Protein AF-A0A524EGH1-F1 (afdb_monomer)

Structure (mmCIF, N/CA/C/O backbone):
data_AF-A0A524EGH1-F1
#
_entry.id   AF-A0A524EGH1-F1
#
loop_
_atom_site.group_PDB
_atom_site.id
_atom_site.type_symbol
_atom_site.label_atom_id
_atom_site.label_alt_id
_atom_site.label_comp_id
_atom_site.label_asym_id
_atom_site.label_entity_id
_atom_site.label_seq_id
_atom_site.pdbx_PDB_ins_code
_atom_site.Cartn_x
_atom_site.Cartn_y
_atom_site.Cartn_z
_atom_site.occupancy
_atom_site.B_iso_or_equiv
_atom_site.auth_seq_id
_atom_site.auth_comp_id
_atom_site.auth_asym_id
_atom_site.auth_atom_id
_atom_site.pdbx_PDB_model_num
ATOM 1 N N . MET A 1 1 ? 29.565 18.698 -5.815 1.00 54.94 1 MET A N 1
ATOM 2 C CA . MET A 1 1 ? 29.215 17.647 -6.801 1.00 54.94 1 MET A CA 1
ATOM 3 C C . MET A 1 1 ? 30.449 17.363 -7.640 1.00 54.94 1 MET A C 1
ATOM 5 O O . MET A 1 1 ? 31.112 18.316 -8.022 1.00 54.94 1 MET A O 1
ATOM 9 N N . ALA A 1 2 ? 30.793 16.100 -7.899 1.00 55.75 2 ALA A N 1
ATOM 10 C CA . ALA A 1 2 ? 31.864 15.791 -8.846 1.00 55.75 2 ALA A CA 1
ATOM 11 C C . ALA A 1 2 ? 31.368 16.112 -10.265 1.00 55.75 2 ALA A C 1
ATOM 13 O O . ALA A 1 2 ? 30.372 15.538 -10.703 1.00 55.75 2 ALA A O 1
ATOM 14 N N . HIS A 1 3 ? 32.023 17.038 -10.968 1.00 70.25 3 HIS A N 1
ATOM 15 C CA . HIS A 1 3 ? 31.730 17.284 -12.377 1.00 70.25 3 HIS A CA 1
ATOM 16 C C . HIS A 1 3 ? 32.288 16.123 -13.199 1.00 70.25 3 HIS A C 1
ATOM 18 O O . HIS A 1 3 ? 33.500 16.002 -13.382 1.00 70.25 3 HIS A O 1
ATOM 24 N N . PHE A 1 4 ? 31.413 15.237 -13.674 1.00 79.25 4 PHE A N 1
ATOM 25 C CA . PHE A 1 4 ? 31.828 14.230 -14.638 1.00 79.25 4 PHE A CA 1
ATOM 26 C C . PHE A 1 4 ? 32.007 14.896 -16.004 1.00 79.25 4 PHE A C 1
ATOM 28 O O . PHE A 1 4 ? 31.084 15.523 -16.522 1.00 79.25 4 PHE A O 1
ATOM 35 N N . GLY A 1 5 ? 33.187 14.740 -16.606 1.00 89.81 5 GLY A N 1
ATOM 36 C CA . GLY A 1 5 ? 33.390 15.107 -18.007 1.00 89.81 5 GLY A CA 1
ATOM 37 C C . GLY A 1 5 ? 32.472 14.307 -18.940 1.00 89.81 5 GLY A C 1
ATOM 38 O O . GLY A 1 5 ? 31.927 13.266 -18.560 1.00 89.81 5 GLY A O 1
ATOM 39 N N . SER A 1 6 ? 32.311 14.786 -20.173 1.00 93.12 6 SER A N 1
ATOM 40 C CA . SER A 1 6 ? 31.488 14.105 -21.175 1.00 93.12 6 SER A CA 1
ATOM 41 C C . SER A 1 6 ? 32.028 12.695 -21.480 1.00 93.12 6 SER A C 1
ATOM 43 O O . SER A 1 6 ? 33.251 12.513 -21.581 1.00 93.12 6 SER A O 1
ATOM 45 N N . PRO A 1 7 ? 31.170 11.662 -21.598 1.00 95.19 7 PRO A N 1
ATOM 46 C CA . PRO A 1 7 ? 31.629 10.301 -21.809 1.00 95.19 7 PRO A CA 1
ATOM 47 C C . PRO A 1 7 ? 32.241 10.170 -23.204 1.00 95.19 7 PRO A C 1
ATOM 49 O O . PRO A 1 7 ? 31.626 10.525 -24.203 1.00 95.19 7 PRO A O 1
ATOM 52 N N . LYS A 1 8 ? 33.427 9.557 -23.294 1.00 93.38 8 LYS A N 1
ATOM 53 C CA . LYS A 1 8 ? 34.090 9.288 -24.587 1.00 93.38 8 LYS A CA 1
ATOM 54 C C . LYS A 1 8 ? 33.279 8.366 -25.512 1.00 93.38 8 LYS A C 1
ATOM 56 O O . LYS A 1 8 ? 33.530 8.330 -26.708 1.00 93.38 8 LYS A O 1
ATOM 61 N N . GLN A 1 9 ? 32.368 7.566 -24.951 1.00 94.75 9 GLN A N 1
ATOM 62 C CA . GLN A 1 9 ? 31.533 6.594 -25.671 1.00 94.75 9 GLN A CA 1
ATOM 63 C C . GLN A 1 9 ? 30.072 6.710 -25.195 1.00 94.75 9 GLN A C 1
ATOM 65 O O . GLN A 1 9 ? 29.614 5.866 -24.415 1.00 94.75 9 GLN A O 1
ATOM 70 N N . PRO A 1 10 ? 29.343 7.768 -25.601 1.00 95.56 10 PRO A N 1
ATOM 71 C CA . PRO A 1 10 ? 27.982 8.042 -25.125 1.00 95.56 10 PRO A CA 1
ATOM 72 C C . PRO A 1 10 ? 26.994 6.923 -25.488 1.00 95.56 10 PRO A C 1
ATOM 74 O O . PRO A 1 10 ? 26.202 6.500 -24.646 1.00 95.56 10 PRO A O 1
ATOM 77 N N . ASN A 1 11 ? 27.111 6.349 -26.690 1.00 93.38 11 ASN A N 1
ATOM 78 C CA . ASN A 1 11 ? 26.325 5.196 -27.137 1.00 93.38 11 ASN A CA 1
ATOM 79 C C . ASN A 1 11 ? 26.462 3.995 -26.176 1.00 93.38 11 ASN A C 1
ATOM 81 O O . ASN A 1 11 ? 25.466 3.379 -25.797 1.00 93.38 11 ASN A O 1
ATOM 85 N N . LYS A 1 12 ? 27.681 3.679 -25.716 1.00 93.06 12 LYS A N 1
ATOM 86 C CA . LYS A 1 12 ? 27.931 2.578 -24.772 1.00 93.06 12 LYS A CA 1
ATOM 87 C C . LYS A 1 12 ? 27.258 2.809 -23.427 1.00 93.06 12 LYS A C 1
ATOM 89 O O . LYS A 1 12 ? 26.708 1.866 -22.848 1.00 93.06 12 LYS A O 1
ATOM 94 N N . VAL A 1 13 ? 27.348 4.039 -22.920 1.00 95.81 13 VAL A N 1
ATOM 95 C CA . VAL A 1 13 ? 26.743 4.456 -21.648 1.00 95.81 13 VAL A CA 1
ATOM 96 C C . VAL A 1 13 ? 25.230 4.269 -21.725 1.00 95.81 13 VAL A C 1
ATOM 98 O O . VAL A 1 13 ? 24.671 3.563 -20.886 1.00 95.81 13 VAL A O 1
ATOM 101 N N . LEU A 1 14 ? 24.593 4.783 -22.781 1.00 95.69 14 LEU A N 1
ATOM 102 C CA . LEU A 1 14 ? 23.145 4.691 -22.985 1.00 95.69 14 LEU A CA 1
ATOM 103 C C . LEU A 1 14 ? 22.665 3.251 -23.186 1.00 95.69 14 LEU A C 1
ATOM 105 O O . LEU A 1 14 ? 21.749 2.815 -22.495 1.00 95.69 14 LEU A O 1
ATOM 109 N N . ILE A 1 15 ? 23.340 2.449 -24.019 1.00 92.44 15 ILE A N 1
ATOM 110 C CA . ILE A 1 15 ? 23.011 1.020 -24.189 1.00 92.44 15 ILE A CA 1
ATOM 111 C C . ILE A 1 15 ? 23.130 0.265 -22.857 1.00 92.44 15 ILE A C 1
ATOM 113 O O . ILE A 1 15 ? 22.321 -0.617 -22.552 1.00 92.44 15 ILE A O 1
ATOM 117 N N . THR A 1 16 ? 24.152 0.575 -22.055 1.00 94.75 16 THR A N 1
ATOM 118 C CA . THR A 1 16 ? 24.352 -0.068 -20.750 1.00 94.75 16 THR A CA 1
ATOM 119 C C . THR A 1 16 ? 23.259 0.332 -19.762 1.00 94.75 16 THR A C 1
ATOM 121 O O . THR A 1 16 ? 22.725 -0.541 -19.073 1.00 94.75 16 THR A O 1
ATOM 124 N N . ALA A 1 17 ? 22.913 1.620 -19.709 1.00 96.88 17 ALA A N 1
ATOM 125 C CA . ALA A 1 17 ? 21.845 2.154 -18.870 1.00 96.88 17 ALA A CA 1
ATOM 126 C C . ALA A 1 17 ? 20.493 1.538 -19.244 1.00 96.88 17 ALA A C 1
ATOM 128 O O . ALA A 1 17 ? 19.817 0.969 -18.388 1.00 96.88 17 ALA A O 1
ATOM 129 N N . PHE A 1 18 ? 20.175 1.520 -20.539 1.00 95.69 18 PHE A N 1
ATOM 130 C CA . PHE A 1 18 ? 18.993 0.883 -21.106 1.00 95.69 18 PHE A CA 1
ATOM 131 C C . PHE A 1 18 ? 18.872 -0.584 -20.676 1.00 95.69 18 PHE A C 1
ATOM 133 O O . PHE A 1 18 ? 17.878 -0.984 -20.073 1.00 95.69 18 PHE A O 1
ATOM 140 N N . LYS A 1 19 ? 19.911 -1.402 -20.904 1.00 94.12 19 LYS A N 1
ATOM 141 C CA . LYS A 1 19 ? 19.889 -2.833 -20.540 1.00 94.12 19 LYS A CA 1
ATOM 142 C C . LYS A 1 19 ? 19.653 -3.044 -19.042 1.00 94.12 19 LYS A C 1
ATOM 144 O O . LYS A 1 19 ? 18.919 -3.956 -18.662 1.00 94.12 19 LYS A O 1
ATOM 149 N N . ARG A 1 20 ? 20.264 -2.210 -18.194 1.00 96.69 20 ARG A N 1
ATOM 150 C CA . ARG A 1 20 ? 20.096 -2.263 -16.734 1.00 96.69 20 ARG A CA 1
ATOM 151 C C . ARG A 1 20 ? 18.695 -1.829 -16.300 1.00 96.69 20 ARG A C 1
ATOM 153 O O . ARG A 1 20 ? 18.095 -2.524 -15.485 1.00 96.69 20 ARG A O 1
ATOM 160 N N . GLY A 1 21 ? 18.161 -0.755 -16.880 1.00 97.06 21 GLY A N 1
ATOM 161 C CA . GLY A 1 21 ? 16.792 -0.292 -16.637 1.00 97.06 21 GLY A CA 1
ATOM 162 C C . GLY A 1 21 ? 15.742 -1.324 -17.035 1.00 97.06 21 GLY A C 1
ATOM 163 O O . GLY A 1 21 ? 14.798 -1.579 -16.288 1.00 97.06 21 GLY A O 1
ATOM 164 N N . MET A 1 22 ? 15.947 -2.002 -18.165 1.00 97.19 22 MET A N 1
ATOM 165 C CA . MET A 1 22 ? 15.067 -3.080 -18.619 1.00 97.19 22 MET A CA 1
ATOM 166 C C . MET A 1 22 ? 15.102 -4.293 -17.696 1.00 97.19 22 MET A C 1
ATOM 168 O O . MET A 1 22 ? 14.050 -4.822 -17.339 1.00 97.19 22 MET A O 1
ATOM 172 N N . ALA A 1 23 ? 16.293 -4.702 -17.255 1.00 96.56 23 ALA A N 1
ATOM 173 C CA . ALA A 1 23 ? 16.433 -5.784 -16.287 1.00 96.56 23 ALA A CA 1
ATOM 174 C C . ALA A 1 23 ? 15.735 -5.456 -14.954 1.00 96.56 23 ALA A C 1
ATOM 176 O O . ALA A 1 23 ? 14.997 -6.292 -14.437 1.00 96.56 23 ALA A O 1
ATOM 177 N N . ALA A 1 24 ? 15.904 -4.235 -14.437 1.00 97.56 24 ALA A N 1
ATOM 178 C CA . ALA A 1 24 ? 15.218 -3.771 -13.230 1.00 97.56 24 ALA A CA 1
ATOM 179 C C . ALA A 1 24 ? 13.692 -3.738 -13.399 1.00 97.56 24 ALA A C 1
ATOM 181 O O . ALA A 1 24 ? 12.962 -4.256 -12.557 1.00 97.56 24 ALA A O 1
ATOM 182 N N . THR A 1 25 ? 13.205 -3.200 -14.520 1.00 97.81 25 THR A N 1
ATOM 183 C CA . THR A 1 25 ? 11.770 -3.139 -14.832 1.00 97.81 25 THR A CA 1
ATOM 184 C C . THR A 1 25 ? 11.153 -4.534 -14.885 1.00 97.81 25 THR A C 1
ATOM 186 O O . THR A 1 25 ? 10.098 -4.763 -14.302 1.00 97.81 25 THR A O 1
ATOM 189 N N . LEU A 1 26 ? 11.818 -5.491 -15.538 1.00 97.12 26 LEU A N 1
ATOM 190 C CA . LEU A 1 26 ? 11.357 -6.878 -15.601 1.00 97.12 26 LEU A CA 1
ATOM 191 C C . LEU A 1 26 ? 11.392 -7.569 -14.235 1.00 97.12 26 LEU A C 1
ATOM 193 O O . LEU A 1 26 ? 10.488 -8.349 -13.945 1.00 97.12 26 LEU A O 1
ATOM 197 N N . ALA A 1 27 ? 12.398 -7.295 -13.402 1.00 96.25 27 ALA A N 1
ATOM 198 C CA . ALA A 1 27 ? 12.473 -7.846 -12.051 1.00 96.25 27 ALA A CA 1
ATOM 199 C C . ALA A 1 27 ? 11.308 -7.341 -11.182 1.00 96.25 27 ALA A C 1
ATOM 201 O O . ALA A 1 27 ? 10.540 -8.148 -10.664 1.00 96.25 27 ALA A O 1
ATOM 202 N N . LEU A 1 28 ? 11.107 -6.021 -11.119 1.00 96.38 28 LEU A N 1
ATOM 203 C CA . LEU A 1 28 ? 10.012 -5.408 -10.359 1.00 96.38 28 LEU A CA 1
ATOM 204 C C . LEU A 1 28 ? 8.634 -5.839 -10.880 1.00 96.38 28 LEU A C 1
ATOM 206 O O . LEU A 1 28 ? 7.726 -6.104 -10.096 1.00 96.38 28 LEU A O 1
ATOM 210 N N . ALA A 1 29 ? 8.468 -5.940 -12.201 1.00 96.31 29 ALA A N 1
ATOM 211 C CA . ALA A 1 29 ? 7.218 -6.389 -12.805 1.00 96.31 29 ALA A CA 1
ATOM 212 C C . ALA A 1 29 ? 6.876 -7.832 -12.424 1.00 96.31 29 ALA A C 1
ATOM 214 O O . ALA A 1 29 ? 5.721 -8.117 -12.106 1.00 96.31 29 ALA A O 1
ATOM 215 N N . ARG A 1 30 ? 7.869 -8.731 -12.437 1.00 95.69 30 ARG A N 1
ATOM 216 C CA . ARG A 1 30 ? 7.694 -10.144 -12.080 1.00 95.69 30 ARG A CA 1
ATOM 217 C C . ARG A 1 30 ? 7.136 -10.289 -10.671 1.00 95.69 30 ARG A C 1
ATOM 219 O O . ARG A 1 30 ? 6.141 -10.978 -10.479 1.00 95.69 30 ARG A O 1
ATOM 226 N N . ASP A 1 31 ? 7.727 -9.568 -9.723 1.00 90.00 31 ASP A N 1
ATOM 227 C CA . ASP A 1 31 ? 7.365 -9.604 -8.302 1.00 90.00 31 ASP A CA 1
ATOM 228 C C . ASP A 1 31 ? 5.963 -9.020 -8.019 1.00 90.00 31 ASP A C 1
ATOM 230 O O . ASP A 1 31 ? 5.450 -9.106 -6.901 1.00 90.00 31 ASP A O 1
ATOM 234 N N . ARG A 1 32 ? 5.330 -8.395 -9.022 1.00 93.19 32 ARG A N 1
ATOM 235 C CA . ARG A 1 32 ? 3.983 -7.806 -8.941 1.00 93.19 32 ARG A CA 1
ATOM 236 C C . ARG A 1 32 ? 2.967 -8.474 -9.863 1.00 93.19 32 ARG A C 1
ATOM 238 O O . ARG A 1 32 ? 1.777 -8.189 -9.756 1.00 93.19 32 ARG A O 1
ATOM 245 N N . ALA A 1 33 ? 3.392 -9.373 -10.744 1.00 89.69 33 ALA A N 1
ATOM 246 C CA . ALA A 1 33 ? 2.542 -10.018 -11.738 1.00 89.69 33 ALA A CA 1
ATOM 247 C C . ALA A 1 33 ? 1.699 -11.165 -11.142 1.00 89.69 33 ALA A C 1
ATOM 249 O O . ALA A 1 33 ? 1.833 -12.325 -11.528 1.00 89.69 33 ALA A O 1
ATOM 250 N N . MET A 1 34 ? 0.808 -10.830 -10.207 1.00 82.38 34 MET A N 1
ATOM 251 C CA . MET A 1 34 ? -0.139 -11.756 -9.571 1.00 82.38 34 MET A CA 1
ATOM 252 C C . MET A 1 34 ? -1.558 -11.590 -10.140 1.00 82.38 34 MET A C 1
ATOM 254 O O . MET A 1 34 ? -1.877 -10.552 -10.728 1.00 82.38 34 MET A O 1
ATOM 258 N N . GLY A 1 35 ? -2.412 -12.609 -9.979 1.00 83.88 35 GLY A N 1
ATOM 259 C CA . GLY A 1 35 ? -3.830 -12.569 -10.369 1.00 83.88 35 GLY A CA 1
ATOM 260 C C . GLY A 1 35 ? -4.064 -12.042 -11.793 1.00 83.88 35 GLY A C 1
ATOM 261 O O . GLY A 1 35 ? -3.412 -12.474 -12.746 1.00 83.88 35 GLY A O 1
ATOM 262 N N . ALA A 1 36 ? -4.939 -11.041 -11.928 1.00 76.62 36 ALA A N 1
ATOM 263 C CA . ALA A 1 36 ? -5.299 -10.405 -13.201 1.00 76.62 36 ALA A CA 1
ATOM 264 C C . ALA A 1 36 ? -4.155 -9.631 -13.900 1.00 76.62 36 ALA A C 1
ATOM 266 O O . ALA A 1 36 ? -4.313 -9.178 -15.043 1.00 76.62 36 ALA A O 1
ATOM 267 N N . ALA A 1 37 ? -3.008 -9.439 -13.238 1.00 85.44 37 ALA A N 1
ATOM 268 C CA . ALA A 1 37 ? -1.813 -8.834 -13.826 1.00 85.44 37 ALA A CA 1
ATOM 269 C C . ALA A 1 37 ? -0.834 -9.874 -14.401 1.00 85.44 37 ALA A C 1
ATOM 271 O O . ALA A 1 37 ? 0.026 -9.511 -15.205 1.00 85.44 37 ALA A O 1
ATOM 272 N N . ARG A 1 38 ? -0.979 -11.163 -14.058 1.00 88.38 38 ARG A N 1
ATOM 273 C CA . ARG A 1 38 ? -0.079 -12.247 -14.492 1.00 88.38 38 ARG A CA 1
ATOM 274 C C . ARG A 1 38 ? 0.100 -12.328 -16.022 1.00 88.38 38 ARG A C 1
ATOM 276 O O . ARG A 1 38 ? 1.254 -12.397 -16.458 1.00 88.38 38 ARG A O 1
ATOM 283 N N . PRO A 1 39 ? -0.958 -12.224 -16.857 1.00 91.94 39 PRO A N 1
ATOM 284 C CA . PRO A 1 39 ? -0.798 -12.276 -18.313 1.00 91.94 39 PRO A CA 1
ATOM 285 C C . PRO A 1 39 ? 0.031 -11.126 -18.897 1.00 91.94 39 PRO A C 1
ATOM 287 O O . PRO A 1 39 ? 0.664 -11.285 -19.933 1.00 91.94 39 PRO A O 1
ATOM 290 N N . LEU A 1 40 ? 0.095 -9.967 -18.233 1.00 91.31 40 LEU A N 1
ATOM 291 C CA . LEU A 1 40 ? 0.894 -8.836 -18.722 1.00 91.31 40 LEU A CA 1
ATOM 292 C C . LEU A 1 40 ? 2.400 -9.133 -18.674 1.00 91.31 40 LEU A C 1
ATOM 294 O O . LEU A 1 40 ? 3.158 -8.611 -19.493 1.00 91.31 40 LEU A O 1
ATOM 298 N N . TYR A 1 41 ? 2.835 -9.983 -17.739 1.00 93.62 41 TYR A N 1
ATOM 299 C CA . TYR A 1 41 ? 4.236 -10.371 -17.598 1.00 93.62 41 TYR A CA 1
ATOM 300 C C . TYR A 1 41 ? 4.577 -11.651 -18.366 1.00 93.62 41 TYR A C 1
ATOM 302 O O . TYR A 1 41 ? 5.513 -11.651 -19.168 1.00 93.62 41 TYR A O 1
ATOM 310 N N . TYR A 1 42 ? 3.811 -12.723 -18.141 1.00 92.75 42 TYR A N 1
ATOM 311 C CA . TYR A 1 42 ? 4.085 -14.053 -18.704 1.00 92.75 42 TYR A CA 1
ATOM 312 C C . TYR A 1 42 ? 3.461 -14.268 -20.086 1.00 92.75 42 TYR A C 1
ATOM 314 O O . TYR A 1 42 ? 3.943 -15.086 -20.864 1.00 92.75 42 TYR A O 1
ATOM 322 N N . GLY A 1 43 ? 2.436 -13.486 -20.418 1.00 91.75 43 GLY A N 1
ATOM 323 C CA . GLY A 1 43 ? 1.605 -13.682 -21.595 1.00 91.75 43 GLY A CA 1
ATOM 324 C C . GLY A 1 43 ? 0.436 -14.627 -21.335 1.00 91.75 43 GLY A C 1
ATOM 325 O O . GLY A 1 43 ? 0.380 -15.316 -20.318 1.00 91.75 43 GLY A O 1
ATOM 326 N N . ASP A 1 44 ? -0.502 -14.632 -22.271 1.00 91.44 44 ASP A N 1
ATOM 327 C CA . ASP A 1 44 ? -1.560 -15.625 -22.431 1.00 91.44 44 ASP A CA 1
ATOM 328 C C . ASP A 1 44 ? -1.879 -15.782 -23.934 1.00 91.44 44 ASP A C 1
ATOM 330 O O . ASP A 1 44 ? -1.079 -15.406 -24.795 1.00 91.44 44 ASP A O 1
ATOM 334 N N . HIS A 1 45 ? -3.040 -16.346 -24.268 1.00 89.81 45 HIS A N 1
ATOM 335 C CA . HIS A 1 45 ? -3.479 -16.523 -25.653 1.00 89.81 45 HIS A CA 1
ATOM 336 C C . HIS A 1 45 ? -3.811 -15.205 -26.388 1.00 89.81 45 HIS A C 1
ATOM 338 O O . HIS A 1 45 ? -3.884 -15.209 -27.614 1.00 89.81 45 HIS A O 1
ATOM 344 N N . ARG A 1 46 ? -4.010 -14.081 -25.682 1.00 89.31 46 ARG A N 1
ATOM 345 C CA . ARG A 1 46 ? -4.383 -12.769 -26.258 1.00 89.31 46 ARG A CA 1
ATOM 346 C C . ARG A 1 46 ? -3.298 -11.711 -26.099 1.00 89.31 46 ARG A C 1
ATOM 348 O O . ARG A 1 46 ? -3.232 -10.768 -26.884 1.00 89.31 46 ARG A O 1
ATOM 355 N N . VAL A 1 47 ? -2.473 -11.826 -25.066 1.00 89.38 47 VAL A N 1
ATOM 356 C CA . VAL A 1 47 ? -1.506 -10.815 -24.655 1.00 89.38 47 VAL A CA 1
ATOM 357 C C . VAL A 1 47 ? -0.115 -11.417 -24.658 1.00 89.38 47 VAL A C 1
ATOM 359 O O . VAL A 1 47 ? 0.163 -12.429 -24.022 1.00 89.38 47 VAL A O 1
ATOM 362 N N . LYS A 1 48 ? 0.808 -10.741 -25.333 1.00 92.62 48 LYS A N 1
ATOM 363 C CA . LYS A 1 48 ? 2.224 -11.086 -25.276 1.00 92.62 48 LYS A CA 1
ATOM 364 C C . LYS A 1 48 ? 2.844 -10.520 -23.998 1.00 92.62 48 LYS A C 1
ATOM 366 O O . LYS A 1 48 ? 2.825 -9.307 -23.782 1.00 92.62 48 LYS A O 1
ATOM 371 N N . GLY A 1 49 ? 3.388 -11.397 -23.160 1.00 93.12 49 GLY A N 1
ATOM 372 C CA . GLY A 1 49 ? 4.012 -11.019 -21.893 1.00 93.12 49 GLY A CA 1
ATOM 373 C C . GLY A 1 49 ? 5.307 -10.226 -22.065 1.00 93.12 49 GLY A C 1
ATOM 374 O O . GLY A 1 49 ? 6.038 -10.421 -23.038 1.00 93.12 49 GLY A O 1
ATOM 375 N N . MET A 1 50 ? 5.620 -9.360 -21.097 1.00 96.38 50 MET A N 1
ATOM 376 C CA . MET A 1 50 ? 6.862 -8.572 -21.057 1.00 96.38 50 MET A CA 1
ATOM 377 C C . MET A 1 50 ? 8.130 -9.419 -21.229 1.00 96.38 50 MET A C 1
ATOM 379 O O . MET A 1 50 ? 9.024 -9.008 -21.966 1.00 96.38 50 MET A O 1
ATOM 383 N N . ALA A 1 51 ? 8.206 -10.591 -20.586 1.00 93.81 51 ALA A N 1
ATOM 384 C CA . ALA A 1 51 ? 9.379 -11.465 -20.675 1.00 93.81 51 ALA A CA 1
ATOM 385 C C . ALA A 1 51 ? 9.616 -11.934 -22.119 1.00 93.81 51 ALA A C 1
ATOM 387 O O . ALA A 1 51 ? 10.696 -11.737 -22.671 1.00 93.81 51 ALA A O 1
ATOM 388 N N . LYS A 1 52 ? 8.557 -12.429 -22.772 1.00 95.62 52 LYS A N 1
ATOM 389 C CA . LYS A 1 52 ? 8.603 -12.872 -24.170 1.00 95.62 52 LYS A CA 1
ATOM 390 C C . LYS A 1 52 ? 8.930 -11.726 -25.131 1.00 95.62 52 LYS A C 1
ATOM 392 O O . LYS A 1 52 ? 9.756 -11.898 -26.020 1.00 95.62 52 LYS A O 1
ATOM 397 N N . ILE A 1 53 ? 8.328 -10.544 -24.939 1.00 96.00 53 ILE A N 1
ATOM 398 C CA . ILE A 1 53 ? 8.646 -9.341 -25.735 1.00 96.00 53 ILE A CA 1
ATOM 399 C C . ILE A 1 53 ? 10.141 -9.018 -25.647 1.00 96.00 53 ILE A C 1
ATOM 401 O O . ILE A 1 53 ? 10.770 -8.724 -26.661 1.00 96.00 53 ILE A O 1
ATOM 405 N N . TRP A 1 54 ? 10.709 -9.073 -24.442 1.00 96.12 54 TRP A N 1
ATOM 406 C CA . TRP A 1 54 ? 12.115 -8.761 -24.223 1.00 96.12 54 TRP A CA 1
ATOM 407 C C . TRP A 1 54 ? 13.062 -9.802 -24.819 1.00 96.12 54 TRP A C 1
ATOM 409 O O . TRP A 1 54 ? 14.079 -9.437 -25.408 1.00 96.12 54 TRP A O 1
ATOM 419 N N . ASP A 1 55 ? 12.751 -11.088 -24.668 1.00 95.06 55 ASP A N 1
ATOM 420 C CA . ASP A 1 55 ? 13.588 -12.169 -25.188 1.00 95.06 55 ASP A CA 1
ATOM 421 C C . ASP A 1 55 ? 13.659 -12.150 -26.713 1.00 95.06 55 ASP A C 1
ATOM 423 O O . ASP A 1 55 ? 14.754 -12.201 -27.273 1.00 95.06 55 ASP A O 1
ATOM 427 N N . GLU A 1 56 ? 12.524 -11.960 -27.383 1.00 95.25 56 GLU A N 1
ATOM 428 C CA . GLU A 1 56 ? 12.493 -11.825 -28.838 1.00 95.25 56 GLU A CA 1
ATOM 429 C C . GLU A 1 56 ? 13.268 -10.594 -29.321 1.00 95.25 56 GLU A C 1
ATOM 431 O O . GLU A 1 56 ? 14.052 -10.690 -30.261 1.00 95.25 56 GLU A O 1
ATOM 436 N N . ALA A 1 57 ? 13.121 -9.450 -28.645 1.00 93.81 57 ALA A N 1
ATOM 437 C CA . ALA A 1 57 ? 13.850 -8.236 -29.001 1.00 93.81 57 ALA A CA 1
ATOM 438 C C . ALA A 1 57 ? 15.367 -8.384 -28.814 1.00 93.81 57 ALA A C 1
ATOM 440 O O . ALA A 1 57 ? 16.140 -7.913 -29.646 1.00 93.81 57 ALA A O 1
ATOM 441 N N . LYS A 1 58 ? 15.810 -9.064 -27.746 1.00 93.31 58 LYS A N 1
ATOM 442 C CA . LYS A 1 58 ? 17.230 -9.390 -27.541 1.00 93.31 58 LYS A CA 1
ATOM 443 C C . LYS A 1 58 ? 17.759 -10.314 -28.630 1.00 93.31 58 LYS A C 1
ATOM 445 O O . LYS A 1 58 ? 18.888 -10.105 -29.061 1.00 93.31 58 LYS A O 1
ATOM 450 N N . ASN A 1 59 ? 16.991 -11.328 -29.025 1.00 93.69 59 ASN A N 1
ATOM 451 C CA . ASN A 1 59 ? 17.410 -12.281 -30.051 1.00 93.69 59 ASN A CA 1
ATOM 452 C C . ASN A 1 59 ? 17.520 -11.592 -31.411 1.00 93.69 59 ASN A C 1
ATOM 454 O O . ASN A 1 59 ? 18.598 -11.612 -31.994 1.00 93.69 59 ASN A O 1
ATOM 458 N N . ALA A 1 60 ? 16.489 -10.851 -31.823 1.00 90.88 60 ALA A N 1
ATOM 459 C CA . ALA A 1 60 ? 16.512 -10.077 -33.061 1.00 90.88 60 ALA A CA 1
ATOM 460 C C . ALA A 1 60 ? 17.678 -9.071 -33.078 1.00 90.88 60 ALA A C 1
ATOM 462 O O . ALA A 1 60 ? 18.419 -8.963 -34.050 1.00 90.88 60 ALA A O 1
ATOM 463 N N . TYR A 1 61 ? 17.924 -8.380 -31.962 1.00 89.44 61 TYR A N 1
ATOM 464 C CA . TYR A 1 61 ? 19.068 -7.475 -31.855 1.00 89.44 61 TYR A CA 1
ATOM 465 C C . TYR A 1 61 ? 20.426 -8.208 -31.909 1.00 89.44 61 TYR A C 1
ATOM 467 O O . TYR A 1 61 ? 21.361 -7.714 -32.539 1.00 89.44 61 TYR A O 1
ATOM 475 N N . ARG A 1 62 ? 20.563 -9.396 -31.300 1.00 89.81 62 ARG A N 1
ATOM 476 C CA . ARG A 1 62 ? 21.780 -10.226 -31.414 1.00 89.81 62 ARG A CA 1
ATOM 477 C C . ARG A 1 62 ? 22.025 -10.691 -32.844 1.00 89.81 62 ARG A C 1
ATOM 479 O O . ARG A 1 62 ? 23.158 -10.600 -33.293 1.00 89.81 62 ARG A O 1
ATOM 486 N N . GLU A 1 63 ? 20.986 -11.099 -33.562 1.00 90.12 63 GLU A N 1
ATOM 487 C CA . GLU A 1 63 ? 21.088 -11.465 -34.978 1.00 90.12 63 GLU A CA 1
ATOM 488 C C . GLU A 1 63 ? 21.636 -10.294 -35.805 1.00 90.12 63 GLU A C 1
ATOM 490 O O . GLU A 1 63 ? 22.576 -10.478 -36.574 1.00 90.12 63 GLU A O 1
ATOM 495 N N . THR A 1 64 ? 21.160 -9.060 -35.572 1.00 85.31 64 THR A N 1
ATOM 496 C CA . THR A 1 64 ? 21.726 -7.878 -36.257 1.00 85.31 64 THR A CA 1
ATOM 497 C C . THR A 1 64 ? 23.194 -7.621 -35.903 1.00 85.31 64 THR A C 1
ATOM 499 O O . THR A 1 64 ? 23.972 -7.208 -36.761 1.00 85.31 64 THR A O 1
ATOM 502 N N . LEU A 1 65 ? 23.599 -7.890 -34.656 1.00 85.00 65 LEU A N 1
ATOM 503 C CA . LEU A 1 65 ? 24.991 -7.770 -34.218 1.00 85.00 65 LEU A CA 1
ATOM 504 C C . LEU A 1 65 ? 25.891 -8.835 -34.843 1.00 85.00 65 LEU A C 1
ATOM 506 O O . LEU A 1 65 ? 27.025 -8.538 -35.212 1.00 85.00 65 LEU A O 1
ATOM 510 N N . ASP A 1 66 ? 25.422 -10.075 -34.921 1.00 87.25 66 ASP A N 1
ATOM 511 C CA . ASP A 1 66 ? 26.212 -11.179 -35.453 1.00 87.25 66 ASP A CA 1
ATOM 512 C C . ASP A 1 66 ? 26.338 -11.079 -36.979 1.00 87.25 66 ASP A C 1
ATOM 514 O O . ASP A 1 66 ? 27.426 -11.309 -37.507 1.00 87.25 66 ASP A O 1
ATOM 518 N N . LEU A 1 67 ? 25.302 -10.585 -37.668 1.00 84.25 67 LEU A N 1
ATOM 519 C CA . LEU A 1 67 ? 25.387 -10.195 -39.078 1.00 84.25 67 LEU A CA 1
ATOM 520 C C . LEU A 1 67 ? 26.410 -9.069 -39.307 1.00 84.25 67 LEU A C 1
ATOM 522 O O . LEU A 1 67 ? 27.219 -9.169 -40.227 1.00 84.25 67 LEU A O 1
ATOM 526 N N . ASP A 1 68 ? 26.428 -8.023 -38.472 1.00 82.94 68 ASP A N 1
ATOM 527 C CA . ASP A 1 68 ? 27.430 -6.942 -38.561 1.00 82.94 68 ASP A CA 1
ATOM 528 C C . ASP A 1 68 ? 28.858 -7.469 -38.328 1.00 82.94 68 ASP A C 1
ATOM 530 O O . ASP A 1 68 ? 29.776 -7.157 -39.090 1.00 82.94 68 ASP A O 1
ATOM 534 N N . LYS A 1 69 ? 29.060 -8.344 -37.333 1.00 85.94 69 LYS A N 1
ATOM 535 C CA . LYS A 1 69 ? 30.362 -8.994 -37.097 1.00 85.94 69 LYS A CA 1
ATOM 536 C C . LYS A 1 69 ? 30.803 -9.849 -38.280 1.00 85.94 69 LYS A C 1
ATOM 538 O O . LYS A 1 69 ? 31.959 -9.755 -38.688 1.00 85.94 69 LYS A O 1
ATOM 543 N N . GLN A 1 70 ? 29.905 -10.677 -38.818 1.00 86.38 70 GLN A N 1
ATOM 544 C CA . GLN A 1 70 ? 30.197 -11.529 -39.967 1.00 86.38 70 GLN A CA 1
ATOM 545 C C . GLN A 1 70 ? 30.609 -10.676 -41.167 1.00 86.38 70 GLN A C 1
ATOM 547 O O . GLN A 1 70 ? 31.631 -10.957 -41.791 1.00 86.38 70 GLN A O 1
ATOM 552 N N . ARG A 1 71 ? 29.891 -9.578 -41.425 1.00 80.12 71 ARG A N 1
ATOM 553 C CA . ARG A 1 71 ? 30.200 -8.638 -42.510 1.00 80.12 71 ARG A CA 1
ATOM 554 C C . ARG A 1 71 ? 31.546 -7.947 -42.363 1.00 80.12 71 ARG A C 1
ATOM 556 O O . ARG A 1 71 ? 32.209 -7.692 -43.360 1.00 80.12 71 ARG A O 1
ATOM 563 N N . ARG A 1 72 ? 31.965 -7.655 -41.132 1.00 81.94 72 ARG A N 1
ATOM 564 C CA . ARG A 1 72 ? 33.268 -7.033 -40.854 1.00 81.94 72 ARG A CA 1
ATOM 565 C C . ARG A 1 72 ? 34.438 -8.004 -40.924 1.00 81.94 72 ARG A C 1
ATOM 567 O O . ARG A 1 72 ? 35.581 -7.547 -40.944 1.00 81.94 72 ARG A O 1
ATOM 574 N N . SER A 1 73 ? 34.182 -9.311 -40.942 1.00 89.06 73 SER A N 1
ATOM 575 C CA . SER A 1 73 ? 35.245 -10.303 -41.065 1.00 89.06 73 SER A CA 1
ATOM 576 C C . SER A 1 73 ? 35.984 -10.142 -42.398 1.00 89.06 73 SER A C 1
ATOM 578 O O . SER A 1 73 ? 35.378 -9.906 -43.444 1.00 89.06 73 SER A O 1
ATOM 580 N N . ALA A 1 74 ? 37.315 -10.251 -42.357 1.00 87.00 74 ALA A N 1
ATOM 581 C CA . ALA A 1 74 ? 38.158 -10.049 -43.535 1.00 87.00 74 ALA A CA 1
ATOM 582 C C . ALA A 1 74 ? 37.814 -11.030 -44.667 1.00 87.00 74 ALA A C 1
ATOM 584 O O . ALA A 1 74 ? 37.781 -10.635 -45.828 1.00 87.00 74 ALA A O 1
ATOM 585 N N . SER A 1 75 ? 37.491 -12.279 -44.322 1.00 89.31 75 SER A N 1
ATOM 586 C CA . SER A 1 75 ? 37.084 -13.312 -45.278 1.00 89.31 75 SER A CA 1
ATOM 587 C C . SER A 1 75 ? 35.777 -12.973 -45.992 1.00 89.31 75 SER A C 1
ATOM 589 O O . SER A 1 75 ? 35.682 -13.169 -47.198 1.00 89.31 75 SER A O 1
ATOM 591 N N . TYR A 1 76 ? 34.785 -12.427 -45.282 1.00 86.00 76 TYR A N 1
ATOM 592 C CA . TYR A 1 76 ? 33.536 -11.983 -45.901 1.00 86.00 76 TYR A CA 1
ATOM 593 C C . TYR A 1 76 ? 33.759 -10.755 -46.785 1.00 86.00 76 TYR A C 1
ATOM 595 O O . TYR A 1 76 ? 33.210 -10.672 -47.872 1.00 86.00 76 TYR A O 1
ATOM 603 N N . ARG A 1 77 ? 34.596 -9.800 -46.363 1.00 88.06 77 ARG A N 1
ATOM 604 C CA . ARG A 1 77 ? 34.862 -8.596 -47.168 1.00 88.06 77 ARG A CA 1
ATOM 605 C C . ARG A 1 77 ? 35.609 -8.883 -48.470 1.00 88.06 77 ARG A C 1
ATOM 607 O O . ARG A 1 77 ? 35.396 -8.170 -49.442 1.00 88.06 77 ARG A O 1
ATOM 614 N N . GLN A 1 78 ? 36.433 -9.930 -48.513 1.00 92.31 78 GLN A N 1
ATOM 615 C CA . GLN A 1 78 ? 37.153 -10.343 -49.724 1.00 92.31 78 GLN A CA 1
ATOM 616 C C . GLN A 1 78 ? 36.232 -10.804 -50.866 1.00 92.31 78 GLN A C 1
ATOM 618 O O . GLN A 1 78 ? 36.678 -10.838 -52.009 1.00 92.31 78 GLN A O 1
ATOM 623 N N . SER A 1 79 ? 34.963 -11.137 -50.594 1.00 90.50 79 SER A N 1
ATOM 624 C CA . SER A 1 79 ? 34.013 -11.569 -51.628 1.00 90.50 79 SER A CA 1
ATOM 625 C C . SER A 1 79 ? 33.223 -10.432 -52.288 1.00 90.50 79 SER A C 1
ATOM 627 O O . SER A 1 79 ? 32.315 -10.717 -53.064 1.00 90.50 79 SER A O 1
ATOM 629 N N . PHE A 1 80 ? 33.520 -9.165 -51.982 1.00 91.56 80 PHE A N 1
ATOM 630 C CA . PHE A 1 80 ? 32.785 -8.005 -52.501 1.00 91.56 80 PHE A CA 1
ATOM 631 C C . PHE A 1 80 ? 33.724 -7.001 -53.170 1.00 91.56 80 PHE A C 1
ATOM 633 O O . PHE A 1 80 ? 34.861 -6.809 -52.735 1.00 91.56 80 PHE A O 1
ATOM 640 N N . SER A 1 81 ? 33.242 -6.337 -54.224 1.00 92.50 81 SER A N 1
ATOM 641 C CA . SER A 1 81 ? 33.954 -5.206 -54.826 1.00 92.50 81 SER A CA 1
ATOM 642 C C . SER A 1 81 ? 33.971 -3.990 -53.880 1.00 92.50 81 SER A C 1
ATOM 644 O O . SER A 1 81 ? 33.138 -3.909 -52.973 1.00 92.50 81 SER A O 1
ATOM 646 N N . PRO A 1 82 ? 34.878 -3.013 -54.076 1.00 90.44 82 PRO A N 1
ATOM 647 C CA . PRO A 1 82 ? 34.908 -1.786 -53.275 1.00 90.44 82 PRO A CA 1
ATOM 648 C C . PRO A 1 82 ? 33.562 -1.045 -53.220 1.00 90.44 82 PRO A C 1
ATOM 650 O O . PRO A 1 82 ? 33.125 -0.672 -52.135 1.00 90.44 82 PRO A O 1
ATOM 653 N N . ASP A 1 83 ? 32.860 -0.926 -54.351 1.00 89.25 83 ASP A N 1
ATOM 654 C CA . ASP A 1 83 ? 31.547 -0.265 -54.416 1.00 89.25 83 ASP A CA 1
ATOM 655 C C . ASP A 1 83 ? 30.477 -1.045 -53.636 1.00 89.25 83 ASP A C 1
ATOM 657 O O . ASP A 1 83 ? 29.650 -0.466 -52.931 1.00 89.25 83 ASP A O 1
ATOM 661 N N . GLN A 1 84 ? 30.526 -2.382 -53.698 1.00 87.06 84 GLN A N 1
ATOM 662 C CA . GLN A 1 84 ? 29.641 -3.246 -52.917 1.00 87.06 84 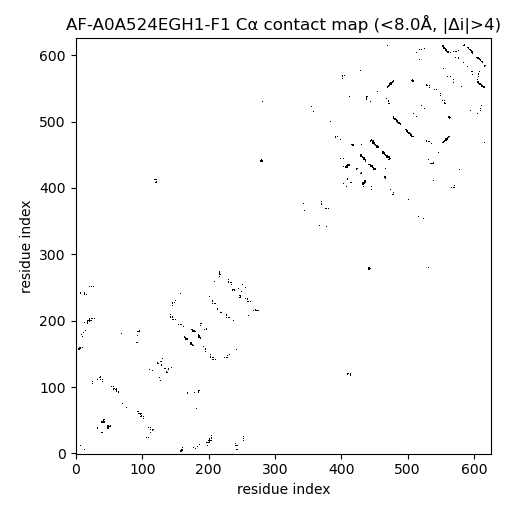GLN A CA 1
ATOM 663 C C . GLN A 1 84 ? 29.937 -3.156 -51.419 1.00 87.06 84 GLN A C 1
ATOM 665 O O . GLN A 1 84 ? 29.007 -3.223 -50.622 1.00 87.06 84 GLN A O 1
ATOM 670 N N . LEU A 1 85 ? 31.204 -3.001 -51.023 1.00 82.19 85 LEU A N 1
ATOM 671 C CA . LEU A 1 85 ? 31.593 -2.786 -49.628 1.00 82.19 85 LEU A CA 1
ATOM 672 C C . LEU A 1 85 ? 31.108 -1.431 -49.116 1.00 82.19 85 LEU A C 1
ATOM 674 O O . LEU A 1 85 ? 30.589 -1.367 -48.005 1.00 82.19 85 LEU A O 1
ATOM 678 N N . GLU A 1 86 ? 31.211 -0.375 -49.923 1.00 80.69 86 GLU A N 1
ATOM 679 C CA . GLU A 1 86 ? 30.685 0.943 -49.568 1.00 80.69 86 GLU A CA 1
ATOM 680 C C . GLU A 1 86 ? 29.157 0.910 -49.410 1.00 80.69 86 GLU A C 1
ATOM 682 O O . GLU A 1 86 ? 28.608 1.438 -48.439 1.00 80.69 86 GLU A O 1
ATOM 687 N N . GLU A 1 87 ? 28.452 0.230 -50.313 1.00 80.06 87 GLU A N 1
ATOM 688 C CA . GLU A 1 87 ? 27.006 0.040 -50.212 1.00 80.06 87 GLU A CA 1
ATOM 689 C C . GLU A 1 87 ? 26.615 -0.841 -49.009 1.00 80.06 87 GLU A C 1
ATOM 691 O O . GLU A 1 87 ? 25.628 -0.561 -48.323 1.00 80.06 87 GLU A O 1
ATOM 696 N N . LEU A 1 88 ? 27.401 -1.878 -48.701 1.00 75.69 88 LEU A N 1
ATOM 697 C CA . LEU A 1 88 ? 27.199 -2.767 -47.554 1.00 75.69 88 LEU A CA 1
ATOM 698 C C . LEU A 1 88 ? 27.411 -2.037 -46.218 1.00 75.69 88 LEU A C 1
ATOM 700 O O . LEU A 1 88 ? 26.617 -2.231 -45.292 1.00 75.69 88 LEU A O 1
ATOM 704 N N . ASP A 1 89 ? 28.440 -1.190 -46.141 1.00 72.50 89 ASP A N 1
ATOM 705 C CA . ASP A 1 89 ? 28.767 -0.364 -44.975 1.00 72.50 89 ASP A CA 1
ATOM 706 C C . ASP A 1 89 ? 27.722 0.746 -44.762 1.00 72.50 89 ASP A C 1
ATOM 708 O O . ASP A 1 89 ? 27.418 1.094 -43.620 1.00 72.50 89 ASP A O 1
ATOM 712 N N . ARG A 1 90 ? 27.096 1.246 -45.839 1.00 67.94 90 ARG A N 1
ATOM 713 C CA . ARG A 1 90 ? 25.947 2.168 -45.761 1.00 67.94 90 ARG A CA 1
ATOM 714 C C . ARG A 1 90 ? 24.653 1.484 -45.311 1.00 67.94 90 ARG A C 1
ATOM 716 O O . ARG A 1 90 ? 23.811 2.134 -44.697 1.00 67.94 90 ARG A O 1
ATOM 723 N N . LYS A 1 91 ? 24.459 0.197 -45.626 1.00 62.41 91 LYS A N 1
ATOM 724 C CA . LYS A 1 91 ? 23.142 -0.455 -45.522 1.00 62.41 91 LYS A CA 1
ATOM 725 C C . LYS A 1 91 ? 22.782 -1.050 -44.164 1.00 62.41 91 LYS A C 1
ATOM 727 O O . LYS A 1 91 ? 21.596 -1.269 -43.959 1.00 62.41 91 LYS A O 1
ATOM 732 N N . VAL A 1 92 ? 23.704 -1.375 -43.249 1.00 60.94 92 VAL A N 1
ATOM 733 C CA . VAL A 1 92 ? 23.312 -2.106 -42.019 1.00 60.94 92 VAL A CA 1
ATOM 734 C C . VAL A 1 92 ? 24.166 -1.744 -40.804 1.00 60.94 92 VAL A C 1
ATOM 736 O O . VAL A 1 92 ? 25.232 -2.308 -40.581 1.00 60.94 92 VAL A O 1
ATOM 739 N N . LEU A 1 93 ? 23.640 -0.858 -39.958 1.00 67.44 93 LEU A N 1
ATOM 740 C CA . LEU A 1 93 ? 24.051 -0.735 -38.559 1.00 67.44 93 LEU A CA 1
ATOM 741 C C . LEU A 1 93 ? 23.146 -1.627 -37.692 1.00 67.44 93 LEU A C 1
ATOM 743 O O . LEU A 1 93 ? 21.964 -1.766 -38.014 1.00 67.44 93 LEU A O 1
ATOM 747 N N . PRO A 1 94 ? 23.645 -2.213 -36.586 1.00 75.31 94 PRO A N 1
ATOM 748 C CA . PRO A 1 94 ? 22.788 -2.950 -35.664 1.00 75.31 94 PRO A CA 1
ATOM 749 C C . PRO A 1 94 ? 21.636 -2.062 -35.173 1.00 75.31 94 PRO A C 1
ATOM 751 O O . PRO A 1 94 ? 21.872 -0.983 -34.619 1.00 75.31 94 PRO A O 1
ATOM 754 N N . ASP A 1 95 ? 20.403 -2.518 -35.379 1.00 77.19 95 ASP A N 1
ATOM 755 C CA . ASP A 1 95 ? 19.215 -1.684 -35.223 1.00 77.19 95 ASP A CA 1
ATOM 756 C C . ASP A 1 95 ? 18.744 -1.632 -33.762 1.00 77.19 95 ASP A C 1
ATOM 758 O O . ASP A 1 95 ? 18.061 -2.529 -33.253 1.00 77.19 95 ASP A O 1
ATOM 762 N N . SER A 1 96 ? 19.097 -0.551 -33.064 1.00 81.81 96 SER A N 1
ATOM 763 C CA . SER A 1 96 ? 18.636 -0.315 -31.694 1.00 81.81 96 SER A CA 1
ATOM 764 C C . SER A 1 96 ? 17.126 -0.050 -31.600 1.00 81.81 96 SER A C 1
ATOM 766 O O . SER A 1 96 ? 16.566 -0.219 -30.515 1.00 81.81 96 SER A O 1
ATOM 768 N N . ARG A 1 97 ? 16.416 0.244 -32.704 1.00 83.75 97 ARG A N 1
ATOM 769 C CA . ARG A 1 97 ? 14.950 0.435 -32.702 1.00 83.75 97 ARG A CA 1
ATOM 770 C C . ARG A 1 97 ? 14.197 -0.806 -32.273 1.00 83.75 97 ARG A C 1
ATOM 772 O O . ARG A 1 97 ? 13.148 -0.684 -31.645 1.00 83.75 97 ARG A O 1
ATOM 779 N N . LEU A 1 98 ? 14.725 -1.994 -32.564 1.00 88.62 98 LEU A N 1
ATOM 780 C CA . LEU A 1 98 ? 14.138 -3.254 -32.108 1.00 88.62 98 LEU A CA 1
ATOM 781 C C . LEU A 1 98 ? 14.043 -3.285 -30.579 1.00 88.62 98 LEU A C 1
ATOM 783 O O . LEU A 1 98 ? 13.015 -3.668 -30.014 1.00 88.62 98 LEU A O 1
ATOM 787 N N . LEU A 1 99 ? 15.089 -2.797 -29.909 1.00 90.31 99 LEU A N 1
ATOM 788 C CA . LEU A 1 99 ? 15.122 -2.671 -28.460 1.00 90.31 99 LEU A CA 1
ATOM 789 C C . LEU A 1 99 ? 14.197 -1.548 -27.971 1.00 90.31 99 LEU A C 1
ATOM 791 O O . LEU A 1 99 ? 13.426 -1.783 -27.045 1.00 90.31 99 LEU A O 1
ATOM 795 N N . LEU A 1 100 ? 14.209 -0.370 -28.602 1.00 89.94 100 LEU A N 1
ATOM 796 C CA . LEU A 1 100 ? 13.359 0.769 -28.209 1.00 89.94 100 LEU A CA 1
ATOM 797 C C . LEU A 1 100 ? 11.856 0.482 -28.398 1.00 89.94 100 LEU A C 1
ATOM 799 O O . LEU A 1 100 ? 11.021 0.842 -27.567 1.00 89.94 100 LEU A O 1
ATOM 803 N N . LYS A 1 101 ? 11.482 -0.241 -29.457 1.00 92.31 101 LYS A N 1
ATOM 804 C CA . LYS A 1 101 ? 10.104 -0.698 -29.694 1.00 92.31 101 LYS A CA 1
ATOM 805 C C . LYS A 1 101 ? 9.655 -1.688 -28.620 1.00 92.31 101 LYS A C 1
ATOM 807 O O . LYS A 1 101 ? 8.517 -1.621 -28.148 1.00 92.31 101 LYS A O 1
ATOM 812 N N . ALA A 1 102 ? 10.533 -2.608 -28.228 1.00 94.06 102 ALA A N 1
ATOM 813 C CA . ALA A 1 102 ? 10.262 -3.545 -27.144 1.00 94.06 102 ALA A CA 1
ATOM 814 C C . ALA A 1 102 ? 10.149 -2.830 -25.793 1.00 94.06 102 ALA A C 1
ATOM 816 O O . ALA A 1 102 ? 9.216 -3.102 -25.040 1.00 94.06 102 ALA A O 1
ATOM 817 N N . GLU A 1 103 ? 11.044 -1.879 -25.526 1.00 94.94 103 GLU A N 1
ATOM 818 C CA . GLU A 1 103 ? 11.048 -1.021 -24.340 1.00 94.94 103 GLU A CA 1
ATOM 819 C C . GLU A 1 103 ? 9.694 -0.338 -24.152 1.00 94.94 103 GLU A C 1
ATOM 821 O O . GLU A 1 103 ? 9.060 -0.537 -23.118 1.00 94.94 103 GLU A O 1
ATOM 826 N N . ASN A 1 104 ? 9.188 0.349 -25.178 1.00 93.94 104 ASN A N 1
ATOM 827 C CA . ASN A 1 104 ? 7.907 1.051 -25.109 1.00 93.94 104 ASN A CA 1
ATOM 828 C C . ASN A 1 104 ? 6.740 0.122 -24.728 1.00 93.94 104 ASN A C 1
ATOM 830 O O . ASN A 1 104 ? 5.877 0.477 -23.917 1.00 93.94 104 ASN A O 1
ATOM 834 N N . ASN A 1 105 ? 6.715 -1.095 -25.280 1.00 95.00 105 ASN A N 1
ATOM 835 C CA . ASN A 1 105 ? 5.696 -2.094 -24.951 1.00 95.00 105 ASN A CA 1
ATOM 836 C C . ASN A 1 105 ? 5.852 -2.632 -23.524 1.00 95.00 105 ASN A C 1
ATOM 838 O O . ASN A 1 105 ? 4.863 -2.767 -22.800 1.00 95.00 105 ASN A O 1
ATOM 842 N N . ILE A 1 106 ? 7.086 -2.906 -23.102 1.00 95.94 106 ILE A N 1
ATOM 843 C CA . ILE A 1 106 ? 7.394 -3.387 -21.755 1.00 95.94 106 ILE A CA 1
ATOM 844 C C . ILE A 1 106 ? 7.037 -2.314 -20.725 1.00 95.94 106 ILE A C 1
ATOM 846 O O . ILE A 1 106 ? 6.341 -2.617 -19.762 1.00 95.94 106 ILE A O 1
ATOM 850 N N . ARG A 1 107 ? 7.407 -1.052 -20.956 1.00 95.75 107 ARG A N 1
ATOM 851 C CA . ARG A 1 107 ? 7.048 0.096 -20.116 1.00 95.75 107 ARG A CA 1
ATOM 852 C C . ARG A 1 107 ? 5.536 0.253 -19.991 1.00 95.75 107 ARG A C 1
ATOM 854 O O . ARG A 1 107 ? 5.022 0.405 -18.884 1.00 95.75 107 ARG A O 1
ATOM 861 N N . ARG A 1 108 ? 4.798 0.171 -21.103 1.00 95.25 108 ARG A N 1
ATOM 862 C CA . ARG A 1 108 ? 3.326 0.223 -21.092 1.00 95.25 108 ARG A CA 1
ATOM 863 C C . ARG A 1 108 ? 2.726 -0.904 -20.249 1.00 95.25 108 ARG A C 1
ATOM 865 O O . ARG A 1 108 ? 1.823 -0.653 -19.452 1.00 95.25 108 ARG A O 1
ATOM 872 N N . ASN A 1 109 ? 3.223 -2.129 -20.404 1.00 95.62 109 ASN A N 1
ATOM 873 C CA . ASN A 1 109 ? 2.767 -3.266 -19.606 1.00 95.62 109 ASN A CA 1
ATOM 874 C C . ASN A 1 109 ? 3.155 -3.121 -18.130 1.00 95.62 109 ASN A C 1
ATOM 876 O O . ASN A 1 109 ? 2.329 -3.417 -17.272 1.00 95.62 109 ASN A O 1
ATOM 880 N N . PHE A 1 110 ? 4.340 -2.588 -17.827 1.00 97.50 110 PHE A N 1
ATOM 881 C CA . PHE A 1 110 ? 4.767 -2.304 -16.461 1.00 97.50 110 PHE A CA 1
ATOM 882 C C . PHE A 1 110 ? 3.808 -1.333 -15.767 1.00 97.50 110 PHE A C 1
ATOM 884 O O . PHE A 1 110 ? 3.276 -1.664 -14.711 1.00 97.50 110 PHE A O 1
ATOM 891 N N . TYR A 1 111 ? 3.479 -0.197 -16.395 1.00 97.19 111 TYR A N 1
ATOM 892 C CA . TYR A 1 111 ? 2.482 0.733 -15.850 1.00 97.19 111 TYR A CA 1
ATOM 893 C C . TYR A 1 111 ? 1.118 0.070 -15.641 1.00 97.19 111 TYR A C 1
ATOM 895 O O . TYR A 1 111 ? 0.485 0.289 -14.612 1.00 97.19 111 TYR A O 1
ATOM 903 N N . ARG A 1 112 ? 0.667 -0.782 -16.570 1.00 95.75 112 ARG A N 1
ATOM 904 C CA . ARG A 1 112 ? -0.588 -1.534 -16.403 1.00 95.75 112 ARG A CA 1
ATOM 905 C C . ARG A 1 112 ? -0.541 -2.485 -15.207 1.00 95.75 112 ARG A C 1
ATOM 907 O O . ARG A 1 112 ? -1.535 -2.581 -14.496 1.00 95.75 112 ARG A O 1
ATOM 914 N N . ILE A 1 113 ? 0.585 -3.163 -14.968 1.00 93.81 113 ILE A N 1
ATOM 915 C CA . ILE A 1 113 ? 0.772 -3.998 -13.771 1.00 93.81 113 ILE A CA 1
ATOM 916 C C . ILE A 1 113 ? 0.680 -3.125 -12.516 1.00 93.81 113 ILE A C 1
ATOM 918 O O . ILE A 1 113 ? -0.054 -3.475 -11.595 1.00 93.81 113 ILE A O 1
ATOM 922 N N . MET A 1 114 ? 1.354 -1.971 -12.488 1.00 96.94 114 MET A N 1
ATOM 923 C CA . MET A 1 114 ? 1.302 -1.053 -11.342 1.00 96.94 114 MET A CA 1
ATOM 924 C C . MET A 1 114 ? -0.119 -0.553 -11.061 1.00 96.94 114 MET A C 1
ATOM 926 O O . MET A 1 114 ? -0.564 -0.620 -9.922 1.00 96.94 114 MET A O 1
ATOM 930 N N . LEU A 1 115 ? -0.855 -0.117 -12.090 1.00 94.25 115 LEU A N 1
ATOM 931 C CA . LEU A 1 115 ? -2.233 0.372 -11.944 1.00 94.25 115 LEU A CA 1
ATOM 932 C C . LEU A 1 115 ? -3.180 -0.728 -11.466 1.00 94.25 115 LEU A C 1
ATOM 934 O O . LEU A 1 115 ? -3.923 -0.513 -10.512 1.00 94.25 115 LEU A O 1
ATOM 938 N N . LYS A 1 116 ? -3.120 -1.918 -12.082 1.00 89.12 116 LYS A N 1
ATOM 939 C CA . LYS A 1 116 ? -3.958 -3.066 -11.698 1.00 89.12 116 LYS A CA 1
ATOM 940 C C . LYS A 1 116 ? -3.698 -3.500 -10.262 1.00 89.12 116 LYS A C 1
ATOM 942 O O . LYS A 1 116 ? -4.628 -3.713 -9.497 1.00 89.12 116 LYS A O 1
ATOM 947 N N . THR A 1 117 ? -2.430 -3.610 -9.880 1.00 87.12 117 THR A N 1
ATOM 948 C CA . THR A 1 117 ? -2.061 -4.024 -8.517 1.00 87.12 117 THR A CA 1
ATOM 949 C C . THR A 1 117 ? -2.344 -2.950 -7.469 1.00 87.12 117 THR A C 1
ATOM 951 O O . THR A 1 117 ? -2.376 -3.267 -6.281 1.00 87.12 117 THR A O 1
ATOM 954 N N . ALA A 1 118 ? -2.577 -1.705 -7.893 1.00 88.19 118 ALA A N 1
ATOM 955 C CA . ALA A 1 118 ? -2.974 -0.605 -7.029 1.00 88.19 118 ALA A CA 1
ATOM 956 C C . ALA A 1 118 ? -4.491 -0.447 -6.848 1.00 88.19 118 ALA A C 1
ATOM 958 O O . ALA A 1 118 ? -4.902 0.335 -5.996 1.00 88.19 118 ALA A O 1
ATOM 959 N N . VAL A 1 119 ? -5.329 -1.181 -7.593 1.00 82.00 119 VAL A N 1
ATOM 960 C CA . VAL A 1 119 ? -6.801 -1.086 -7.486 1.00 82.00 119 VAL A CA 1
ATOM 961 C C . VAL A 1 119 ? -7.273 -1.365 -6.059 1.00 82.00 119 VAL A C 1
ATOM 963 O O . VAL A 1 119 ? -8.017 -0.577 -5.485 1.00 82.00 119 VAL A O 1
ATOM 966 N N . LYS A 1 120 ? -6.734 -2.414 -5.430 1.00 77.00 120 LYS A N 1
ATOM 967 C CA . LYS A 1 120 ? -7.011 -2.748 -4.022 1.00 77.00 120 LYS A CA 1
ATOM 968 C C . LYS A 1 120 ? -6.571 -1.677 -3.015 1.00 77.00 120 LYS A C 1
ATOM 970 O O . LYS A 1 120 ? -6.969 -1.729 -1.859 1.00 77.00 120 LYS A O 1
ATOM 975 N N . TYR A 1 121 ? -5.755 -0.716 -3.447 1.00 79.06 121 TYR A N 1
ATOM 976 C CA . TYR A 1 121 ? -5.320 0.432 -2.652 1.00 79.06 121 TYR A CA 1
ATOM 977 C C . TYR A 1 121 ? -6.093 1.718 -2.995 1.00 79.06 121 TYR A C 1
ATOM 979 O O . TYR A 1 121 ? -5.630 2.817 -2.711 1.00 79.06 121 TYR A O 1
ATOM 987 N N . GLY A 1 122 ? -7.249 1.599 -3.656 1.00 76.50 122 GLY A N 1
ATOM 988 C CA . GLY A 1 122 ? -8.102 2.733 -4.015 1.00 76.50 122 GLY A CA 1
ATOM 989 C C . GLY A 1 122 ? -7.754 3.409 -5.345 1.00 76.50 122 GLY A C 1
ATOM 990 O O . GLY A 1 122 ? -8.351 4.434 -5.679 1.00 76.50 122 GLY A O 1
ATOM 991 N N . ASN A 1 123 ? -6.825 2.863 -6.142 1.00 87.19 123 ASN A N 1
ATOM 992 C CA . ASN A 1 123 ? -6.571 3.391 -7.481 1.00 87.19 123 ASN A CA 1
ATOM 993 C C . ASN A 1 123 ? -7.779 3.163 -8.403 1.00 87.19 123 ASN A C 1
ATOM 995 O O . ASN A 1 123 ? -8.156 2.024 -8.670 1.00 87.19 123 ASN A O 1
ATOM 999 N N . LYS A 1 124 ? -8.319 4.247 -8.965 1.00 84.81 124 LYS A N 1
ATOM 1000 C CA . LYS A 1 124 ? -9.408 4.205 -9.958 1.00 84.81 124 LYS A CA 1
ATOM 1001 C C . LYS A 1 124 ? -8.903 4.289 -11.403 1.00 84.81 124 LYS A C 1
ATOM 1003 O O . LYS A 1 124 ? -9.663 4.087 -12.345 1.00 84.81 124 LYS A O 1
ATOM 1008 N N . GLU A 1 125 ? -7.626 4.609 -11.602 1.00 91.75 125 GLU A N 1
ATOM 1009 C CA . GLU A 1 125 ? -7.077 4.878 -12.928 1.00 91.75 125 GLU A CA 1
ATOM 1010 C C . GLU A 1 125 ? -6.681 3.581 -13.642 1.00 91.75 125 GLU A C 1
ATOM 1012 O O . GLU A 1 125 ? -5.924 2.762 -13.120 1.00 91.75 125 GLU A O 1
ATOM 1017 N N . THR A 1 126 ? -7.150 3.405 -14.878 1.00 90.56 126 THR A N 1
ATOM 1018 C CA . THR A 1 126 ? -6.880 2.206 -15.694 1.00 90.56 126 THR A CA 1
ATOM 1019 C C . THR A 1 126 ? -5.725 2.387 -16.683 1.00 90.56 126 THR A C 1
ATOM 1021 O O . THR A 1 126 ? -5.215 1.410 -17.241 1.00 90.56 126 THR A O 1
ATOM 1024 N N . LYS A 1 127 ? -5.279 3.632 -16.899 1.00 95.12 127 LYS A N 1
ATOM 1025 C CA . LYS A 1 127 ? -4.160 3.990 -17.781 1.00 95.12 127 LYS A CA 1
ATOM 1026 C C . LYS A 1 127 ? -3.322 5.135 -17.202 1.00 95.12 127 LYS A C 1
ATOM 1028 O O . LYS A 1 127 ? -3.756 5.842 -16.298 1.00 95.12 127 LYS A O 1
ATOM 1033 N N . ARG A 1 128 ? -2.118 5.325 -17.755 1.00 94.56 128 ARG A N 1
ATOM 1034 C CA . ARG A 1 128 ? -1.322 6.542 -17.540 1.00 94.56 128 ARG A CA 1
ATOM 1035 C C . ARG A 1 128 ? -2.080 7.729 -18.149 1.00 94.56 128 ARG A C 1
ATOM 1037 O O . ARG A 1 128 ? -2.413 7.665 -19.328 1.00 94.56 128 ARG A O 1
ATOM 1044 N N . VAL A 1 129 ? -2.321 8.766 -17.356 1.00 93.50 129 VAL A N 1
ATOM 1045 C CA . VAL A 1 129 ? -2.920 10.050 -17.743 1.00 93.50 129 VAL A CA 1
ATOM 1046 C C . VAL A 1 129 ? -1.841 11.116 -17.607 1.00 93.50 129 VAL A C 1
ATOM 1048 O O . VAL A 1 129 ? -1.343 11.342 -16.503 1.00 93.50 129 VAL A O 1
ATOM 1051 N N . LYS A 1 130 ? -1.426 11.737 -18.711 1.00 92.31 130 LYS A N 1
ATOM 1052 C CA . LYS A 1 130 ? -0.412 12.804 -18.688 1.00 92.31 130 LYS A CA 1
ATOM 1053 C C . LYS A 1 130 ? -1.031 14.152 -18.314 1.00 92.31 130 LYS A C 1
ATOM 1055 O O . LYS A 1 130 ? -2.245 14.340 -18.383 1.00 92.31 130 LYS A O 1
ATOM 1060 N N . ARG A 1 131 ? -0.177 15.117 -17.959 1.00 88.19 131 ARG A N 1
ATOM 1061 C CA . ARG A 1 131 ? -0.597 16.499 -17.702 1.00 88.19 131 ARG A CA 1
ATOM 1062 C C . ARG A 1 131 ? -1.338 17.052 -18.927 1.00 88.19 131 ARG A C 1
ATOM 1064 O O . ARG A 1 131 ? -0.781 17.056 -20.020 1.00 88.19 131 ARG A O 1
ATOM 1071 N N . GLY A 1 132 ? -2.573 17.507 -18.727 1.00 90.12 132 GLY A N 1
ATOM 1072 C CA . GLY A 1 132 ? -3.440 18.038 -19.787 1.00 90.12 132 GLY A CA 1
ATOM 1073 C C . GLY A 1 132 ? -4.380 17.017 -20.441 1.00 90.12 132 GLY A C 1
ATOM 1074 O O . GLY A 1 132 ? -5.270 17.425 -21.174 1.00 90.12 132 GLY A O 1
ATOM 1075 N N . GLU A 1 133 ? -4.249 15.716 -20.156 1.00 92.12 133 GLU A N 1
ATOM 1076 C CA . GLU A 1 133 ? -5.156 14.679 -20.689 1.00 92.12 133 GLU A CA 1
ATOM 1077 C C . GLU A 1 133 ? -6.424 14.476 -19.833 1.00 92.12 133 GLU A C 1
ATOM 1079 O O . GLU A 1 133 ? -7.288 13.678 -20.196 1.00 92.12 133 GLU A O 1
ATOM 1084 N N . GLY A 1 134 ? -6.536 15.165 -18.691 1.00 91.19 134 GLY A N 1
ATOM 1085 C CA . GLY A 1 134 ? -7.678 15.081 -17.776 1.00 91.19 134 GLY A CA 1
ATOM 1086 C C . GLY A 1 134 ? -7.286 15.172 -16.295 1.00 91.19 134 GLY A C 1
ATOM 1087 O O . GLY A 1 134 ? -6.121 15.446 -15.983 1.00 91.19 134 GLY A O 1
ATOM 1088 N N . PRO A 1 135 ? -8.245 14.948 -15.372 1.00 86.94 135 PRO A N 1
ATOM 1089 C CA . PRO A 1 135 ? -7.962 14.870 -13.943 1.00 86.94 135 PRO A CA 1
ATOM 1090 C C . PRO A 1 135 ? -7.029 13.690 -13.656 1.00 86.94 135 PRO A C 1
ATOM 1092 O O . PRO A 1 135 ? -7.263 12.570 -14.111 1.00 86.94 135 PRO A O 1
ATOM 1095 N N . GLN A 1 136 ? -5.960 13.957 -12.908 1.00 93.38 136 GLN A N 1
ATOM 1096 C CA . GLN A 1 136 ? -4.951 12.961 -12.561 1.00 93.38 136 GLN A CA 1
ATOM 1097 C C . GLN A 1 136 ? -5.194 12.441 -11.150 1.00 93.38 136 GLN A C 1
ATOM 1099 O O . GLN A 1 136 ? -5.329 13.218 -10.204 1.00 93.38 136 GLN A O 1
ATOM 1104 N N . GLY A 1 137 ? -5.209 11.122 -11.002 1.00 91.31 137 GLY A N 1
ATOM 1105 C CA . GLY A 1 137 ? -5.187 10.477 -9.702 1.00 91.31 137 GLY A CA 1
ATOM 1106 C C . GLY A 1 137 ? -3.804 10.532 -9.055 1.00 91.31 137 GLY A C 1
ATOM 1107 O O . GLY A 1 137 ? -2.798 10.946 -9.642 1.00 91.31 137 GLY A O 1
ATOM 1108 N N . TYR A 1 138 ? -3.760 10.081 -7.805 1.00 94.00 138 TYR A N 1
ATOM 1109 C CA . TYR A 1 138 ? -2.580 10.140 -6.947 1.00 94.00 138 TYR A CA 1
ATOM 1110 C C . TYR A 1 138 ? -1.326 9.503 -7.581 1.00 94.00 138 TYR A C 1
ATOM 1112 O O . TYR A 1 138 ? -0.244 10.092 -7.536 1.00 94.00 138 TYR A O 1
ATOM 1120 N N . LEU A 1 139 ? -1.453 8.330 -8.219 1.00 96.56 139 LEU A N 1
ATOM 1121 C CA . LEU A 1 139 ? -0.308 7.657 -8.851 1.00 96.56 139 LEU A CA 1
ATOM 1122 C C . LEU A 1 139 ? 0.234 8.444 -10.038 1.00 96.56 139 LEU A C 1
ATOM 1124 O O . LEU A 1 139 ? 1.445 8.625 -10.153 1.00 96.56 139 LEU A O 1
ATOM 1128 N N . ASN A 1 140 ? -0.652 8.925 -10.910 1.00 97.12 140 ASN A N 1
ATOM 1129 C CA . ASN A 1 140 ? -0.249 9.694 -12.080 1.00 97.12 140 ASN A CA 1
ATOM 1130 C C . ASN A 1 140 ? 0.474 10.991 -11.685 1.00 97.12 140 ASN A C 1
ATOM 1132 O O . ASN A 1 140 ? 1.527 11.281 -12.262 1.00 97.12 140 ASN A O 1
ATOM 1136 N N . LEU A 1 141 ? -0.007 11.686 -10.646 1.00 96.50 141 LEU A N 1
ATOM 1137 C CA . LEU A 1 141 ? 0.655 12.863 -10.072 1.00 96.50 141 LEU A CA 1
ATOM 1138 C C . LEU A 1 141 ? 2.078 12.552 -9.587 1.00 96.50 141 LEU A C 1
ATOM 1140 O O . LEU A 1 141 ? 3.021 13.280 -9.911 1.00 96.50 141 LEU A O 1
ATOM 1144 N N . LEU A 1 142 ? 2.262 11.461 -8.836 1.00 97.81 142 LEU A N 1
ATOM 1145 C CA . LEU A 1 142 ? 3.587 11.058 -8.358 1.00 97.81 142 LEU A CA 1
ATOM 1146 C C . LEU A 1 142 ? 4.513 10.601 -9.489 1.00 97.81 142 LEU A C 1
ATOM 1148 O O . LEU A 1 142 ? 5.710 10.876 -9.441 1.00 97.81 142 LEU A O 1
ATOM 1152 N N . TRP A 1 143 ? 3.989 9.942 -10.523 1.00 97.75 143 TRP A N 1
ATOM 1153 C CA . TRP A 1 143 ? 4.782 9.550 -11.688 1.00 97.75 143 TRP A CA 1
ATOM 1154 C C . TRP A 1 143 ? 5.217 10.745 -12.534 1.00 97.75 143 TRP A C 1
ATOM 1156 O O . TRP A 1 143 ? 6.346 10.749 -13.024 1.00 97.75 143 TRP A O 1
ATOM 1166 N N . ASP A 1 144 ? 4.364 11.763 -12.694 1.00 96.62 144 ASP A N 1
ATOM 1167 C CA . ASP A 1 144 ? 4.756 13.007 -13.370 1.00 96.62 144 ASP A CA 1
ATOM 1168 C C . ASP A 1 144 ? 5.835 13.739 -12.577 1.00 96.62 144 ASP A C 1
ATOM 1170 O O . ASP A 1 144 ? 6.844 14.160 -13.147 1.00 96.62 144 ASP A O 1
ATOM 1174 N N . TYR A 1 145 ? 5.675 13.809 -11.255 1.00 97.81 145 TYR A N 1
ATOM 1175 C CA . TYR A 1 145 ? 6.694 14.364 -10.377 1.00 97.81 145 TYR A CA 1
ATOM 1176 C C . TYR A 1 145 ? 8.022 13.600 -10.492 1.00 97.81 145 TYR A C 1
ATOM 1178 O O . TYR A 1 145 ? 9.046 14.209 -10.788 1.00 97.81 145 TYR A O 1
ATOM 1186 N N . ALA A 1 146 ? 8.015 12.270 -10.358 1.00 97.88 146 ALA A N 1
ATOM 1187 C CA . ALA A 1 146 ? 9.214 11.441 -10.500 1.00 97.88 146 ALA A CA 1
ATOM 1188 C C . ALA A 1 146 ? 9.887 11.616 -11.873 1.00 97.88 146 ALA A C 1
ATOM 1190 O O . ALA A 1 146 ? 11.108 11.744 -11.955 1.00 97.88 146 ALA A O 1
ATOM 1191 N N . GLY A 1 147 ? 9.100 11.667 -12.953 1.00 96.75 147 GLY A N 1
ATOM 1192 C CA . GLY A 1 147 ? 9.599 11.921 -14.304 1.00 96.75 147 GLY A CA 1
ATOM 1193 C C . GLY A 1 147 ? 10.267 13.292 -14.447 1.00 96.75 147 GLY A C 1
ATOM 1194 O O . GLY A 1 147 ? 11.338 13.384 -15.049 1.00 96.75 147 GLY A O 1
ATOM 1195 N N . SER A 1 148 ? 9.676 14.335 -13.854 1.00 96.62 148 SER A N 1
ATOM 1196 C CA . SER A 1 148 ? 10.267 15.679 -13.806 1.00 96.62 148 SER A CA 1
ATOM 1197 C C . SER A 1 148 ? 11.573 15.688 -13.016 1.00 96.62 148 SER A C 1
ATOM 1199 O O . SER A 1 148 ? 12.582 16.178 -13.510 1.00 96.62 148 SER A O 1
ATOM 1201 N N . ARG A 1 149 ? 11.599 15.076 -11.826 1.00 98.06 149 ARG A N 1
ATOM 1202 C CA . ARG A 1 149 ? 12.797 15.040 -10.974 1.00 98.06 149 ARG A CA 1
ATOM 1203 C C . ARG A 1 149 ? 13.957 14.286 -11.618 1.00 98.06 149 ARG A C 1
ATOM 1205 O O . ARG A 1 149 ? 15.083 14.773 -11.569 1.00 98.06 149 ARG A O 1
ATOM 1212 N N . ILE A 1 150 ? 13.693 13.153 -12.279 1.00 97.75 150 ILE A N 1
ATOM 1213 C CA . ILE A 1 150 ? 14.712 12.446 -13.074 1.00 97.75 150 ILE A CA 1
ATOM 1214 C C . ILE A 1 150 ? 15.301 13.385 -14.129 1.00 97.75 150 ILE A C 1
ATOM 1216 O O . ILE A 1 150 ? 16.521 13.465 -14.249 1.00 97.75 150 ILE A O 1
ATOM 1220 N N . ARG A 1 151 ? 14.449 14.098 -14.878 1.00 96.38 151 ARG A N 1
ATOM 1221 C CA . ARG A 1 151 ? 14.889 15.027 -15.926 1.00 96.38 151 ARG A CA 1
ATOM 1222 C C . ARG A 1 151 ? 15.793 16.117 -15.357 1.00 96.38 151 ARG A C 1
ATOM 1224 O O . ARG A 1 151 ? 16.880 16.316 -15.890 1.00 96.38 151 ARG A O 1
ATOM 1231 N N . ASP A 1 152 ? 15.358 16.789 -14.295 1.00 96.94 152 ASP A N 1
ATOM 1232 C CA . ASP A 1 152 ? 16.091 17.909 -13.696 1.00 96.94 152 ASP A CA 1
ATOM 1233 C C . ASP A 1 152 ? 17.464 17.458 -13.186 1.00 96.94 152 ASP A C 1
ATOM 1235 O O . ASP A 1 152 ? 18.488 18.061 -13.505 1.00 96.94 152 ASP A O 1
ATOM 1239 N N . VAL A 1 153 ? 17.497 16.349 -12.440 1.00 96.81 153 VAL A N 1
ATOM 1240 C CA . VAL A 1 153 ? 18.735 15.831 -11.849 1.00 96.81 153 VAL A CA 1
ATOM 1241 C C . VAL A 1 153 ? 19.683 15.292 -12.917 1.00 96.81 153 VAL A C 1
ATOM 1243 O O . VAL A 1 153 ? 20.883 15.551 -12.844 1.00 96.81 153 VAL A O 1
ATOM 1246 N N . CYS A 1 154 ? 19.175 14.577 -13.926 1.00 96.75 154 CYS A N 1
ATOM 1247 C CA . CYS A 1 154 ? 20.036 14.029 -14.971 1.00 96.75 154 CYS A CA 1
ATOM 1248 C C . CYS A 1 154 ? 20.624 15.132 -15.854 1.00 96.75 154 CYS A C 1
ATOM 1250 O O . CYS A 1 154 ? 21.820 15.090 -16.121 1.00 96.75 154 CYS A O 1
ATOM 1252 N N . LYS A 1 155 ? 19.832 16.152 -16.218 1.00 95.69 155 LYS A N 1
ATOM 1253 C CA . LYS A 1 155 ? 20.325 17.329 -16.951 1.00 95.69 155 LYS A CA 1
ATOM 1254 C C . LYS A 1 155 ? 21.406 18.094 -16.196 1.00 95.69 155 LYS A C 1
ATOM 1256 O O . LYS A 1 155 ? 22.362 18.557 -16.802 1.00 95.69 155 LYS A O 1
ATOM 1261 N N . ALA A 1 156 ? 21.255 18.238 -14.881 1.00 95.69 156 ALA A N 1
ATOM 1262 C CA . ALA A 1 156 ? 22.220 18.969 -14.067 1.00 95.69 156 ALA A CA 1
ATOM 1263 C C . ALA A 1 156 ? 23.530 18.192 -13.833 1.00 95.69 156 ALA A C 1
ATOM 1265 O O . ALA A 1 156 ? 24.571 18.804 -13.596 1.00 95.69 156 ALA A O 1
ATOM 1266 N N . ARG A 1 157 ? 23.486 16.852 -13.848 1.00 95.94 157 ARG A N 1
ATOM 1267 C CA . ARG A 1 157 ? 24.600 15.991 -13.411 1.00 95.94 157 ARG A CA 1
ATOM 1268 C C . ARG A 1 157 ? 25.347 15.292 -14.549 1.00 95.94 157 ARG A C 1
ATOM 1270 O O . ARG A 1 157 ? 26.545 15.047 -14.405 1.00 95.94 157 ARG A O 1
ATOM 1277 N N . TYR A 1 158 ? 24.666 14.936 -15.637 1.00 96.50 158 TYR A N 1
ATOM 1278 C CA . TYR A 1 158 ? 25.206 14.103 -16.714 1.00 96.50 158 TYR A CA 1
ATOM 1279 C C . TYR A 1 158 ? 25.223 14.891 -18.025 1.00 96.50 158 TYR A C 1
ATOM 1281 O O . TYR A 1 158 ? 24.176 15.217 -18.560 1.00 96.50 158 TYR A O 1
ATOM 1289 N N . PHE A 1 159 ? 26.411 15.180 -18.549 1.00 95.69 159 PHE A N 1
ATOM 1290 C CA . PHE A 1 159 ? 26.614 16.000 -19.745 1.00 95.69 159 PHE A CA 1
ATOM 1291 C C . PHE A 1 159 ? 27.007 15.144 -20.949 1.00 95.69 159 PHE A C 1
ATOM 1293 O O . PHE A 1 159 ? 28.180 14.800 -21.148 1.00 95.69 159 PHE A O 1
ATOM 1300 N N . PHE A 1 160 ? 26.038 14.812 -21.791 1.00 96.38 160 PHE A N 1
ATOM 1301 C CA . PHE A 1 160 ? 26.326 14.100 -23.030 1.00 96.38 160 PHE A CA 1
ATOM 1302 C C . PHE A 1 160 ? 26.804 15.065 -24.128 1.00 96.38 160 PHE A C 1
ATOM 1304 O O . PHE A 1 160 ? 26.420 16.235 -24.133 1.00 96.38 160 PHE A O 1
ATOM 1311 N N . PRO A 1 161 ? 27.660 14.610 -25.063 1.00 95.88 161 PRO A N 1
ATOM 1312 C CA . PRO A 1 161 ? 28.002 15.429 -26.218 1.00 95.88 161 PRO A CA 1
ATOM 1313 C C . PRO A 1 161 ? 26.756 15.599 -27.105 1.00 95.88 161 PRO A C 1
ATOM 1315 O O . PRO A 1 161 ? 25.874 14.735 -27.059 1.00 95.88 161 PRO A O 1
ATOM 1318 N N . PRO A 1 162 ? 26.659 16.659 -27.927 1.00 95.56 162 PRO A N 1
ATOM 1319 C CA . PRO A 1 162 ? 25.530 16.828 -28.836 1.00 95.56 162 PRO A CA 1
ATOM 1320 C C . PRO A 1 162 ? 25.323 15.573 -29.702 1.00 95.56 162 PRO A C 1
ATOM 1322 O O . PRO A 1 162 ? 26.307 15.039 -30.228 1.00 95.56 162 PRO A O 1
ATOM 1325 N N . PRO A 1 163 ? 24.089 15.052 -29.814 1.00 96.12 163 PRO A N 1
ATOM 1326 C CA . PRO A 1 163 ? 23.822 13.915 -30.680 1.00 96.12 163 PRO A CA 1
ATOM 1327 C C . PRO A 1 163 ? 23.938 14.325 -32.155 1.00 96.12 163 PRO A C 1
ATOM 1329 O O . PRO A 1 163 ? 23.849 15.502 -32.498 1.00 96.12 163 PRO A O 1
ATOM 1332 N N . THR A 1 164 ? 24.139 13.347 -33.032 1.00 94.81 164 THR A N 1
ATOM 1333 C CA . THR A 1 164 ? 24.276 13.553 -34.479 1.00 94.81 164 THR A CA 1
ATOM 1334 C C . THR A 1 164 ? 23.100 12.939 -35.221 1.00 94.81 164 THR A C 1
ATOM 1336 O O . THR A 1 164 ? 22.524 11.948 -34.764 1.00 94.81 164 THR A O 1
ATOM 1339 N N . GLU A 1 165 ? 22.778 13.476 -36.393 1.00 93.38 165 GLU A N 1
ATOM 1340 C CA . GLU A 1 165 ? 21.855 12.825 -37.320 1.00 93.38 165 GLU A CA 1
ATOM 1341 C C . GLU A 1 165 ? 22.469 11.517 -37.831 1.00 93.38 165 GLU A C 1
ATOM 1343 O O . GLU A 1 165 ? 23.628 11.456 -38.245 1.00 93.38 165 GLU A O 1
ATOM 1348 N N . LEU A 1 166 ? 21.689 10.444 -37.761 1.00 88.94 166 LEU A N 1
ATOM 1349 C CA . LEU A 1 166 ? 22.054 9.108 -38.195 1.00 88.94 166 LEU A CA 1
ATOM 1350 C C . LEU A 1 166 ? 21.119 8.691 -39.326 1.00 88.94 166 LEU A C 1
ATOM 1352 O O . LEU A 1 166 ? 19.898 8.689 -39.163 1.00 88.94 166 LEU A O 1
ATOM 1356 N N . LYS A 1 167 ? 21.706 8.280 -40.452 1.00 84.62 167 LYS A N 1
ATOM 1357 C CA . LYS A 1 167 ? 20.986 7.591 -41.526 1.00 84.62 167 LYS A CA 1
ATOM 1358 C C . LYS A 1 167 ? 20.926 6.105 -41.215 1.00 84.62 167 LYS A C 1
ATOM 1360 O O . LYS A 1 167 ? 21.941 5.496 -40.873 1.00 84.62 167 LYS A O 1
ATOM 1365 N N . LEU A 1 168 ? 19.732 5.536 -41.295 1.00 77.62 168 LEU A N 1
ATOM 1366 C CA . LEU A 1 168 ? 19.469 4.160 -40.892 1.00 77.62 168 LEU A CA 1
ATOM 1367 C C . LEU A 1 168 ? 19.348 3.241 -42.103 1.00 77.62 168 LEU A C 1
ATOM 1369 O O . LEU A 1 168 ? 19.234 3.685 -43.242 1.00 77.62 168 LEU A O 1
ATOM 1373 N N . ALA A 1 169 ? 19.391 1.936 -41.833 1.00 71.12 169 ALA A N 1
ATOM 1374 C CA . ALA A 1 169 ? 19.386 0.882 -42.846 1.00 71.12 169 ALA A CA 1
ATOM 1375 C C . ALA A 1 169 ? 18.168 0.934 -43.787 1.00 71.12 169 ALA A C 1
ATOM 1377 O O . ALA A 1 169 ? 18.261 0.569 -44.955 1.00 71.12 169 ALA A O 1
ATOM 1378 N N . ASP A 1 170 ? 17.028 1.397 -43.275 1.00 76.69 170 ASP A N 1
ATOM 1379 C CA . ASP A 1 170 ? 15.774 1.562 -44.015 1.00 76.69 170 ASP A CA 1
ATOM 1380 C C . ASP A 1 170 ? 15.664 2.923 -44.731 1.00 76.69 170 ASP A C 1
ATOM 1382 O O . ASP A 1 170 ? 14.611 3.248 -45.275 1.00 76.69 170 ASP A O 1
ATOM 1386 N N . GLY A 1 171 ? 16.731 3.728 -44.720 1.00 82.12 171 GLY A N 1
ATOM 1387 C CA . GLY A 1 171 ? 16.780 5.062 -45.316 1.00 82.12 171 GLY A CA 1
ATOM 1388 C C . GLY A 1 171 ? 16.154 6.166 -44.464 1.00 82.12 171 GLY A C 1
ATOM 1389 O O . GLY A 1 171 ? 16.216 7.329 -44.853 1.00 82.12 171 GLY A O 1
ATOM 1390 N N . SER A 1 172 ? 15.576 5.840 -43.307 1.00 85.88 172 SER A N 1
ATOM 1391 C CA . SER A 1 172 ? 15.038 6.855 -42.402 1.00 85.88 172 SER A CA 1
ATOM 1392 C C . SER A 1 172 ? 16.141 7.544 -41.594 1.00 85.88 172 SER A C 1
ATOM 1394 O O . SER A 1 172 ? 17.224 6.996 -41.370 1.00 85.88 172 SER A O 1
ATOM 1396 N N . GLU A 1 173 ? 15.855 8.760 -41.144 1.00 89.19 173 GLU A N 1
ATOM 1397 C CA . GLU A 1 173 ? 16.771 9.572 -40.344 1.00 89.19 173 GLU A CA 1
ATOM 1398 C C . GLU A 1 173 ? 16.355 9.539 -38.869 1.00 89.19 173 GLU A C 1
ATOM 1400 O O . GLU A 1 173 ? 15.175 9.405 -38.531 1.00 89.19 173 GLU A O 1
ATOM 1405 N N . GLY A 1 174 ? 17.332 9.609 -37.968 1.00 89.50 174 GLY A N 1
ATOM 1406 C CA . GLY A 1 174 ? 17.090 9.693 -36.531 1.00 89.50 174 GLY A CA 1
ATOM 1407 C C . GLY A 1 174 ? 18.250 10.354 -35.799 1.00 89.50 174 GLY A C 1
ATOM 1408 O O . GLY A 1 174 ? 19.374 10.364 -36.285 1.00 89.50 174 GLY A O 1
ATOM 1409 N N . VAL A 1 175 ? 17.992 10.902 -34.615 1.00 93.19 175 VAL A N 1
ATOM 1410 C CA . VAL A 1 175 ? 19.014 11.580 -33.807 1.00 93.19 175 VAL A CA 1
ATOM 1411 C C . VAL A 1 175 ? 19.611 10.595 -32.803 1.00 93.19 175 VAL A C 1
ATOM 1413 O O . VAL A 1 175 ? 18.886 9.888 -32.096 1.00 93.19 175 VAL A O 1
ATOM 1416 N N . GLY A 1 176 ? 20.939 10.510 -32.735 1.00 94.12 176 GLY A N 1
ATOM 1417 C CA . GLY A 1 176 ? 21.595 9.524 -31.884 1.00 94.12 176 GLY A CA 1
ATOM 1418 C C . GLY A 1 176 ? 23.108 9.643 -31.794 1.00 94.12 176 GLY A C 1
ATOM 1419 O O . GLY A 1 176 ? 23.708 10.643 -32.178 1.00 94.12 176 GLY A O 1
ATOM 1420 N N . TYR A 1 177 ? 23.731 8.588 -31.276 1.00 93.75 177 TYR A N 1
ATOM 1421 C CA . TYR A 1 177 ? 25.184 8.451 -31.224 1.00 93.75 177 TYR A CA 1
ATOM 1422 C C . TYR A 1 177 ? 25.645 7.320 -32.141 1.00 93.75 177 TYR A C 1
ATOM 1424 O O . TYR A 1 177 ? 25.124 6.202 -32.020 1.00 93.75 177 TYR A O 1
ATOM 1432 N N . PRO A 1 178 ? 26.621 7.573 -33.031 1.00 90.88 178 PRO A N 1
ATOM 1433 C CA . PRO A 1 178 ? 27.063 6.592 -34.005 1.00 90.88 178 PRO A CA 1
ATOM 1434 C C . PRO A 1 178 ? 27.776 5.410 -33.342 1.00 90.88 178 PRO A C 1
ATOM 1436 O O . PRO A 1 178 ? 28.255 5.466 -32.205 1.00 90.88 178 PRO A O 1
ATOM 1439 N N . ALA A 1 179 ? 27.852 4.318 -34.093 1.00 84.12 179 ALA A N 1
ATOM 1440 C CA . ALA A 1 179 ? 28.639 3.148 -33.748 1.00 84.12 179 ALA A CA 1
ATOM 1441 C C . ALA A 1 179 ? 30.138 3.498 -33.688 1.00 84.12 179 ALA A C 1
ATOM 1443 O O . ALA A 1 179 ? 30.713 3.936 -34.680 1.00 84.12 179 ALA A O 1
ATOM 1444 N N . LEU A 1 180 ? 30.794 3.250 -32.550 1.00 82.69 180 LEU A N 1
ATOM 1445 C CA . LEU A 1 180 ? 32.249 3.378 -32.407 1.00 82.69 180 LEU A CA 1
ATOM 1446 C C . LEU A 1 180 ? 32.865 2.033 -32.013 1.00 82.69 180 LEU A C 1
ATOM 1448 O O . LEU A 1 180 ? 32.451 1.416 -31.030 1.00 82.69 180 LEU A O 1
ATOM 1452 N N . GLY A 1 181 ? 33.871 1.583 -32.772 1.00 74.06 181 GLY A N 1
ATOM 1453 C CA . GLY A 1 181 ? 34.720 0.442 -32.409 1.00 74.06 181 GLY A CA 1
ATOM 1454 C C . GLY A 1 181 ? 33.959 -0.859 -32.124 1.00 74.06 181 GLY A C 1
ATOM 1455 O O . GLY A 1 181 ? 34.124 -1.440 -31.053 1.00 74.06 181 GLY A O 1
ATOM 1456 N N . GLY A 1 182 ? 33.092 -1.307 -33.040 1.00 71.50 182 GLY A N 1
ATOM 1457 C CA . GLY A 1 182 ? 32.353 -2.568 -32.863 1.00 71.50 182 GLY A CA 1
ATOM 1458 C C . GLY A 1 182 ? 31.031 -2.464 -32.096 1.00 71.50 182 GLY A C 1
ATOM 1459 O O . GLY A 1 182 ? 30.340 -3.466 -31.943 1.00 71.50 182 GLY A O 1
ATOM 1460 N N . GLN A 1 183 ? 30.671 -1.283 -31.595 1.00 79.31 183 GLN A N 1
ATOM 1461 C CA . GLN A 1 183 ? 29.437 -1.072 -30.834 1.00 79.31 183 GLN A CA 1
ATOM 1462 C C . GLN A 1 183 ? 28.296 -0.620 -31.744 1.00 79.31 183 GLN A C 1
ATOM 1464 O O . GLN A 1 183 ? 28.543 -0.015 -32.779 1.00 79.31 183 GLN A O 1
ATOM 1469 N N . SER A 1 184 ? 27.047 -0.865 -31.351 1.00 82.50 184 SER A N 1
ATOM 1470 C CA . SER A 1 184 ? 25.889 -0.352 -32.090 1.00 82.50 184 SER A CA 1
ATOM 1471 C C . SER A 1 184 ? 25.728 1.153 -31.921 1.00 82.50 184 SER A C 1
ATOM 1473 O O . SER A 1 184 ? 26.103 1.720 -30.886 1.00 82.50 184 SER A O 1
ATOM 1475 N N . ALA A 1 185 ? 25.110 1.773 -32.923 1.00 88.94 185 ALA A N 1
ATOM 1476 C CA . ALA A 1 185 ? 24.549 3.102 -32.777 1.00 88.94 185 ALA A CA 1
ATOM 1477 C C . ALA A 1 185 ? 23.385 3.068 -31.770 1.00 88.94 185 ALA A C 1
ATOM 1479 O O . ALA A 1 185 ? 22.674 2.063 -31.650 1.00 88.94 185 ALA A O 1
ATOM 1480 N N . TYR A 1 186 ? 23.196 4.162 -31.043 1.00 91.50 186 TYR A N 1
ATOM 1481 C CA . TYR A 1 186 ? 22.077 4.331 -30.120 1.00 91.50 186 TYR A CA 1
ATOM 1482 C C . TYR A 1 186 ? 21.218 5.500 -30.590 1.00 91.50 186 TYR A C 1
ATOM 1484 O O . TYR A 1 186 ? 21.714 6.623 -30.668 1.00 91.50 186 TYR A O 1
ATOM 1492 N N . LEU A 1 187 ? 19.953 5.228 -30.902 1.00 93.00 187 LEU A N 1
ATOM 1493 C CA . LEU A 1 187 ? 18.959 6.248 -31.227 1.00 93.00 187 LEU A CA 1
ATOM 1494 C C . LEU A 1 187 ? 18.315 6.770 -29.947 1.00 93.00 187 LEU A C 1
ATOM 1496 O O . LEU A 1 187 ? 17.990 5.979 -29.061 1.00 93.00 187 LEU A O 1
ATOM 1500 N N . LEU A 1 188 ? 18.140 8.085 -29.854 1.00 93.38 188 LEU A N 1
ATOM 1501 C CA . LEU A 1 188 ? 17.481 8.698 -28.706 1.00 93.38 188 LEU A CA 1
ATOM 1502 C C . LEU A 1 188 ? 15.967 8.481 -28.776 1.00 93.38 188 LEU A C 1
ATOM 1504 O O . LEU A 1 188 ? 15.359 8.624 -29.834 1.00 93.38 188 LEU A O 1
ATOM 1508 N N . ASN A 1 189 ? 15.360 8.155 -27.634 1.00 90.44 189 ASN A N 1
ATOM 1509 C CA . ASN A 1 189 ? 13.904 8.125 -27.475 1.00 90.44 189 ASN A CA 1
ATOM 1510 C C . ASN A 1 189 ? 13.326 9.525 -27.250 1.00 90.44 189 ASN A C 1
ATOM 1512 O O . ASN A 1 189 ? 12.193 9.795 -27.645 1.00 90.44 189 ASN A O 1
ATOM 1516 N N . HIS A 1 190 ? 14.069 10.386 -26.555 1.00 87.75 190 HIS A N 1
ATOM 1517 C CA . HIS A 1 190 ? 13.679 11.766 -26.309 1.00 87.75 190 HIS A CA 1
ATOM 1518 C C . HIS A 1 190 ? 14.528 12.690 -27.177 1.00 87.75 190 HIS A C 1
ATOM 1520 O O . HIS A 1 190 ? 15.746 12.775 -26.987 1.00 87.75 190 HIS A O 1
ATOM 1526 N N . ASP A 1 191 ? 13.873 13.388 -28.105 1.00 81.88 191 ASP A N 1
ATOM 1527 C CA . ASP A 1 191 ? 14.525 14.302 -29.038 1.00 81.88 191 ASP A CA 1
ATOM 1528 C C . ASP A 1 191 ? 15.444 15.269 -28.282 1.00 81.88 191 ASP A C 1
ATOM 1530 O O . ASP A 1 191 ? 15.008 16.030 -27.413 1.00 81.88 191 ASP A O 1
ATOM 1534 N N . ASN A 1 192 ? 16.737 15.202 -28.601 1.00 85.31 192 ASN A N 1
ATOM 1535 C CA . ASN A 1 192 ? 17.793 16.058 -28.056 1.00 85.31 192 ASN A CA 1
ATOM 1536 C C . ASN A 1 192 ? 18.009 15.980 -26.532 1.00 85.31 192 ASN A C 1
ATOM 1538 O O . ASN A 1 192 ? 18.651 16.869 -25.978 1.00 85.31 192 ASN A O 1
ATOM 1542 N N . LEU A 1 193 ? 17.505 14.944 -25.845 1.00 93.31 193 LEU A N 1
ATOM 1543 C CA . LEU A 1 193 ? 17.631 14.783 -24.387 1.00 93.31 193 LEU A CA 1
ATOM 1544 C C . LEU A 1 193 ? 18.204 13.409 -23.988 1.00 93.31 193 LEU A C 1
ATOM 1546 O O . LEU A 1 193 ? 17.513 12.610 -23.344 1.00 93.31 193 LEU A O 1
ATOM 1550 N N . PRO A 1 194 ? 19.476 13.124 -24.321 1.00 96.25 194 PRO A N 1
ATOM 1551 C CA . PRO A 1 194 ? 20.146 11.877 -23.940 1.00 96.25 194 PRO A CA 1
ATOM 1552 C C . PRO A 1 194 ? 20.195 11.656 -22.420 1.00 96.25 194 PRO A C 1
ATOM 1554 O O . PRO A 1 194 ? 20.191 10.515 -21.959 1.00 96.25 194 PRO A O 1
ATOM 1557 N N . GLU A 1 195 ? 20.179 12.723 -21.620 1.00 96.62 195 GLU A N 1
ATOM 1558 C CA . GLU A 1 195 ? 20.137 12.649 -20.158 1.00 96.62 195 GLU A CA 1
ATOM 1559 C C . GLU A 1 195 ? 18.850 11.997 -19.658 1.00 96.62 195 GLU A C 1
ATOM 1561 O O . GLU A 1 195 ? 18.851 11.310 -18.635 1.00 96.62 195 GLU A O 1
ATOM 1566 N N . LEU A 1 196 ? 17.743 12.205 -20.376 1.00 95.62 196 LEU A N 1
ATOM 1567 C CA . LEU A 1 196 ? 16.461 11.628 -20.011 1.00 95.62 196 LEU A CA 1
ATOM 1568 C C . LEU A 1 196 ? 16.432 10.135 -20.342 1.00 95.62 196 LEU A C 1
ATOM 1570 O O . LEU A 1 196 ? 16.086 9.348 -19.468 1.00 95.62 196 LEU A O 1
ATOM 1574 N N . ASP A 1 197 ? 16.891 9.746 -21.536 1.00 96.06 197 ASP A N 1
ATOM 1575 C CA . ASP A 1 197 ? 17.118 8.341 -21.911 1.00 96.06 197 ASP A CA 1
ATOM 1576 C C . ASP A 1 197 ? 18.019 7.618 -20.903 1.00 96.06 197 ASP A C 1
ATOM 1578 O O . ASP A 1 197 ? 17.766 6.473 -20.529 1.00 96.06 197 ASP A O 1
ATOM 1582 N N . PHE A 1 198 ? 19.066 8.295 -20.431 1.00 97.94 198 PHE A N 1
ATOM 1583 C CA . PHE A 1 198 ? 19.964 7.764 -19.416 1.00 97.94 198 PHE A CA 1
ATOM 1584 C C . PHE A 1 198 ? 19.257 7.563 -18.065 1.00 97.94 198 PHE A C 1
ATOM 1586 O O . PHE A 1 198 ? 19.369 6.497 -17.451 1.00 97.94 198 PHE A O 1
ATOM 1593 N N . GLY A 1 199 ? 18.478 8.558 -17.632 1.00 97.75 199 GLY A N 1
ATOM 1594 C CA . GLY A 1 199 ? 17.685 8.517 -16.402 1.00 97.75 199 GLY A CA 1
ATOM 1595 C C . GLY A 1 199 ? 16.592 7.441 -16.389 1.00 97.75 199 GLY A C 1
ATOM 1596 O O . GLY A 1 199 ? 16.169 7.005 -15.314 1.00 97.75 199 GLY A O 1
ATOM 1597 N N . ASP A 1 200 ? 16.170 6.938 -17.555 1.00 97.06 200 ASP A N 1
ATOM 1598 C CA . ASP A 1 200 ? 15.202 5.838 -17.667 1.00 97.06 200 ASP A CA 1
ATOM 1599 C C . ASP A 1 200 ? 15.679 4.560 -16.962 1.00 97.06 200 ASP A C 1
ATOM 1601 O O . ASP A 1 200 ? 14.847 3.754 -16.538 1.00 97.06 200 ASP A O 1
ATOM 1605 N N . MET A 1 201 ? 16.993 4.405 -16.754 1.00 98.12 201 MET A N 1
ATOM 1606 C CA . MET A 1 201 ? 17.574 3.293 -15.999 1.00 98.12 201 MET A CA 1
ATOM 1607 C C . MET A 1 201 ? 16.954 3.129 -14.603 1.00 98.12 201 MET A C 1
ATOM 1609 O O . MET A 1 201 ? 16.758 1.996 -14.173 1.00 98.12 201 MET A O 1
ATOM 1613 N N . ILE A 1 202 ? 16.622 4.226 -13.914 1.00 98.44 202 ILE A N 1
ATOM 1614 C CA . ILE A 1 202 ? 16.126 4.211 -12.524 1.00 98.44 202 ILE A CA 1
ATOM 1615 C C . ILE A 1 202 ? 14.616 4.467 -12.398 1.00 98.44 202 ILE A C 1
ATOM 1617 O O . ILE A 1 202 ? 14.066 4.442 -11.296 1.00 98.44 202 ILE A O 1
ATOM 1621 N N . ARG A 1 203 ? 13.916 4.714 -13.514 1.00 98.25 203 ARG A N 1
ATOM 1622 C CA . ARG A 1 203 ? 12.506 5.138 -13.496 1.00 98.25 203 ARG A CA 1
ATOM 1623 C C . ARG A 1 203 ? 11.577 4.104 -12.860 1.00 98.25 203 ARG A C 1
ATOM 1625 O O . ARG A 1 203 ? 10.648 4.484 -12.151 1.00 98.25 203 ARG A O 1
ATOM 1632 N N . SER A 1 204 ? 11.798 2.817 -13.115 1.00 98.25 204 SER A N 1
ATOM 1633 C CA . SER A 1 204 ? 10.907 1.751 -12.643 1.00 98.25 204 SER A CA 1
ATOM 1634 C C . SER A 1 204 ? 10.866 1.639 -11.117 1.00 98.25 204 SER A C 1
ATOM 1636 O O . SER A 1 204 ? 9.788 1.423 -10.564 1.00 98.25 204 SER A O 1
ATOM 1638 N N . HIS A 1 205 ? 11.985 1.890 -10.430 1.00 98.56 205 HIS A N 1
ATOM 1639 C CA . HIS A 1 205 ? 12.034 1.967 -8.967 1.00 98.56 205 HIS A CA 1
ATOM 1640 C C . HIS A 1 205 ? 11.210 3.131 -8.413 1.00 98.56 205 HIS A C 1
ATOM 1642 O O . HIS A 1 205 ? 10.459 2.931 -7.462 1.00 98.56 205 HIS A O 1
ATOM 1648 N N . LEU A 1 206 ? 11.282 4.322 -9.020 1.00 98.56 206 LEU A N 1
ATOM 1649 C CA . LEU A 1 206 ? 10.469 5.469 -8.582 1.00 98.56 206 LEU A CA 1
ATOM 1650 C C . LEU A 1 206 ? 8.971 5.248 -8.846 1.00 98.56 206 LEU A C 1
ATOM 1652 O O . LEU A 1 206 ? 8.127 5.651 -8.047 1.00 98.56 206 LEU A O 1
ATOM 1656 N N . VAL A 1 207 ? 8.634 4.582 -9.954 1.00 98.31 207 VAL A N 1
ATOM 1657 C CA . VAL A 1 207 ? 7.252 4.209 -10.294 1.00 98.31 207 VAL A CA 1
ATOM 1658 C C . VAL A 1 207 ? 6.678 3.212 -9.283 1.00 98.31 207 VAL A C 1
ATOM 1660 O O . VAL A 1 207 ? 5.545 3.395 -8.832 1.00 98.31 207 VAL A O 1
ATOM 1663 N N . GLU A 1 208 ? 7.453 2.196 -8.895 1.00 98.31 208 GLU A N 1
ATOM 1664 C CA . GLU A 1 208 ? 7.068 1.251 -7.838 1.00 98.31 208 GLU A CA 1
ATOM 1665 C C . GLU A 1 208 ? 6.987 1.944 -6.471 1.00 98.31 208 GLU A C 1
ATOM 1667 O O . GLU A 1 208 ? 6.044 1.683 -5.727 1.00 98.31 208 GLU A O 1
ATOM 1672 N N . LEU A 1 209 ? 7.897 2.871 -6.145 1.00 98.44 209 LEU A N 1
ATOM 1673 C CA . LEU A 1 209 ? 7.814 3.648 -4.905 1.00 98.44 209 LEU A CA 1
ATOM 1674 C C . LEU A 1 209 ? 6.509 4.449 -4.827 1.00 98.44 209 LEU A C 1
ATOM 1676 O O . LEU A 1 209 ? 5.846 4.416 -3.799 1.00 98.44 209 LEU A O 1
ATOM 1680 N N . ALA A 1 210 ? 6.086 5.107 -5.908 1.00 98.19 210 ALA A N 1
ATOM 1681 C CA . ALA A 1 210 ? 4.804 5.815 -5.935 1.00 98.19 210 ALA A CA 1
ATOM 1682 C C . ALA A 1 210 ? 3.612 4.880 -5.647 1.00 98.19 210 ALA A C 1
ATOM 1684 O O . ALA A 1 210 ? 2.692 5.249 -4.915 1.00 98.19 210 ALA A O 1
ATOM 1685 N N . ARG A 1 211 ? 3.657 3.640 -6.156 1.00 97.00 211 ARG A N 1
ATOM 1686 C CA . ARG A 1 211 ? 2.667 2.600 -5.835 1.00 97.00 211 ARG A CA 1
ATOM 1687 C C . ARG A 1 211 ? 2.696 2.216 -4.353 1.00 97.00 211 ARG A C 1
ATOM 1689 O O . ARG A 1 211 ? 1.643 1.988 -3.763 1.00 97.00 211 ARG A O 1
ATOM 1696 N N . GLN A 1 212 ? 3.879 2.151 -3.746 1.00 96.56 212 GLN A N 1
ATOM 1697 C CA . GLN A 1 212 ? 4.038 1.889 -2.311 1.00 96.56 212 GLN A CA 1
ATOM 1698 C C . GLN A 1 212 ? 3.539 3.065 -1.462 1.00 96.56 212 GLN A C 1
ATOM 1700 O O . GLN A 1 212 ? 2.855 2.840 -0.472 1.00 96.56 212 GLN A O 1
ATOM 1705 N N . CYS A 1 213 ? 3.783 4.310 -1.877 1.00 95.75 213 CYS A N 1
ATOM 1706 C CA . CYS A 1 213 ? 3.218 5.486 -1.216 1.00 95.75 213 CYS A CA 1
ATOM 1707 C C . CYS A 1 213 ? 1.683 5.432 -1.190 1.00 95.75 213 CYS A C 1
ATOM 1709 O O . CYS A 1 213 ? 1.091 5.702 -0.153 1.00 95.75 213 CYS A O 1
ATOM 1711 N N . MET A 1 214 ? 1.040 5.001 -2.282 1.00 93.12 214 MET A N 1
ATOM 1712 C CA . MET A 1 214 ? -0.408 4.762 -2.292 1.00 93.12 214 MET A CA 1
ATOM 1713 C C . MET A 1 214 ? -0.811 3.609 -1.364 1.00 93.12 214 MET A C 1
ATOM 1715 O O . MET A 1 214 ? -1.760 3.756 -0.603 1.00 93.12 214 MET A O 1
ATOM 1719 N N . LYS A 1 215 ? -0.079 2.484 -1.390 1.00 88.94 215 LYS A N 1
ATOM 1720 C CA . LYS A 1 215 ? -0.333 1.335 -0.501 1.00 88.94 215 LYS A CA 1
ATOM 1721 C C . LYS A 1 215 ? -0.383 1.746 0.974 1.00 88.94 215 LYS A C 1
ATOM 1723 O O . LYS A 1 215 ? -1.198 1.198 1.700 1.00 88.94 215 LYS A O 1
ATOM 1728 N N . TYR A 1 216 ? 0.486 2.661 1.398 1.00 83.94 216 TYR A N 1
ATOM 1729 C CA . TYR A 1 216 ? 0.569 3.136 2.784 1.00 83.94 216 TYR A CA 1
ATOM 1730 C C . TYR A 1 216 ? -0.106 4.501 2.998 1.00 83.94 216 TYR A C 1
ATOM 1732 O O . TYR A 1 216 ? 0.156 5.165 3.993 1.00 83.94 216 TYR A O 1
ATOM 1740 N N . ASN A 1 217 ? -0.934 4.955 2.049 1.00 78.62 217 ASN A N 1
ATOM 1741 C CA . ASN A 1 217 ? -1.635 6.243 2.080 1.00 78.62 217 ASN A CA 1
ATOM 1742 C C . ASN A 1 217 ? -0.758 7.445 2.486 1.00 78.62 217 ASN A C 1
ATOM 1744 O O . ASN A 1 217 ? -1.152 8.308 3.272 1.00 78.62 217 ASN A O 1
ATOM 1748 N N . VAL A 1 218 ? 0.464 7.500 1.964 1.00 84.88 218 VAL A N 1
ATOM 1749 C CA . VAL A 1 218 ? 1.393 8.593 2.248 1.00 84.88 218 VAL A CA 1
ATOM 1750 C C . VAL A 1 218 ? 0.827 9.877 1.635 1.00 84.88 218 VAL A C 1
ATOM 1752 O O . VAL A 1 218 ? 0.588 9.906 0.425 1.00 84.88 218 VAL A O 1
ATOM 1755 N N . PRO A 1 219 ? 0.647 10.977 2.384 1.00 86.06 219 PRO A N 1
ATOM 1756 C CA . PRO A 1 219 ? 0.175 12.222 1.791 1.00 86.06 219 PRO A CA 1
ATOM 1757 C C . PRO A 1 219 ? 1.117 12.702 0.675 1.00 86.06 219 PRO A C 1
ATOM 1759 O O . PRO A 1 219 ? 2.321 12.425 0.680 1.00 86.06 219 PRO A O 1
ATOM 1762 N N . LEU A 1 220 ? 0.582 13.443 -0.301 1.00 88.94 220 LEU A N 1
ATOM 1763 C CA . LEU A 1 220 ? 1.315 13.781 -1.529 1.00 88.94 220 LEU A CA 1
ATOM 1764 C C . LEU A 1 220 ? 2.646 14.511 -1.251 1.00 88.94 220 LEU A C 1
ATOM 1766 O O . LEU A 1 220 ? 3.650 14.245 -1.912 1.00 88.94 220 LEU A O 1
ATOM 1770 N N . ARG A 1 221 ? 2.675 15.418 -0.265 1.00 92.00 221 ARG A N 1
ATOM 1771 C CA . ARG A 1 221 ? 3.872 16.199 0.096 1.00 92.00 221 ARG A CA 1
ATOM 1772 C C . ARG A 1 221 ? 5.000 15.310 0.662 1.00 92.00 221 ARG A C 1
ATOM 1774 O O . ARG A 1 221 ? 6.095 15.356 0.099 1.00 92.00 221 ARG A O 1
ATOM 1781 N N . PRO A 1 222 ? 4.782 14.465 1.688 1.00 92.50 222 PRO A N 1
ATOM 1782 C CA . PRO A 1 222 ? 5.758 13.455 2.104 1.00 92.50 222 PRO A CA 1
ATOM 1783 C C . PRO A 1 222 ? 6.155 12.462 1.003 1.00 92.50 222 PRO A C 1
ATOM 1785 O O . PRO A 1 222 ? 7.336 12.153 0.866 1.00 92.50 222 PRO A O 1
ATOM 1788 N N . ALA A 1 223 ? 5.214 12.004 0.171 1.00 96.44 223 ALA A N 1
ATOM 1789 C CA . ALA A 1 223 ? 5.511 11.058 -0.908 1.00 96.44 223 ALA A CA 1
ATOM 1790 C C . ALA A 1 223 ? 6.541 11.612 -1.909 1.00 96.44 223 ALA A C 1
ATOM 1792 O O . ALA A 1 223 ? 7.458 10.898 -2.318 1.00 96.44 223 ALA A O 1
ATOM 1793 N N . LYS A 1 224 ? 6.449 12.906 -2.243 1.00 97.88 224 LYS A N 1
ATOM 1794 C CA . LYS A 1 224 ? 7.453 13.607 -3.060 1.00 97.88 224 LYS A CA 1
ATOM 1795 C C . LYS A 1 224 ? 8.847 13.580 -2.417 1.00 97.88 224 LYS A C 1
ATOM 1797 O O . LYS A 1 224 ? 9.821 13.283 -3.103 1.00 97.88 224 LYS A O 1
ATOM 1802 N N . ARG A 1 225 ? 8.940 13.783 -1.096 1.00 97.56 225 ARG A N 1
ATOM 1803 C CA . ARG A 1 225 ? 10.215 13.700 -0.354 1.00 97.56 225 ARG A CA 1
ATOM 1804 C C . ARG A 1 225 ? 10.830 12.300 -0.421 1.00 97.56 225 ARG A C 1
ATOM 1806 O O . ARG A 1 225 ? 12.036 12.184 -0.616 1.00 97.56 225 ARG A O 1
ATOM 1813 N N . TYR A 1 226 ? 10.023 11.242 -0.317 1.00 98.31 226 TYR A N 1
ATOM 1814 C CA . TYR A 1 226 ? 10.522 9.869 -0.472 1.00 98.31 226 TYR A CA 1
ATOM 1815 C C . TYR A 1 226 ? 11.012 9.576 -1.892 1.00 98.31 226 TYR A C 1
ATOM 1817 O O . TYR A 1 226 ? 12.014 8.882 -2.057 1.00 98.31 226 TYR A O 1
ATOM 1825 N N . ILE A 1 227 ? 10.352 10.130 -2.914 1.00 98.50 227 ILE A N 1
ATOM 1826 C CA . ILE A 1 227 ? 10.815 10.029 -4.305 1.00 98.50 227 ILE A CA 1
ATOM 1827 C C . ILE A 1 227 ? 12.175 10.708 -4.474 1.00 98.50 227 ILE A C 1
ATOM 1829 O O . ILE A 1 227 ? 13.078 10.089 -5.032 1.00 98.50 227 ILE A O 1
ATOM 1833 N N . ASP A 1 228 ? 12.351 11.930 -3.965 1.00 98.31 228 ASP A N 1
ATOM 1834 C CA . ASP A 1 228 ? 13.649 12.619 -3.994 1.00 98.31 228 ASP A CA 1
ATOM 1835 C C . ASP A 1 228 ? 14.724 11.834 -3.220 1.00 98.31 228 ASP A C 1
ATOM 1837 O O . ASP A 1 228 ? 15.862 11.703 -3.676 1.00 98.31 228 ASP A O 1
ATOM 1841 N N . GLN A 1 229 ? 14.367 11.258 -2.068 1.00 98.19 229 GLN A N 1
ATOM 1842 C CA . GLN A 1 229 ? 15.275 10.435 -1.273 1.00 98.19 229 GLN A CA 1
ATOM 1843 C C . GLN A 1 229 ? 15.733 9.187 -2.037 1.00 98.19 229 GLN A C 1
ATOM 1845 O O . GLN A 1 229 ? 16.935 8.914 -2.089 1.00 98.19 229 GLN A O 1
ATOM 1850 N N . LEU A 1 230 ? 14.802 8.436 -2.634 1.00 98.56 230 LEU A N 1
ATOM 1851 C CA . LEU A 1 230 ? 15.144 7.257 -3.425 1.00 98.56 230 LEU A CA 1
ATOM 1852 C C . LEU A 1 230 ? 15.944 7.651 -4.668 1.00 98.56 230 LEU A C 1
ATOM 1854 O O . LEU A 1 230 ? 16.953 7.020 -4.958 1.00 98.56 230 LEU A O 1
ATOM 1858 N N . 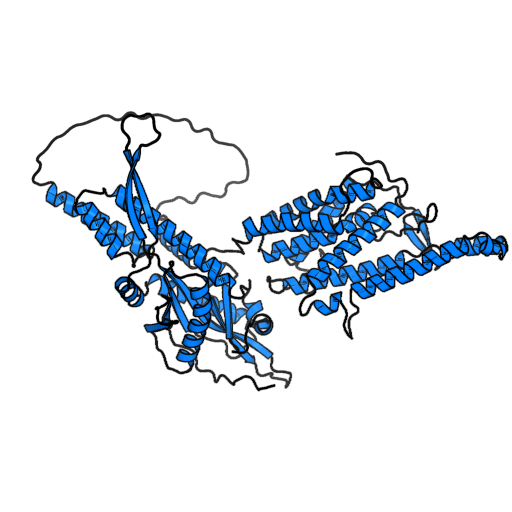LEU A 1 231 ? 15.561 8.724 -5.364 1.00 98.44 231 LEU A N 1
ATOM 1859 C CA . LEU A 1 231 ? 16.311 9.245 -6.507 1.00 98.44 231 LEU A CA 1
ATOM 1860 C C . LEU A 1 231 ? 17.781 9.477 -6.137 1.00 98.44 231 LEU A C 1
ATOM 1862 O O . LEU A 1 231 ? 18.661 8.945 -6.809 1.00 98.44 231 LEU A O 1
ATOM 1866 N N . ASN A 1 232 ? 18.048 10.178 -5.030 1.00 98.00 232 ASN A N 1
ATOM 1867 C CA . ASN A 1 232 ? 19.407 10.434 -4.547 1.00 98.00 232 ASN A CA 1
ATOM 1868 C C . ASN A 1 232 ? 20.181 9.148 -4.219 1.00 98.00 232 ASN A C 1
ATOM 1870 O O . ASN A 1 232 ? 21.362 9.047 -4.553 1.00 98.00 232 ASN A O 1
ATOM 1874 N N . ARG A 1 233 ? 19.518 8.150 -3.623 1.00 98.31 233 ARG A N 1
ATOM 1875 C CA . ARG A 1 233 ? 20.103 6.824 -3.344 1.00 98.31 233 ARG A CA 1
ATOM 1876 C C . ARG A 1 233 ? 20.427 6.032 -4.607 1.00 98.31 233 ARG A C 1
ATOM 1878 O O . ARG A 1 233 ? 21.335 5.205 -4.590 1.00 98.31 233 ARG A O 1
ATOM 1885 N N . LEU A 1 234 ? 19.720 6.297 -5.707 1.00 98.44 234 LEU A N 1
ATOM 1886 C CA . LEU A 1 234 ? 19.934 5.619 -6.982 1.00 98.44 234 LEU A CA 1
ATOM 1887 C C . LEU A 1 234 ? 20.997 6.293 -7.876 1.00 98.44 234 LEU A C 1
ATOM 1889 O O . LEU A 1 234 ? 21.543 5.632 -8.764 1.00 98.44 234 LEU A O 1
ATOM 1893 N N . LEU A 1 235 ? 21.353 7.563 -7.632 1.00 98.12 235 LEU A N 1
ATOM 1894 C CA . LEU A 1 235 ? 22.381 8.285 -8.407 1.00 98.12 235 LEU A CA 1
ATOM 1895 C C . LEU A 1 235 ? 23.753 7.589 -8.455 1.00 98.12 235 LEU A C 1
ATOM 1897 O O . LEU A 1 235 ? 24.336 7.545 -9.539 1.00 98.12 235 LEU A O 1
ATOM 1901 N N . PRO A 1 236 ? 24.276 6.976 -7.372 1.00 98.19 236 PRO A N 1
ATOM 1902 C CA . PRO A 1 236 ? 25.545 6.254 -7.435 1.00 98.19 236 PRO A CA 1
ATOM 1903 C C . PRO A 1 236 ? 25.574 5.132 -8.483 1.00 98.19 236 PRO A C 1
ATOM 1905 O O . PRO A 1 236 ? 26.640 4.827 -9.018 1.00 98.19 236 PRO A O 1
ATOM 1908 N N . PHE A 1 237 ? 24.433 4.515 -8.813 1.00 98.38 237 PHE A N 1
ATOM 1909 C CA . PHE A 1 237 ? 24.375 3.490 -9.860 1.00 98.38 237 PHE A CA 1
ATOM 1910 C C . PHE A 1 237 ? 24.431 4.085 -11.269 1.00 98.38 237 PHE A C 1
ATOM 1912 O O . PHE A 1 237 ? 25.015 3.479 -12.171 1.00 98.38 237 PHE A O 1
ATOM 1919 N N . LEU A 1 238 ? 23.850 5.272 -11.462 1.00 98.19 238 LEU A N 1
ATOM 1920 C CA . LEU A 1 238 ? 23.989 6.037 -12.699 1.00 98.19 238 LEU A CA 1
ATOM 1921 C C . LEU A 1 238 ? 25.439 6.506 -12.866 1.00 98.19 238 LEU A C 1
ATOM 1923 O O . LEU A 1 238 ? 26.029 6.272 -13.917 1.00 98.19 238 LEU A O 1
ATOM 1927 N N . ASP A 1 239 ? 26.067 7.040 -11.816 1.00 97.75 239 ASP A N 1
ATOM 1928 C CA . ASP A 1 239 ? 27.481 7.445 -11.839 1.00 97.75 239 ASP A CA 1
ATOM 1929 C C . ASP A 1 239 ? 28.407 6.293 -12.268 1.00 97.75 239 ASP A C 1
ATOM 1931 O O . ASP A 1 239 ? 29.332 6.490 -13.062 1.00 97.75 239 ASP A O 1
ATOM 1935 N N . TYR A 1 240 ? 28.118 5.066 -11.822 1.00 97.69 240 TYR A N 1
ATOM 1936 C CA . TYR A 1 240 ? 28.848 3.861 -12.228 1.00 97.69 240 TYR A CA 1
ATOM 1937 C C . TYR A 1 240 ? 28.746 3.556 -13.715 1.00 97.69 240 TYR A C 1
ATOM 1939 O O . TYR A 1 240 ? 29.742 3.188 -14.344 1.00 97.69 240 TYR A O 1
ATOM 1947 N N . VAL A 1 241 ? 27.569 3.726 -14.311 1.00 97.69 241 VAL A N 1
ATOM 1948 C CA . VAL A 1 241 ? 27.401 3.523 -15.752 1.00 97.69 241 VAL A CA 1
ATOM 1949 C C . VAL A 1 241 ? 28.017 4.679 -16.539 1.00 97.69 241 VAL A C 1
ATOM 1951 O O . VAL A 1 241 ? 28.768 4.430 -17.484 1.00 97.69 241 VAL A O 1
ATOM 1954 N N . TYR A 1 242 ? 27.758 5.918 -16.123 1.00 97.62 242 TYR A N 1
ATOM 1955 C CA . TYR A 1 242 ? 28.212 7.132 -16.797 1.00 97.62 242 TYR A CA 1
ATOM 1956 C C . TYR A 1 242 ? 29.740 7.255 -16.819 1.00 97.62 242 TYR A C 1
ATOM 1958 O O . TYR A 1 242 ? 30.341 7.504 -17.862 1.00 97.62 242 TYR A O 1
ATOM 1966 N N . SER A 1 243 ? 30.392 6.991 -15.683 1.00 96.31 243 SER A N 1
ATOM 1967 C CA . SER A 1 243 ? 31.853 7.053 -15.549 1.00 96.31 243 SER A CA 1
ATOM 1968 C C . SER A 1 243 ? 32.589 5.893 -16.231 1.00 96.31 243 SER A C 1
ATOM 1970 O O . SER A 1 243 ? 33.821 5.831 -16.197 1.00 96.31 243 SER A O 1
ATOM 1972 N N . GLY A 1 244 ? 31.859 4.946 -16.829 1.00 95.06 244 GLY A N 1
ATOM 1973 C CA . GLY A 1 244 ? 32.443 3.737 -17.395 1.00 95.06 244 GLY A CA 1
ATOM 1974 C C . GLY A 1 244 ? 33.064 2.832 -16.329 1.00 95.06 244 GLY A C 1
ATOM 1975 O O . GLY A 1 244 ? 34.121 2.257 -16.576 1.00 95.06 244 GLY A O 1
ATOM 1976 N N . ARG A 1 245 ? 32.389 2.677 -15.177 1.00 96.38 245 ARG A N 1
ATOM 1977 C CA . ARG A 1 245 ? 32.777 1.855 -14.010 1.00 96.38 245 ARG A CA 1
ATOM 1978 C C . ARG A 1 245 ? 33.915 2.412 -13.149 1.00 96.38 245 ARG A C 1
ATOM 1980 O O . ARG A 1 245 ? 34.527 1.652 -12.406 1.00 96.38 245 ARG A O 1
ATOM 1987 N N . LYS A 1 246 ? 34.215 3.710 -13.245 1.00 95.56 246 LYS A N 1
ATOM 1988 C CA . LYS A 1 246 ? 35.312 4.343 -12.488 1.00 95.56 246 LYS A CA 1
ATOM 1989 C C . LYS A 1 246 ? 34.894 4.860 -11.111 1.00 95.56 246 LYS A C 1
ATOM 1991 O O . LYS A 1 246 ? 35.732 4.960 -10.228 1.00 95.56 246 LYS A O 1
ATOM 1996 N N . SER A 1 247 ? 33.628 5.227 -10.939 1.00 95.44 247 SER A N 1
ATOM 1997 C CA . SER A 1 247 ? 33.086 5.808 -9.704 1.00 95.44 247 SER A CA 1
ATOM 1998 C C . SER A 1 247 ? 31.637 5.367 -9.510 1.00 95.44 247 SER A C 1
ATOM 2000 O O . SER A 1 247 ? 30.990 5.034 -10.491 1.00 95.44 247 SER A O 1
ATOM 2002 N N . GLY A 1 248 ? 31.116 5.369 -8.284 1.00 96.25 248 GLY A N 1
ATOM 2003 C CA . GLY A 1 248 ? 29.735 4.975 -7.982 1.00 96.25 248 GLY A CA 1
ATOM 2004 C C . GLY A 1 248 ? 29.575 3.503 -7.584 1.00 96.25 248 GLY A C 1
ATOM 2005 O O . GLY A 1 248 ? 30.546 2.815 -7.272 1.00 96.25 248 GLY A O 1
ATOM 2006 N N . ARG A 1 249 ? 28.328 3.017 -7.576 1.00 97.38 249 ARG A N 1
ATOM 2007 C CA . ARG A 1 249 ? 27.955 1.665 -7.126 1.00 97.38 249 ARG A CA 1
ATOM 2008 C C . ARG A 1 249 ? 27.594 0.751 -8.292 1.00 97.38 249 ARG A C 1
ATOM 2010 O O . ARG A 1 249 ? 26.885 1.137 -9.218 1.00 97.38 249 ARG A O 1
ATOM 2017 N N . SER A 1 250 ? 28.075 -0.488 -8.241 1.00 96.38 250 SER A N 1
ATOM 2018 C CA . SER A 1 250 ? 27.753 -1.512 -9.243 1.00 96.38 250 SER A CA 1
ATOM 2019 C C . SER A 1 250 ? 26.434 -2.238 -8.905 1.00 96.38 250 SER A C 1
ATOM 2021 O O . SER A 1 250 ? 25.689 -1.794 -8.049 1.00 96.38 250 SER A O 1
ATOM 2023 N N . ASN A 1 251 ? 26.078 -3.320 -9.609 1.00 95.25 251 ASN A N 1
ATOM 2024 C CA . ASN A 1 251 ? 24.938 -4.195 -9.245 1.00 95.25 251 ASN A CA 1
ATOM 2025 C C . ASN A 1 251 ? 23.533 -3.565 -9.101 1.00 95.25 251 ASN A C 1
ATOM 2027 O O . ASN A 1 251 ? 22.679 -4.127 -8.418 1.00 95.25 251 ASN A O 1
ATOM 2031 N N . PHE A 1 252 ? 23.251 -2.479 -9.831 1.00 97.75 252 PHE A N 1
ATOM 2032 C CA . PHE A 1 252 ? 21.971 -1.749 -9.806 1.00 97.75 252 PHE A CA 1
ATOM 2033 C C . PHE A 1 252 ? 20.685 -2.590 -9.680 1.00 97.75 252 PHE A C 1
ATOM 2035 O O . PHE A 1 252 ? 19.804 -2.228 -8.915 1.00 97.75 252 PHE A O 1
ATOM 2042 N N . VAL A 1 253 ? 20.541 -3.699 -10.415 1.00 95.56 253 VAL A N 1
ATOM 2043 C CA . VAL A 1 253 ? 19.282 -4.472 -10.402 1.00 95.56 253 VAL A CA 1
ATOM 2044 C C . VAL A 1 253 ? 18.966 -5.011 -9.001 1.00 95.56 253 VAL A C 1
ATOM 2046 O O . VAL A 1 253 ? 17.823 -4.922 -8.556 1.00 95.56 253 VAL A O 1
ATOM 2049 N N . ARG A 1 254 ? 19.974 -5.541 -8.297 1.00 96.19 254 ARG A N 1
ATOM 2050 C CA . ARG A 1 254 ? 19.810 -6.074 -6.940 1.00 96.19 254 ARG A CA 1
ATOM 2051 C C . ARG A 1 254 ? 19.836 -4.943 -5.918 1.00 96.19 254 ARG A C 1
ATOM 2053 O O . ARG A 1 254 ? 18.843 -4.721 -5.238 1.00 96.19 254 ARG A O 1
ATOM 2060 N N . GLU A 1 255 ? 20.930 -4.188 -5.885 1.00 97.38 255 GLU A N 1
ATOM 2061 C CA . GLU A 1 255 ? 21.154 -3.167 -4.855 1.00 97.38 255 GLU A CA 1
ATOM 2062 C C . GLU A 1 255 ? 20.200 -1.970 -4.988 1.00 97.38 255 GLU A C 1
ATOM 2064 O O . GLU A 1 255 ? 19.767 -1.414 -3.991 1.00 97.38 255 GLU A O 1
ATOM 2069 N N . GLY A 1 256 ? 19.777 -1.595 -6.199 1.00 97.62 256 GLY A N 1
ATOM 2070 C CA . GLY A 1 256 ? 18.746 -0.566 -6.377 1.00 97.62 256 GLY A CA 1
ATOM 2071 C C . GLY A 1 256 ? 17.373 -1.015 -5.865 1.00 97.62 256 GLY A C 1
ATOM 2072 O O . GLY A 1 256 ? 16.574 -0.197 -5.416 1.00 97.62 256 GLY A O 1
ATOM 2073 N N . THR A 1 257 ? 17.097 -2.323 -5.894 1.00 97.31 257 THR A N 1
ATOM 2074 C CA . THR A 1 257 ? 15.887 -2.891 -5.284 1.00 97.31 257 THR A CA 1
ATOM 2075 C C . THR A 1 257 ? 15.996 -2.926 -3.758 1.00 97.31 257 THR A C 1
ATOM 2077 O O . THR A 1 257 ? 14.991 -2.713 -3.088 1.00 97.31 257 THR A O 1
ATOM 2080 N N . GLU A 1 258 ? 17.193 -3.142 -3.207 1.00 97.06 258 GLU A N 1
ATOM 2081 C CA . GLU A 1 258 ? 17.467 -2.997 -1.768 1.00 97.06 258 GLU A CA 1
ATOM 2082 C C . GLU A 1 258 ? 17.250 -1.543 -1.317 1.00 97.06 258 GLU A C 1
ATOM 2084 O O . GLU A 1 258 ? 16.471 -1.313 -0.401 1.00 97.06 258 GLU A O 1
ATOM 2089 N N . GLU A 1 259 ? 17.782 -0.552 -2.044 1.00 98.38 259 GLU A N 1
ATOM 2090 C CA . GLU A 1 259 ? 17.536 0.871 -1.743 1.00 98.38 259 GLU A CA 1
ATOM 2091 C C . GLU A 1 259 ? 16.047 1.241 -1.761 1.00 98.38 259 GLU A C 1
ATOM 2093 O O . GLU A 1 259 ? 15.578 2.024 -0.933 1.00 98.38 259 GLU A O 1
ATOM 2098 N N . LEU A 1 260 ? 15.287 0.678 -2.706 1.00 98.19 260 LEU A N 1
ATOM 2099 C CA . LEU A 1 260 ? 13.835 0.833 -2.743 1.00 98.19 260 LEU A CA 1
ATOM 2100 C C . LEU A 1 260 ? 13.176 0.214 -1.503 1.00 98.19 260 LEU A C 1
ATOM 2102 O O . LEU A 1 260 ? 12.298 0.851 -0.925 1.00 98.19 260 LEU A O 1
ATOM 2106 N N . ARG A 1 261 ? 13.575 -0.999 -1.095 1.00 96.94 261 ARG A N 1
ATOM 2107 C CA . ARG A 1 261 ? 13.031 -1.660 0.104 1.00 96.94 261 ARG A CA 1
ATOM 2108 C C . ARG A 1 261 ? 13.291 -0.837 1.354 1.00 96.94 261 ARG A C 1
ATOM 2110 O O . ARG A 1 261 ? 12.339 -0.557 2.063 1.00 96.94 261 ARG A O 1
ATOM 2117 N N . ASP A 1 262 ? 14.502 -0.330 1.544 1.00 97.06 262 ASP A N 1
ATOM 2118 C CA . ASP A 1 262 ? 14.839 0.492 2.709 1.00 97.06 262 ASP A CA 1
ATOM 2119 C C . ASP A 1 262 ? 13.952 1.740 2.839 1.00 97.06 262 ASP A C 1
ATOM 2121 O O . ASP A 1 262 ? 13.547 2.127 3.938 1.00 97.06 262 ASP A O 1
ATOM 2125 N N . VAL A 1 263 ? 13.650 2.410 1.720 1.00 97.69 263 VAL A N 1
ATOM 2126 C CA . VAL A 1 263 ? 12.737 3.565 1.721 1.00 97.69 263 VAL A CA 1
ATOM 2127 C C . VAL A 1 263 ? 11.303 3.115 2.010 1.00 97.69 263 VAL A C 1
ATOM 2129 O O . VAL A 1 263 ? 10.596 3.770 2.776 1.00 97.69 263 VAL A O 1
ATOM 2132 N N . VAL A 1 264 ? 10.876 1.986 1.441 1.00 96.00 264 VAL A N 1
ATOM 2133 C CA . VAL A 1 264 ? 9.549 1.402 1.676 1.00 96.00 264 VAL A CA 1
ATOM 2134 C C . VAL A 1 264 ? 9.369 0.954 3.127 1.00 96.00 264 VAL A C 1
ATOM 2136 O O . VAL A 1 264 ? 8.295 1.168 3.678 1.00 96.00 264 VAL A O 1
ATOM 2139 N N . ASP A 1 265 ? 10.394 0.404 3.768 1.00 90.81 265 ASP A N 1
ATOM 2140 C CA . ASP A 1 265 ? 10.344 -0.028 5.164 1.00 90.81 265 ASP A CA 1
ATOM 2141 C C . ASP A 1 265 ? 10.194 1.178 6.093 1.00 90.81 265 ASP A C 1
ATOM 2143 O O . ASP A 1 265 ? 9.361 1.167 6.994 1.00 90.81 265 ASP A O 1
ATOM 2147 N N . ARG A 1 266 ? 10.887 2.288 5.807 1.00 93.38 266 ARG A N 1
ATOM 2148 C CA . ARG A 1 266 ? 10.673 3.560 6.523 1.00 93.38 266 ARG A CA 1
ATOM 2149 C C . ARG A 1 266 ? 9.258 4.093 6.342 1.00 93.38 266 ARG A C 1
ATOM 2151 O O . ARG A 1 266 ? 8.654 4.551 7.310 1.00 93.38 266 ARG A O 1
ATOM 2158 N N . ILE A 1 267 ? 8.727 4.033 5.118 1.00 92.00 267 ILE A N 1
ATOM 2159 C CA . ILE A 1 267 ? 7.325 4.373 4.861 1.00 92.00 267 ILE A CA 1
ATOM 2160 C C . ILE A 1 267 ? 6.414 3.448 5.671 1.00 92.00 267 ILE A C 1
ATOM 2162 O O . ILE A 1 267 ? 5.482 3.932 6.292 1.00 92.00 267 ILE A O 1
ATOM 2166 N N . SER A 1 268 ? 6.688 2.148 5.727 1.00 85.88 268 SER A N 1
ATOM 2167 C CA . SER A 1 268 ? 5.884 1.188 6.487 1.00 85.88 268 SER A CA 1
ATOM 2168 C C . SER A 1 268 ? 5.962 1.411 8.000 1.00 85.88 268 SER A C 1
ATOM 2170 O O . SER A 1 268 ? 4.980 1.192 8.695 1.00 85.88 268 SER A O 1
ATOM 2172 N N . ILE A 1 269 ? 7.090 1.868 8.537 1.00 79.12 269 ILE A N 1
ATOM 2173 C CA . ILE A 1 269 ? 7.201 2.198 9.964 1.00 79.12 269 ILE A CA 1
ATOM 2174 C C . ILE A 1 269 ? 6.376 3.453 10.278 1.00 79.12 269 ILE A C 1
ATOM 2176 O O . ILE A 1 269 ? 5.589 3.463 11.218 1.00 79.12 269 ILE A O 1
ATOM 2180 N N . LEU A 1 270 ? 6.515 4.503 9.464 1.00 78.69 270 LEU A N 1
ATOM 2181 C CA . LEU A 1 270 ? 5.878 5.802 9.717 1.00 78.69 270 LEU A CA 1
ATOM 2182 C C . LEU A 1 270 ? 4.396 5.845 9.323 1.00 78.69 270 LEU A C 1
ATOM 2184 O O . LEU A 1 270 ? 3.589 6.493 9.984 1.00 78.69 270 LEU A O 1
ATOM 2188 N N . TYR A 1 271 ? 4.056 5.176 8.226 1.00 77.25 271 TYR A N 1
ATOM 2189 C CA . TYR A 1 271 ? 2.741 5.190 7.589 1.00 77.25 271 TYR A CA 1
ATOM 2190 C C . TYR A 1 271 ? 2.103 3.806 7.494 1.00 77.25 271 TYR A C 1
ATOM 2192 O O . TYR A 1 271 ? 0.916 3.717 7.235 1.00 77.25 271 TYR A O 1
ATOM 2200 N N . GLY A 1 272 ? 2.828 2.712 7.728 1.00 68.19 272 GLY A N 1
ATOM 2201 C CA . GLY A 1 272 ? 2.207 1.382 7.779 1.00 68.19 272 GLY A CA 1
ATOM 2202 C C . GLY A 1 272 ? 1.433 1.137 9.073 1.00 68.19 272 GLY A C 1
ATOM 2203 O O . GLY A 1 272 ? 0.441 0.421 9.034 1.00 68.19 272 GLY A O 1
ATOM 2204 N N . MET A 1 273 ? 1.812 1.792 10.181 1.00 48.81 273 MET A N 1
ATOM 2205 C CA . MET A 1 273 ? 0.961 1.901 11.383 1.00 48.81 273 MET A CA 1
ATOM 2206 C C . MET A 1 273 ? -0.139 2.962 11.218 1.00 48.81 273 MET A C 1
ATOM 2208 O O . MET A 1 273 ? -1.172 2.919 11.872 1.00 48.81 273 MET A O 1
ATOM 2212 N N . ARG A 1 274 ? 0.073 3.918 10.306 1.00 47.06 274 ARG A N 1
ATOM 2213 C CA . ARG A 1 274 ? -0.884 4.965 9.937 1.00 47.06 274 ARG A CA 1
ATOM 2214 C C . ARG A 1 274 ? -1.388 4.736 8.521 1.00 47.06 274 ARG A C 1
ATOM 2216 O O . ARG A 1 274 ? -1.295 5.652 7.703 1.00 47.06 274 ARG A O 1
ATOM 2223 N N . ASN A 1 275 ? -1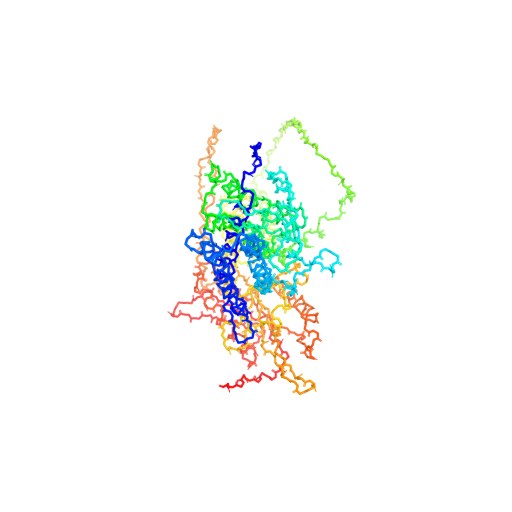.894 3.543 8.202 1.00 37.94 275 ASN A N 1
ATOM 2224 C CA . ASN A 1 275 ? -2.664 3.366 6.972 1.00 37.94 275 ASN A CA 1
ATOM 2225 C C . ASN A 1 275 ? -3.851 4.328 7.072 1.00 37.94 275 ASN A C 1
ATOM 2227 O O . ASN A 1 275 ? -4.878 3.920 7.573 1.00 37.94 275 ASN A O 1
ATOM 2231 N N . GLY A 1 276 ? -3.704 5.603 6.703 1.00 40.25 276 GLY A N 1
ATOM 2232 C CA . GLY A 1 276 ? -4.730 6.640 6.698 1.00 40.25 276 GLY A CA 1
ATOM 2233 C C . GLY A 1 276 ? -5.733 6.671 7.850 1.00 40.25 276 GLY A C 1
ATOM 2234 O O . GLY A 1 276 ? -6.905 6.834 7.526 1.00 40.25 276 GLY A O 1
ATOM 2235 N N . ARG A 1 277 ? -5.353 6.501 9.128 1.00 42.31 277 ARG A N 1
ATOM 2236 C CA . ARG A 1 277 ? -6.293 6.787 10.226 1.00 42.31 277 ARG A CA 1
ATOM 2237 C C . ARG A 1 277 ? -6.659 8.275 10.139 1.00 42.31 277 ARG A C 1
ATOM 2239 O O . ARG A 1 277 ? -5.940 9.122 10.659 1.00 42.31 277 ARG A O 1
ATOM 2246 N N . ALA A 1 278 ? -7.749 8.600 9.446 1.00 40.06 278 ALA A N 1
ATOM 2247 C CA . ALA A 1 278 ? -8.597 9.655 9.963 1.00 40.06 278 ALA A CA 1
ATOM 2248 C C . ALA A 1 278 ? -8.960 9.252 11.397 1.00 40.06 278 ALA A C 1
ATOM 2250 O O . ALA A 1 278 ? -9.012 8.039 11.661 1.00 40.06 278 ALA A O 1
ATOM 2251 N N . PRO A 1 279 ? -9.127 10.216 12.316 1.00 38.69 279 PRO A N 1
ATOM 2252 C CA . PRO A 1 279 ? -9.687 9.904 13.620 1.00 38.69 279 PRO A CA 1
ATOM 2253 C C . PRO A 1 279 ? -10.858 8.934 13.415 1.00 38.69 279 PRO A C 1
ATOM 2255 O O . PRO A 1 279 ? -11.685 9.129 12.521 1.00 38.69 279 PRO A O 1
ATOM 2258 N N . SER A 1 280 ? -10.868 7.814 14.144 1.00 45.03 280 SER A N 1
ATOM 2259 C CA . SER A 1 280 ? -12.066 6.978 14.195 1.00 45.03 280 SER A CA 1
ATOM 2260 C C . SER A 1 280 ? -13.259 7.885 14.505 1.00 45.03 280 SER A C 1
ATOM 2262 O O . SER A 1 280 ? -13.091 8.921 15.150 1.00 45.03 280 SER A O 1
ATOM 2264 N N . ILE A 1 281 ? -14.472 7.517 14.089 1.00 47.47 281 ILE A N 1
ATOM 2265 C CA . ILE A 1 281 ? -15.655 8.306 14.476 1.00 47.47 281 ILE A CA 1
ATOM 2266 C C . ILE A 1 281 ? -15.685 8.490 16.004 1.00 47.47 281 ILE A C 1
ATOM 2268 O O . ILE A 1 281 ? -16.022 9.567 16.463 1.00 47.47 281 ILE A O 1
ATOM 2272 N N . THR A 1 282 ? -15.174 7.526 16.776 1.00 45.66 282 THR A N 1
ATOM 2273 C CA . THR A 1 282 ? -14.902 7.640 18.220 1.00 45.66 282 THR A CA 1
ATOM 2274 C C . THR A 1 282 ? -14.075 8.864 18.607 1.00 45.66 282 THR A C 1
ATOM 2276 O O . THR A 1 282 ? -14.454 9.600 19.505 1.00 45.66 282 THR A O 1
ATOM 2279 N N . SER A 1 283 ? -12.950 9.100 17.929 1.00 43.62 283 SER A N 1
ATOM 2280 C CA . SER A 1 283 ? -12.084 10.252 18.216 1.00 43.62 283 SER A CA 1
ATOM 2281 C C . SER A 1 283 ? -12.647 11.563 17.674 1.00 43.62 283 SER A C 1
ATOM 2283 O O . SER A 1 283 ? -12.282 12.610 18.183 1.00 43.62 283 SER A O 1
ATOM 2285 N N . MET A 1 284 ? -13.572 11.532 16.708 1.00 43.41 284 MET A N 1
ATOM 2286 C CA . MET A 1 284 ? -14.362 12.720 16.353 1.00 43.41 284 MET A CA 1
ATOM 2287 C C . MET A 1 284 ? -15.454 13.011 17.393 1.00 43.41 284 MET A C 1
ATOM 2289 O O . MET A 1 284 ? -15.630 14.158 17.775 1.00 43.41 284 MET A O 1
ATOM 2293 N N . VAL A 1 285 ? -16.137 11.979 17.901 1.00 46.97 285 VAL A N 1
ATOM 2294 C CA . VAL A 1 285 ? -17.182 12.105 18.933 1.00 46.97 285 VAL A CA 1
ATOM 2295 C C . VAL A 1 285 ? -16.599 12.580 20.265 1.00 46.97 285 VAL A C 1
ATOM 2297 O O . VAL A 1 285 ? -17.219 13.407 20.926 1.00 46.97 285 VAL A O 1
ATOM 2300 N N . ALA A 1 286 ? -15.411 12.103 20.645 1.00 44.25 286 ALA A N 1
ATOM 2301 C CA . ALA A 1 286 ? -14.713 12.583 21.838 1.00 44.25 286 ALA A CA 1
ATOM 2302 C C . ALA A 1 286 ? -14.394 14.088 21.734 1.00 44.25 286 ALA A C 1
ATOM 2304 O O . ALA A 1 286 ? -14.712 14.847 22.642 1.00 44.25 286 ALA A O 1
ATOM 2305 N N . VAL A 1 287 ? -13.881 14.536 20.580 1.00 42.03 287 VAL A N 1
ATOM 2306 C CA . VAL A 1 287 ? -13.553 15.951 20.329 1.00 42.03 287 VAL A CA 1
ATOM 2307 C C . VAL A 1 287 ? -14.805 16.834 20.292 1.00 42.03 287 VAL A C 1
ATOM 2309 O O . VAL A 1 287 ? -14.801 17.909 20.882 1.00 42.03 287 VAL A O 1
ATOM 2312 N N . ASP A 1 288 ? -15.900 16.385 19.671 1.00 37.56 288 ASP A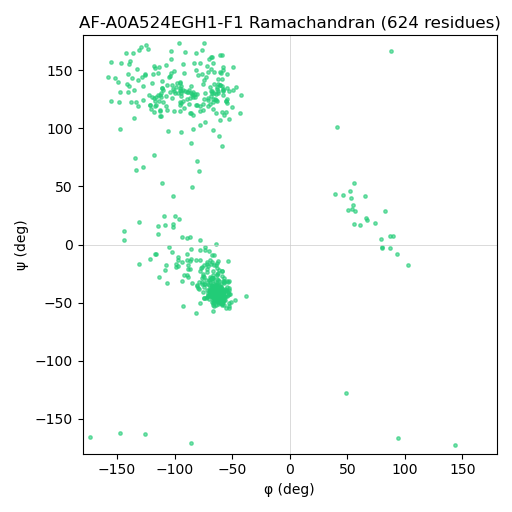 N 1
ATOM 2313 C CA . ASP A 1 288 ? -17.157 17.150 19.652 1.00 37.56 288 ASP A CA 1
ATOM 2314 C C . ASP A 1 288 ? -17.796 17.267 21.050 1.00 37.56 288 ASP A C 1
ATOM 2316 O O . ASP A 1 288 ? -18.553 18.200 21.291 1.00 37.56 288 ASP A O 1
ATOM 2320 N N . THR A 1 289 ? -17.483 16.357 21.982 1.00 38.81 289 THR A N 1
ATOM 2321 C CA . THR A 1 289 ? -17.967 16.428 23.373 1.00 38.81 289 THR A CA 1
ATOM 2322 C C . THR A 1 289 ? -17.159 17.448 24.186 1.00 38.81 289 THR A C 1
ATOM 2324 O O . THR A 1 289 ? -17.743 18.226 24.940 1.00 38.81 289 THR A O 1
ATOM 2327 N N . GLU A 1 290 ? -15.842 17.525 23.964 1.00 35.22 290 GLU A N 1
ATOM 2328 C CA . GLU A 1 290 ? -14.947 18.495 24.617 1.00 35.22 290 GLU A CA 1
ATOM 2329 C C . GLU A 1 290 ? -15.172 19.943 24.130 1.00 35.22 290 GLU A C 1
ATOM 2331 O O . GLU A 1 290 ? -15.190 20.871 24.940 1.00 35.22 290 GLU A O 1
ATOM 2336 N N . VAL A 1 291 ? -15.419 20.152 22.830 1.00 32.62 291 VAL A N 1
ATOM 2337 C CA . VAL A 1 291 ? -15.570 21.496 22.227 1.00 32.62 291 VAL A CA 1
ATOM 2338 C C . VAL A 1 291 ? -16.858 22.208 22.673 1.00 32.62 291 VAL A C 1
ATOM 2340 O O . VAL A 1 291 ? -16.885 23.432 22.788 1.00 32.62 291 VAL A O 1
ATOM 2343 N N . THR A 1 292 ? -17.922 21.477 23.025 1.00 34.94 292 THR A N 1
ATOM 2344 C CA . THR A 1 292 ? -19.146 22.094 23.581 1.00 34.94 292 THR A CA 1
ATOM 2345 C C . THR A 1 292 ? -18.985 22.674 24.990 1.00 34.94 292 THR A C 1
ATOM 2347 O O . THR A 1 292 ? -19.861 23.421 25.422 1.00 34.94 292 THR A O 1
ATOM 2350 N N . LEU A 1 293 ? -17.902 22.355 25.710 1.00 37.53 293 LEU A N 1
ATOM 2351 C CA . LEU A 1 293 ? -17.685 22.792 27.096 1.00 37.53 293 LEU A CA 1
ATOM 2352 C C . LEU A 1 293 ? -16.600 23.874 27.240 1.00 37.53 293 LEU A C 1
ATOM 2354 O O . LEU A 1 293 ? -16.591 24.572 28.252 1.00 37.53 293 LEU A O 1
ATOM 2358 N N . SER A 1 294 ? -15.726 24.064 26.243 1.00 33.88 294 SER A N 1
ATOM 2359 C CA . SER A 1 294 ? -14.643 25.065 26.292 1.00 33.88 294 SER A CA 1
ATOM 2360 C C . SER A 1 294 ? -14.935 26.384 25.567 1.00 33.88 294 SER A C 1
ATOM 2362 O O . SER A 1 294 ? -14.286 27.387 25.857 1.00 33.88 294 SER A O 1
ATOM 2364 N N . ASP A 1 295 ? -15.902 26.418 24.645 1.00 30.95 295 ASP A N 1
ATOM 2365 C CA . ASP A 1 295 ? -16.028 27.517 23.671 1.00 30.95 295 ASP A CA 1
ATOM 2366 C C . ASP A 1 295 ? -17.027 28.622 24.062 1.00 30.95 295 ASP A C 1
ATOM 2368 O O . ASP A 1 295 ? -17.481 29.395 23.217 1.00 30.95 295 ASP A O 1
ATOM 2372 N N . ALA A 1 296 ? -17.345 28.761 25.352 1.00 36.91 296 ALA A N 1
ATOM 2373 C CA . ALA A 1 296 ? -18.176 29.873 25.814 1.00 36.91 296 ALA A CA 1
ATOM 2374 C C . ALA A 1 296 ? -17.441 31.232 25.860 1.00 36.91 296 ALA A C 1
ATOM 2376 O O . ALA A 1 296 ? -18.129 32.246 25.850 1.00 36.91 296 ALA A O 1
ATOM 2377 N N . ASP A 1 297 ? -16.097 31.293 25.852 1.00 36.59 297 ASP A N 1
ATOM 2378 C CA . ASP A 1 297 ? -15.377 32.563 26.113 1.00 36.59 297 ASP A CA 1
ATOM 2379 C C . ASP A 1 297 ? -14.073 32.822 25.314 1.00 36.59 297 ASP A C 1
ATOM 2381 O O . ASP A 1 297 ? -13.348 33.774 25.612 1.00 36.59 297 ASP A O 1
ATOM 2385 N N . ALA A 1 298 ? -13.741 32.055 24.269 1.00 32.31 298 ALA A N 1
ATOM 2386 C CA . ALA A 1 298 ? -12.513 32.305 23.498 1.00 32.31 298 ALA A CA 1
ATOM 2387 C C . ALA A 1 298 ? -12.762 33.174 22.239 1.00 32.31 298 ALA A C 1
ATOM 2389 O O . ALA A 1 298 ? -13.519 32.770 21.352 1.00 32.31 298 ALA A O 1
ATOM 2390 N N . PRO A 1 299 ? -12.126 34.358 22.097 1.00 34.75 299 PRO A N 1
ATOM 2391 C CA . PRO A 1 299 ? -12.263 35.181 20.900 1.00 34.75 299 PRO A CA 1
ATOM 2392 C C . PRO A 1 299 ? -11.577 34.538 19.687 1.00 34.75 299 PRO A C 1
ATOM 2394 O O . PRO A 1 299 ? -10.440 34.073 19.755 1.00 34.75 299 PRO A O 1
ATOM 2397 N N . VAL A 1 300 ? -12.285 34.568 18.557 1.00 35.19 300 VAL A N 1
ATOM 2398 C CA . VAL A 1 300 ? -11.842 34.109 17.235 1.00 35.19 300 VAL A CA 1
ATOM 2399 C C . VAL A 1 300 ? -10.566 34.852 16.821 1.00 35.19 300 VAL A C 1
ATOM 2401 O O . VAL A 1 300 ? -10.606 36.052 16.552 1.00 35.19 300 VAL A O 1
ATOM 2404 N N . VAL A 1 301 ? -9.437 34.143 16.755 1.00 33.03 301 VAL A N 1
ATOM 2405 C CA . VAL A 1 301 ? -8.176 34.670 16.213 1.00 33.03 301 VAL A CA 1
ATOM 2406 C C . VAL A 1 301 ? -8.097 34.341 14.720 1.00 33.03 301 VAL A C 1
ATOM 2408 O O . VAL A 1 301 ? -8.089 33.176 14.326 1.00 33.03 301 VAL A O 1
ATOM 2411 N N . GLU A 1 302 ? -8.067 35.399 13.907 1.00 38.25 302 GLU A N 1
ATOM 2412 C CA . GLU A 1 302 ? -7.820 35.388 12.462 1.00 38.25 302 GLU A CA 1
ATOM 2413 C C . GLU A 1 302 ? -6.463 34.763 12.091 1.00 38.25 302 GLU A C 1
ATOM 2415 O O . GLU A 1 302 ? -5.484 34.830 12.834 1.00 38.25 302 GLU A O 1
ATOM 2420 N N . GLU A 1 303 ? -6.427 34.167 10.898 1.00 36.75 303 GLU A N 1
ATOM 2421 C CA . GLU A 1 303 ? -5.287 33.489 10.277 1.00 36.75 303 GLU A CA 1
ATOM 2422 C C . GLU A 1 303 ? -3.984 34.315 10.298 1.00 36.75 303 GLU A C 1
ATOM 2424 O O . GLU A 1 303 ? -3.952 35.466 9.861 1.00 36.75 303 GLU A O 1
ATOM 2429 N N . TYR A 1 304 ? -2.871 33.684 10.696 1.00 33.12 304 TYR A N 1
ATOM 2430 C CA . TYR A 1 304 ? -1.524 34.234 10.511 1.00 33.12 304 TYR A CA 1
ATOM 2431 C C . TYR A 1 304 ? -0.824 33.646 9.271 1.00 33.12 304 TYR A C 1
ATOM 2433 O O . TYR A 1 304 ? -0.890 32.432 9.047 1.00 33.12 304 TYR A O 1
ATOM 2441 N N . PRO A 1 305 ? -0.099 34.472 8.490 1.00 40.09 305 PRO A N 1
ATOM 2442 C CA . PRO A 1 305 ? 0.783 34.016 7.423 1.00 40.09 305 PRO A CA 1
ATOM 2443 C C . PRO A 1 305 ? 2.170 33.595 7.946 1.00 40.09 305 PRO A C 1
ATOM 2445 O O . PRO A 1 305 ? 2.623 34.052 8.993 1.00 40.09 305 PRO A O 1
ATOM 2448 N N . ASP A 1 306 ? 2.830 32.733 7.163 1.00 41.59 306 ASP A N 1
ATOM 2449 C CA . ASP A 1 306 ? 4.219 32.269 7.300 1.00 41.59 306 ASP A CA 1
ATOM 2450 C C . ASP A 1 306 ? 5.199 33.414 7.636 1.00 41.59 306 ASP A C 1
ATOM 2452 O O . ASP A 1 306 ? 5.492 34.231 6.763 1.00 41.59 306 ASP A O 1
ATOM 2456 N N . ASP A 1 307 ? 5.794 33.411 8.834 1.00 36.25 307 ASP A N 1
ATOM 2457 C CA . ASP A 1 307 ? 7.217 33.741 8.975 1.00 36.25 307 ASP A CA 1
ATOM 2458 C C . ASP A 1 307 ? 7.839 33.186 10.268 1.00 36.25 307 ASP A C 1
ATOM 2460 O O . ASP A 1 307 ? 7.204 33.085 11.319 1.00 36.25 307 ASP A O 1
ATOM 2464 N N . LEU A 1 308 ? 9.099 32.769 10.153 1.00 40.66 308 LEU A N 1
ATOM 2465 C CA . LEU A 1 308 ? 9.887 32.110 11.192 1.00 40.66 308 LEU A CA 1
ATOM 2466 C C . LEU A 1 308 ? 10.580 33.138 12.095 1.00 40.66 308 LEU A C 1
ATOM 2468 O O . LEU A 1 308 ? 11.567 33.746 11.680 1.00 40.66 308 LEU A O 1
ATOM 2472 N N . THR A 1 309 ? 10.174 33.213 13.362 1.00 34.41 309 THR A N 1
ATOM 2473 C CA . THR A 1 309 ? 11.013 33.773 14.435 1.00 34.41 309 THR A CA 1
ATOM 2474 C C . THR A 1 309 ? 10.730 33.075 15.765 1.00 34.41 309 THR A C 1
ATOM 2476 O O . THR A 1 309 ? 9.595 33.032 16.231 1.00 34.41 309 THR A O 1
ATOM 2479 N N . GLU A 1 310 ? 11.773 32.501 16.369 1.00 35.38 310 GLU A N 1
ATOM 2480 C CA . GLU A 1 310 ? 11.740 31.888 17.703 1.00 35.38 310 GLU A CA 1
ATOM 2481 C C . GLU A 1 310 ? 11.532 32.963 18.791 1.00 35.38 310 GLU A C 1
ATOM 2483 O O . GLU A 1 310 ? 12.278 33.947 18.803 1.00 35.38 310 GLU A O 1
ATOM 2488 N N . PRO A 1 311 ? 10.581 32.797 19.731 1.00 34.72 311 PRO A N 1
ATOM 2489 C CA . PRO A 1 311 ? 10.474 33.677 20.885 1.00 34.72 311 PRO A CA 1
ATOM 2490 C C . PRO A 1 311 ? 11.340 33.177 22.049 1.00 34.72 311 PRO A C 1
ATOM 2492 O O . PRO A 1 311 ? 11.284 32.012 22.448 1.00 34.72 311 PRO A O 1
ATOM 2495 N N . GLN A 1 312 ? 12.129 34.093 22.613 1.00 29.12 312 GLN A N 1
ATOM 2496 C CA . GLN A 1 312 ? 12.819 33.918 23.889 1.00 29.12 312 GLN A CA 1
ATOM 2497 C C . GLN A 1 312 ? 11.844 34.191 25.040 1.00 29.12 312 GLN A C 1
ATOM 2499 O O . GLN A 1 312 ? 11.178 35.224 25.051 1.00 29.12 312 GLN A O 1
ATOM 2504 N N . PHE A 1 313 ? 11.774 33.276 26.007 1.00 32.12 313 PHE A N 1
ATOM 2505 C CA . PHE A 1 313 ? 11.015 33.455 27.244 1.00 32.12 313 PHE A CA 1
ATOM 2506 C C . PHE A 1 313 ? 11.926 33.993 28.353 1.00 32.12 313 PHE A C 1
ATOM 2508 O O . PHE A 1 313 ? 12.916 33.356 28.716 1.00 32.12 313 PHE A O 1
ATOM 2515 N N . GLU A 1 314 ? 11.569 35.152 28.907 1.00 30.12 314 GLU A N 1
ATOM 2516 C CA . GLU A 1 314 ? 12.109 35.670 30.166 1.00 30.12 314 GLU A CA 1
ATOM 2517 C C . GLU A 1 314 ? 11.299 35.107 31.343 1.00 30.12 314 GLU A C 1
ATOM 2519 O O . GLU A 1 314 ? 10.076 35.227 31.399 1.00 30.12 314 GLU A O 1
ATOM 2524 N N . HIS A 1 315 ? 11.992 34.491 32.301 1.00 31.38 315 HIS A N 1
ATOM 2525 C CA . HIS A 1 315 ? 11.424 34.059 33.574 1.00 31.38 315 HIS A CA 1
ATOM 2526 C C . HIS A 1 315 ? 11.418 35.222 34.574 1.00 31.38 315 HIS A C 1
ATOM 2528 O O . HIS A 1 315 ? 12.467 35.794 34.866 1.00 31.38 315 HIS A O 1
ATOM 2534 N N . THR A 1 316 ? 10.261 35.517 35.171 1.00 31.03 316 THR A N 1
ATOM 2535 C CA . THR A 1 316 ? 10.164 36.324 36.399 1.00 31.03 316 THR A CA 1
ATOM 2536 C C . THR A 1 316 ? 9.789 35.406 37.570 1.00 31.03 316 THR A C 1
ATOM 2538 O O . THR A 1 316 ? 8.810 34.669 37.446 1.00 31.03 316 THR A O 1
ATOM 2541 N N . PRO A 1 317 ? 10.525 35.403 38.696 1.00 33.47 317 PRO A N 1
ATOM 2542 C CA . PRO A 1 317 ? 10.165 34.611 39.866 1.00 33.47 317 PRO A CA 1
ATOM 2543 C C . PRO A 1 317 ? 9.245 35.407 40.802 1.00 33.47 317 PRO A C 1
ATOM 2545 O O . PRO A 1 317 ? 9.552 36.544 41.158 1.00 33.47 317 PRO A O 1
ATOM 2548 N N . GLN A 1 318 ? 8.141 34.793 41.228 1.00 31.53 318 GLN A N 1
ATOM 2549 C CA . GLN A 1 318 ? 7.325 35.269 42.345 1.00 31.53 318 GLN A CA 1
ATOM 2550 C C . GLN A 1 318 ? 7.645 34.455 43.605 1.00 31.53 318 GLN A C 1
ATOM 2552 O O . GLN A 1 318 ? 7.733 33.229 43.573 1.00 31.53 318 GLN A O 1
ATOM 2557 N N . THR A 1 319 ? 7.863 35.173 44.701 1.00 36.00 319 THR A N 1
ATOM 2558 C CA . THR A 1 319 ? 8.050 34.685 46.073 1.00 36.00 319 THR A CA 1
ATOM 2559 C C . THR A 1 319 ? 6.709 34.344 46.733 1.00 36.00 319 THR A C 1
ATOM 2561 O O . THR A 1 319 ? 5.750 35.080 46.499 1.00 36.00 319 THR A O 1
ATOM 2564 N N . PRO A 1 320 ? 6.631 33.323 47.607 1.00 40.28 320 PRO A N 1
ATOM 2565 C CA . PRO A 1 320 ? 5.450 33.075 48.427 1.00 40.28 320 PRO A CA 1
ATOM 2566 C C . PRO A 1 320 ? 5.583 33.711 49.822 1.00 40.28 320 PRO A C 1
ATOM 2568 O O . PRO A 1 320 ? 6.617 33.575 50.476 1.00 40.28 320 PRO A O 1
ATOM 2571 N N . GLU A 1 321 ? 4.523 34.384 50.274 1.00 32.72 321 GLU A N 1
ATOM 2572 C CA . GLU A 1 321 ? 4.319 34.762 51.676 1.00 32.72 321 GLU A CA 1
ATOM 2573 C C . GLU A 1 321 ? 3.493 33.684 52.392 1.00 32.72 321 GLU A C 1
ATOM 2575 O O . GLU A 1 321 ? 2.471 33.214 51.891 1.00 32.72 321 GLU A O 1
ATOM 2580 N N . GLU A 1 322 ? 3.972 33.298 53.573 1.00 36.16 322 GLU A N 1
ATOM 2581 C CA . GLU A 1 322 ? 3.342 32.386 54.524 1.00 36.16 322 GLU A CA 1
ATOM 2582 C C . GLU A 1 322 ? 2.200 33.080 55.286 1.00 36.16 322 GLU A C 1
ATOM 2584 O O . GLU A 1 322 ? 2.323 34.239 55.684 1.00 36.16 322 GLU A O 1
ATOM 2589 N N . SER A 1 323 ? 1.141 32.342 55.632 1.00 31.08 323 SER A N 1
ATOM 2590 C CA . SER A 1 323 ? 0.427 32.603 56.887 1.00 31.08 323 SER A CA 1
ATOM 2591 C C . SER A 1 323 ? -0.146 31.315 57.481 1.00 31.08 323 SER A C 1
ATOM 2593 O O . SER A 1 323 ? -0.758 30.499 56.798 1.00 31.08 323 SER A O 1
ATOM 2595 N N . ILE A 1 324 ? 0.133 31.145 58.772 1.00 38.78 324 ILE A N 1
ATOM 2596 C CA . ILE A 1 324 ? -0.223 30.030 59.647 1.00 38.78 324 ILE A CA 1
ATOM 2597 C C . ILE A 1 324 ? -1.520 30.403 60.366 1.00 38.78 324 ILE A C 1
ATOM 2599 O O . ILE A 1 324 ? -1.551 31.436 61.036 1.00 38.78 324 ILE A O 1
ATOM 2603 N N . ILE A 1 325 ? -2.542 29.546 60.317 1.00 33.84 325 ILE A N 1
ATOM 2604 C CA . ILE A 1 325 ? -3.622 29.521 61.312 1.00 33.84 325 ILE A CA 1
ATOM 2605 C C . ILE A 1 325 ? -3.924 28.057 61.643 1.00 33.84 325 ILE A C 1
ATOM 2607 O O . ILE A 1 325 ? -4.222 27.264 60.758 1.00 33.84 325 ILE A O 1
ATOM 2611 N N . ALA A 1 326 ? -3.813 27.719 62.927 1.00 42.25 326 ALA A N 1
ATOM 2612 C CA . ALA A 1 326 ? -4.222 26.443 63.498 1.00 42.25 326 ALA A CA 1
ATOM 2613 C C . ALA A 1 326 ? -5.641 26.571 64.070 1.00 42.25 326 ALA A C 1
ATOM 2615 O O . ALA A 1 326 ? -5.903 27.519 64.816 1.00 42.25 326 ALA A O 1
ATOM 2616 N N . SER A 1 327 ? -6.526 25.615 63.777 1.00 37.59 327 SER A N 1
ATOM 2617 C CA . SER A 1 327 ? -7.809 25.474 64.475 1.00 37.59 327 SER A CA 1
ATOM 2618 C C . SER A 1 327 ? -8.362 24.044 64.433 1.00 37.59 327 SER A C 1
ATOM 2620 O O . SER A 1 327 ? -8.580 23.507 63.361 1.00 37.59 327 SER A O 1
ATOM 2622 N N . ASP A 1 328 ? -8.604 23.508 65.633 1.00 37.09 328 ASP A N 1
ATOM 2623 C CA . ASP A 1 328 ? -9.620 22.535 66.074 1.00 37.09 328 ASP A CA 1
ATOM 2624 C C . ASP A 1 328 ? -10.001 21.306 65.217 1.00 37.09 328 ASP A C 1
ATOM 2626 O O . ASP A 1 328 ? -10.901 21.309 64.381 1.00 37.09 328 ASP A O 1
ATOM 2630 N N . THR A 1 329 ? -9.426 20.177 65.635 1.00 43.66 329 THR A N 1
ATOM 2631 C CA . THR A 1 329 ? -9.455 18.829 65.048 1.00 43.66 329 THR A CA 1
ATOM 2632 C C . THR A 1 329 ? -10.675 17.976 65.453 1.00 43.66 329 THR A C 1
ATOM 2634 O O . THR A 1 329 ? -10.525 16.846 65.911 1.00 43.66 329 THR A O 1
ATOM 2637 N N . SER A 1 330 ? -11.905 18.496 65.362 1.00 43.91 330 SER A N 1
ATOM 2638 C CA . SER A 1 330 ? -13.099 17.639 65.591 1.00 43.91 330 SER A CA 1
ATOM 2639 C C . SER A 1 330 ? -14.329 17.934 64.726 1.00 43.91 330 SER A C 1
ATOM 2641 O O . SER A 1 330 ? -15.358 17.289 64.897 1.00 43.91 330 SER A O 1
ATOM 2643 N N . VAL A 1 331 ? -14.221 18.869 63.776 1.00 42.94 331 VAL A N 1
ATOM 2644 C CA . VAL A 1 331 ? -15.240 19.135 62.735 1.00 42.94 331 VAL A CA 1
ATOM 2645 C C . VAL A 1 331 ? -14.684 18.866 61.322 1.00 42.94 331 VAL A C 1
ATOM 2647 O O . VAL A 1 331 ? -15.432 18.848 60.350 1.00 42.94 331 VAL A O 1
ATOM 2650 N N . GLU A 1 332 ? -13.377 18.610 61.197 1.00 45.25 332 GLU A N 1
ATOM 2651 C CA . GLU A 1 332 ? -12.704 18.368 59.913 1.00 45.25 332 GLU A CA 1
ATOM 2652 C C . GLU A 1 332 ? -12.967 16.963 59.344 1.00 45.25 332 GLU A C 1
ATOM 2654 O O . GLU A 1 332 ? -13.054 16.831 58.128 1.00 45.25 332 GLU A O 1
ATOM 2659 N N . GLU A 1 333 ? -13.208 15.942 60.178 1.00 47.88 333 GLU A N 1
ATOM 2660 C CA . GLU A 1 333 ? -13.430 14.564 59.695 1.00 47.88 333 GLU A CA 1
ATOM 2661 C C . GLU A 1 333 ? -14.718 14.427 58.853 1.00 47.88 333 GLU A C 1
ATOM 2663 O O . GLU A 1 333 ? -14.706 13.777 57.807 1.00 47.88 333 GLU A O 1
ATOM 2668 N N . ASP A 1 334 ? -15.805 15.112 59.232 1.00 45.56 334 ASP A N 1
ATOM 2669 C CA . ASP A 1 334 ? -17.063 15.101 58.464 1.00 45.56 334 ASP A CA 1
ATOM 2670 C C . ASP A 1 334 ? -16.979 15.965 57.183 1.00 45.56 334 ASP A C 1
ATOM 2672 O O . ASP A 1 334 ? -17.701 15.727 56.211 1.00 45.56 334 ASP A O 1
ATOM 2676 N N . PHE A 1 335 ? -16.097 16.975 57.150 1.00 45.31 335 PHE A N 1
ATOM 2677 C CA . PHE A 1 335 ? -15.921 17.858 55.988 1.00 45.31 335 PHE A CA 1
ATOM 2678 C C . PHE A 1 335 ? -14.948 17.274 54.951 1.00 45.31 335 PHE A C 1
ATOM 2680 O O . PHE A 1 335 ? -15.156 17.458 53.749 1.00 45.31 335 PHE A O 1
ATOM 2687 N N . GLU A 1 336 ? -13.924 16.536 55.388 1.00 53.56 336 GLU A N 1
ATOM 2688 C CA . GLU A 1 336 ? -13.016 15.804 54.498 1.00 53.56 336 GLU A CA 1
ATOM 2689 C C . GLU A 1 336 ? -13.688 14.580 53.860 1.00 53.56 336 GLU A C 1
ATOM 2691 O O . GLU A 1 336 ? -13.543 14.380 52.656 1.00 53.56 336 GLU A O 1
ATOM 2696 N N . GLN A 1 337 ? -14.531 13.832 54.588 1.00 56.09 337 GLN A N 1
ATOM 2697 C CA . GLN A 1 337 ? -15.301 12.726 53.989 1.00 56.09 337 GLN A CA 1
ATOM 2698 C C . GLN A 1 337 ? -16.248 13.189 52.870 1.00 56.09 337 GLN A C 1
ATOM 2700 O O . GLN A 1 337 ? -16.394 12.507 51.855 1.00 56.09 337 GLN A O 1
ATOM 2705 N N . SER A 1 338 ? -16.868 14.362 53.035 1.00 57.47 338 SER A N 1
ATOM 2706 C CA . SER A 1 338 ? -17.721 14.999 52.022 1.00 57.47 338 SER A CA 1
ATOM 2707 C C . SER A 1 338 ? -16.935 15.368 50.753 1.00 57.47 338 SER A C 1
ATOM 2709 O O . SER A 1 338 ? -17.365 15.059 49.641 1.00 57.47 338 SER A O 1
ATOM 2711 N N . LYS A 1 339 ? -15.738 15.956 50.905 1.00 63.91 339 LYS A N 1
ATOM 2712 C CA . LYS A 1 339 ? -14.860 16.302 49.774 1.00 63.91 339 LYS A CA 1
ATOM 2713 C C . LYS A 1 339 ? -14.342 15.075 49.026 1.00 63.91 339 LYS A C 1
ATOM 2715 O O . LYS A 1 339 ? -14.389 15.070 47.798 1.00 63.91 339 LYS A O 1
ATOM 2720 N N . ASN A 1 340 ? -13.928 14.033 49.747 1.00 61.62 340 ASN A N 1
ATOM 2721 C CA . ASN A 1 340 ? -13.425 12.803 49.134 1.00 61.62 340 ASN A CA 1
ATOM 2722 C C . ASN A 1 340 ? -14.524 12.087 48.328 1.00 61.62 340 ASN A C 1
ATOM 2724 O O . ASN A 1 340 ? -14.249 11.537 47.260 1.00 61.62 340 ASN A O 1
ATOM 2728 N N . GLN A 1 341 ? -15.783 12.128 48.791 1.00 65.69 341 GLN A N 1
ATOM 2729 C CA . GLN A 1 341 ? -16.922 11.595 48.033 1.00 65.69 341 GLN A CA 1
ATOM 2730 C C . GLN A 1 341 ? -17.191 12.378 46.742 1.00 65.69 341 GLN A C 1
ATOM 2732 O O . GLN A 1 341 ? -17.384 11.754 45.696 1.00 65.69 341 GLN A O 1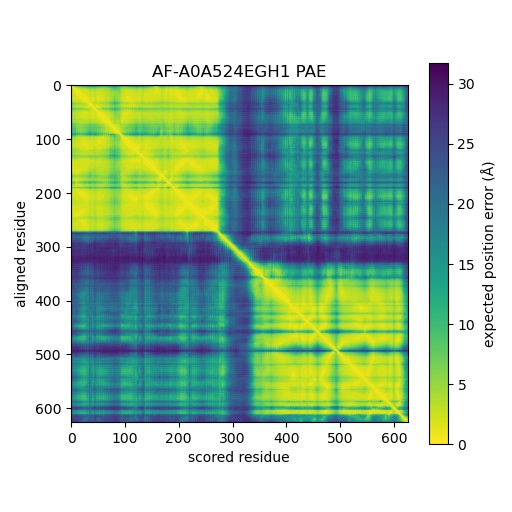
ATOM 2737 N N . ASP A 1 342 ? -17.163 13.712 46.787 1.00 77.56 342 ASP A N 1
ATOM 2738 C CA . ASP A 1 342 ? -17.362 14.560 45.604 1.00 77.56 342 ASP A CA 1
ATOM 2739 C C . ASP A 1 342 ? -16.212 14.419 44.590 1.00 77.56 342 ASP A C 1
ATOM 2741 O O . ASP A 1 342 ? -16.451 14.358 43.376 1.00 77.56 342 ASP A O 1
ATOM 2745 N N . PHE A 1 343 ? -14.965 14.302 45.062 1.00 75.81 343 PHE A N 1
ATOM 2746 C CA . PHE A 1 343 ? -13.805 14.043 44.208 1.00 75.81 343 PHE A CA 1
ATOM 2747 C C . PHE A 1 343 ? -13.934 12.696 43.497 1.00 75.81 343 PHE A C 1
ATOM 2749 O O . PHE A 1 343 ? -13.841 12.645 42.268 1.00 75.81 343 PHE A O 1
ATOM 2756 N N . PHE A 1 344 ? -14.222 11.615 44.232 1.00 70.44 344 PHE A N 1
ATOM 2757 C CA . PHE A 1 344 ? -14.393 10.295 43.628 1.00 70.44 344 PHE A CA 1
ATOM 2758 C C . PHE A 1 344 ? -15.564 10.244 42.662 1.00 70.44 344 PHE A C 1
ATOM 2760 O O . PHE A 1 344 ? -15.414 9.688 41.581 1.00 70.44 344 PHE A O 1
ATOM 2767 N N . ALA A 1 345 ? -16.708 10.836 43.003 1.00 74.12 345 ALA A N 1
ATOM 2768 C CA . ALA A 1 345 ? -17.844 10.903 42.090 1.00 74.12 345 ALA A CA 1
ATOM 2769 C C . ALA A 1 345 ? -17.480 11.645 40.793 1.00 74.12 345 ALA A C 1
ATOM 2771 O O . ALA A 1 345 ? -17.894 11.236 39.712 1.00 74.12 345 ALA A O 1
ATOM 2772 N N . THR A 1 346 ? -16.648 12.687 40.880 1.00 79.81 346 THR A N 1
ATOM 2773 C CA . THR A 1 346 ? -16.145 13.422 39.710 1.00 79.81 346 THR A CA 1
ATOM 2774 C C . THR A 1 346 ? -15.132 12.604 38.906 1.00 79.81 346 THR A C 1
ATOM 2776 O O . THR A 1 346 ? -15.171 12.606 37.678 1.00 79.81 346 THR A O 1
ATOM 2779 N N . LEU A 1 347 ? -14.218 11.902 39.577 1.00 71.69 347 LEU A N 1
ATOM 2780 C CA . LEU A 1 347 ? -13.182 11.076 38.956 1.00 71.69 347 LEU A CA 1
ATOM 2781 C C . LEU A 1 347 ? -13.790 9.848 38.265 1.00 71.69 347 LEU A C 1
ATOM 2783 O O . LEU A 1 347 ? -13.444 9.554 37.124 1.00 71.69 347 LEU A O 1
ATOM 2787 N N . VAL A 1 348 ? -14.733 9.183 38.938 1.00 69.12 348 VAL A N 1
ATOM 2788 C CA . VAL A 1 348 ? -15.545 8.081 38.410 1.00 69.12 348 VAL A CA 1
ATOM 2789 C C . VAL A 1 348 ? -16.423 8.589 37.281 1.00 69.12 348 VAL A C 1
ATOM 2791 O O . VAL A 1 348 ? -16.375 8.010 36.210 1.00 69.12 348 VAL A O 1
ATOM 2794 N N . GLY A 1 349 ? -17.123 9.713 37.456 1.00 70.56 349 GLY A N 1
ATOM 2795 C CA . GLY A 1 349 ? -17.938 10.311 36.399 1.00 70.56 349 GLY A CA 1
ATOM 2796 C C . GLY A 1 349 ? -17.125 10.634 35.144 1.00 70.56 349 GLY A C 1
ATOM 2797 O O . GLY A 1 349 ? -17.536 10.284 34.045 1.00 70.56 349 GLY A O 1
ATOM 2798 N N . ARG A 1 350 ? -15.919 11.203 35.288 1.00 69.88 350 ARG A N 1
ATOM 2799 C CA . ARG A 1 350 ? -14.993 11.423 34.160 1.00 69.88 350 ARG A CA 1
ATOM 2800 C C . ARG A 1 350 ? -14.515 10.116 33.540 1.00 69.88 350 ARG A C 1
ATOM 2802 O O . ARG A 1 350 ? -14.428 10.012 32.322 1.00 69.88 350 ARG A O 1
ATOM 2809 N N . ALA A 1 351 ? -14.193 9.120 34.360 1.00 65.69 351 ALA A N 1
ATOM 2810 C CA . ALA A 1 351 ? -13.780 7.813 33.873 1.00 65.69 351 ALA A CA 1
ATOM 2811 C C . ALA A 1 351 ? -14.925 7.132 33.091 1.00 65.69 351 ALA A C 1
ATOM 2813 O O . ALA A 1 351 ? -14.702 6.670 31.976 1.00 65.69 351 ALA A O 1
ATOM 2814 N N . GLU A 1 352 ? -16.149 7.132 33.614 1.00 65.38 352 GLU A N 1
ATOM 2815 C CA . GLU A 1 352 ? -17.367 6.627 32.964 1.00 65.38 352 GLU A CA 1
ATOM 2816 C C . GLU A 1 352 ? -17.673 7.385 31.660 1.00 65.38 352 GLU A C 1
ATOM 2818 O O . GLU A 1 352 ? -17.897 6.769 30.617 1.00 65.38 352 GLU A O 1
ATOM 2823 N N . GLU A 1 353 ? -17.579 8.720 31.656 1.00 63.41 353 GLU A N 1
ATOM 2824 C CA . GLU A 1 353 ? -17.710 9.548 30.444 1.00 63.41 353 GLU A CA 1
ATOM 2825 C C . GLU A 1 353 ? -16.656 9.195 29.381 1.00 63.41 353 GLU A C 1
ATOM 2827 O O . GLU A 1 353 ? -16.955 9.148 28.183 1.00 63.41 353 GLU A O 1
ATOM 2832 N N . GLU A 1 354 ? -15.435 8.869 29.807 1.00 60.75 354 GLU A N 1
ATOM 2833 C CA . GLU A 1 354 ? -14.362 8.366 28.946 1.00 60.75 354 GLU A CA 1
ATOM 2834 C C . GLU A 1 354 ? -14.516 6.873 28.573 1.00 60.75 354 GLU A C 1
ATOM 2836 O O . GLU A 1 354 ? -13.673 6.315 27.858 1.00 60.75 354 GLU A O 1
ATOM 2841 N N . GLY A 1 355 ? -15.611 6.230 28.995 1.00 53.72 355 GLY A N 1
ATOM 2842 C CA . GLY A 1 355 ? -15.980 4.852 28.667 1.00 53.72 355 GLY A CA 1
ATOM 2843 C C . GLY A 1 355 ? -15.304 3.795 29.539 1.00 53.72 355 GLY A C 1
ATOM 2844 O O . GLY A 1 355 ? -15.058 2.682 29.066 1.00 53.72 355 GLY A O 1
ATOM 2845 N N . VAL A 1 356 ? -14.975 4.144 30.782 1.00 61.84 356 VAL A N 1
ATOM 2846 C CA . VAL A 1 356 ? -14.282 3.310 31.778 1.00 61.84 356 VAL A CA 1
ATOM 2847 C C . VAL A 1 356 ? -15.285 2.747 32.799 1.00 61.84 356 VAL A C 1
ATOM 2849 O O . VAL A 1 356 ? -14.997 2.641 33.984 1.00 61.84 356 VAL A O 1
ATOM 2852 N N . ASP A 1 357 ? -16.456 2.306 32.334 1.00 55.25 357 ASP A N 1
ATOM 2853 C CA . ASP A 1 357 ? -17.535 1.719 33.161 1.00 55.25 357 ASP A CA 1
ATOM 2854 C C . ASP A 1 357 ? -17.143 0.383 33.848 1.00 55.25 357 ASP A C 1
ATOM 2856 O O . ASP A 1 357 ? -17.939 -0.260 34.523 1.00 55.25 357 ASP A O 1
ATOM 2860 N N . GLU A 1 358 ? -15.915 -0.094 33.638 1.00 60.38 358 GLU A N 1
ATOM 2861 C CA . GLU A 1 358 ? -15.513 -1.500 33.816 1.00 60.38 358 GLU A CA 1
ATOM 2862 C C . GLU A 1 358 ? -14.512 -1.704 34.947 1.00 60.38 358 GLU A C 1
ATOM 2864 O O . GLU A 1 358 ? -13.905 -2.766 35.077 1.00 60.38 358 GLU A O 1
ATOM 2869 N N . TRP A 1 359 ? -14.293 -0.650 35.727 1.00 67.12 359 TRP A N 1
ATOM 2870 C CA . TRP A 1 359 ? -13.251 -0.589 36.739 1.00 67.12 359 TRP A CA 1
ATOM 2871 C C . TRP A 1 359 ? -13.832 -0.650 38.140 1.00 67.12 359 TRP A C 1
ATOM 2873 O O . TRP A 1 359 ? -13.109 -0.318 39.063 1.00 67.12 359 TRP A O 1
ATOM 2883 N N . SER A 1 360 ? -15.086 -1.080 38.324 1.00 67.69 360 SER A N 1
ATOM 2884 C CA . SER A 1 360 ? -15.754 -1.057 39.635 1.00 67.69 360 SER A CA 1
ATOM 2885 C C . SER A 1 360 ? -14.877 -1.638 40.743 1.00 67.69 360 SER A C 1
ATOM 2887 O O . SER A 1 360 ? -14.640 -0.963 41.730 1.00 67.69 360 SER A O 1
ATOM 2889 N N . ASP A 1 361 ? -14.271 -2.810 40.529 1.00 69.12 361 ASP A N 1
ATOM 2890 C CA . ASP A 1 361 ? -13.430 -3.462 41.541 1.00 69.12 361 ASP A CA 1
ATOM 2891 C C . ASP A 1 361 ? -12.099 -2.703 41.781 1.00 69.12 361 ASP A C 1
ATOM 2893 O O . ASP A 1 361 ? -11.600 -2.634 42.907 1.00 69.12 361 ASP A O 1
ATOM 2897 N N . ALA A 1 362 ? -11.514 -2.100 40.738 1.00 72.38 362 ALA A N 1
ATOM 2898 C CA . ALA A 1 362 ? -10.295 -1.291 40.855 1.00 72.38 362 ALA A CA 1
ATOM 2899 C C . ALA A 1 362 ? -10.574 0.080 41.490 1.00 72.38 362 ALA A C 1
ATOM 2901 O O . ALA A 1 362 ? -9.768 0.567 42.276 1.00 72.38 362 ALA A O 1
ATOM 2902 N N . LEU A 1 363 ? -11.722 0.679 41.179 1.00 77.75 363 LEU A N 1
ATOM 2903 C CA . LEU A 1 363 ? -12.226 1.913 41.766 1.00 77.75 363 LEU A CA 1
ATOM 2904 C C . LEU A 1 363 ? -12.601 1.694 43.228 1.00 77.75 363 LEU A C 1
ATOM 2906 O O . LEU A 1 363 ? -12.242 2.524 44.050 1.00 77.75 363 LEU A O 1
ATOM 2910 N N . ASP A 1 364 ? -13.220 0.563 43.566 1.00 82.12 364 ASP A N 1
ATOM 2911 C CA . ASP A 1 364 ? -13.501 0.165 44.946 1.00 82.12 364 ASP A CA 1
ATOM 2912 C C . ASP A 1 364 ? -12.198 -0.017 45.733 1.00 82.12 364 ASP A C 1
ATOM 2914 O O . ASP A 1 364 ? -12.085 0.458 46.862 1.00 82.12 364 ASP A O 1
ATOM 2918 N N . THR A 1 365 ? -11.182 -0.636 45.121 1.00 82.75 365 THR A N 1
ATOM 2919 C CA . THR A 1 365 ? -9.852 -0.780 45.737 1.00 82.75 365 THR A CA 1
ATOM 2920 C C . THR A 1 365 ? -9.178 0.579 45.931 1.00 82.75 365 THR A C 1
ATOM 2922 O O . THR A 1 365 ? -8.687 0.864 47.017 1.00 82.75 365 THR A O 1
ATOM 2925 N N . LEU A 1 366 ? -9.164 1.440 44.909 1.00 84.44 366 LEU A N 1
ATOM 2926 C CA . LEU A 1 366 ? -8.597 2.789 45.010 1.00 84.44 366 LEU A CA 1
ATOM 2927 C C . LEU A 1 366 ? -9.335 3.630 46.047 1.00 84.44 366 LEU A C 1
ATOM 2929 O O . LEU A 1 366 ? -8.696 4.360 46.796 1.00 84.44 366 LEU A O 1
ATOM 2933 N N . LYS A 1 367 ? -10.661 3.500 46.113 1.00 84.88 367 LYS A N 1
ATOM 2934 C CA . LYS A 1 367 ? -11.497 4.158 47.111 1.00 84.88 367 LYS A CA 1
ATOM 2935 C C . LYS A 1 367 ? -11.148 3.694 48.508 1.00 84.88 367 LYS A C 1
ATOM 2937 O O . LYS A 1 367 ? -10.924 4.533 49.364 1.00 84.88 367 LYS A O 1
ATOM 2942 N N . GLN A 1 368 ? -11.007 2.388 48.713 1.00 87.56 368 GLN A N 1
ATOM 2943 C CA . GLN A 1 368 ? -10.564 1.857 49.993 1.00 87.56 368 GLN A CA 1
ATOM 2944 C C . GLN A 1 368 ? -9.167 2.375 50.372 1.00 87.56 368 GLN A C 1
ATOM 2946 O O . GLN A 1 368 ? -8.966 2.786 51.505 1.00 87.56 368 GLN A O 1
ATOM 2951 N N . LEU A 1 369 ? -8.212 2.407 49.436 1.00 86.88 369 LEU A N 1
ATOM 2952 C CA . LEU A 1 369 ? -6.861 2.924 49.698 1.00 86.88 369 LEU A CA 1
ATOM 2953 C C . LEU A 1 369 ? -6.850 4.426 50.024 1.00 86.88 369 LEU A C 1
ATOM 2955 O O . LEU A 1 369 ? -6.003 4.871 50.799 1.00 86.88 369 LEU A O 1
ATOM 2959 N N . LEU A 1 370 ? -7.776 5.191 49.445 1.00 86.81 370 LEU A N 1
ATOM 2960 C CA . LEU A 1 370 ? -7.991 6.601 49.761 1.00 86.81 370 LEU A CA 1
ATOM 2961 C C . LEU A 1 370 ? -8.658 6.788 51.128 1.00 86.81 370 LEU A C 1
ATOM 2963 O O . LEU A 1 370 ? -8.176 7.576 51.936 1.00 86.81 370 LEU A O 1
ATOM 2967 N N . ASP A 1 371 ? -9.710 6.018 51.414 1.00 87.50 371 ASP A N 1
ATOM 2968 C CA . ASP A 1 371 ? -10.411 6.016 52.703 1.00 87.50 371 ASP A CA 1
ATOM 2969 C C . ASP A 1 371 ? -9.471 5.592 53.853 1.00 87.50 371 ASP A C 1
ATOM 2971 O O . ASP A 1 371 ? -9.548 6.132 54.956 1.00 87.50 371 ASP A O 1
ATOM 2975 N N . ASP A 1 372 ? -8.538 4.672 53.583 1.00 89.31 372 ASP A N 1
ATOM 2976 C CA . ASP A 1 372 ? -7.505 4.216 54.522 1.00 89.31 372 ASP A CA 1
ATOM 2977 C C . ASP A 1 372 ? -6.330 5.216 54.662 1.00 89.31 372 ASP A C 1
ATOM 2979 O O . ASP A 1 372 ? -5.422 4.995 55.471 1.00 89.31 372 ASP A O 1
ATOM 2983 N N . GLY A 1 373 ? -6.309 6.304 53.877 1.00 87.06 373 GLY A N 1
ATOM 2984 C CA . GLY A 1 373 ? -5.243 7.315 53.873 1.00 87.06 373 GLY A CA 1
ATOM 2985 C C . GLY A 1 373 ? -3.892 6.804 53.357 1.00 87.06 373 GLY A C 1
ATOM 2986 O O . GLY A 1 373 ? -2.846 7.357 53.700 1.00 87.06 373 GLY A O 1
ATOM 2987 N N . ILE A 1 374 ? -3.896 5.714 52.581 1.00 86.44 374 ILE A N 1
ATOM 2988 C CA . ILE A 1 374 ? -2.694 5.124 51.971 1.00 86.44 374 ILE A CA 1
ATOM 2989 C C . ILE A 1 374 ? -2.298 5.892 50.707 1.00 86.44 374 ILE A C 1
ATOM 2991 O O . ILE A 1 374 ? -1.105 6.030 50.433 1.00 86.44 374 ILE A O 1
ATOM 2995 N N . LEU A 1 375 ? -3.287 6.368 49.951 1.00 87.81 375 LEU A N 1
ATOM 2996 C CA . LEU A 1 375 ? -3.115 7.212 48.770 1.00 87.81 375 LEU A CA 1
ATOM 2997 C C . LEU A 1 375 ? -3.766 8.568 49.004 1.00 87.81 375 LEU A C 1
ATOM 2999 O O . LEU A 1 375 ? -4.742 8.658 49.746 1.00 87.81 375 LEU A O 1
ATOM 3003 N N . ASP A 1 376 ? -3.249 9.595 48.339 1.00 88.94 376 ASP A N 1
ATOM 3004 C CA . ASP A 1 376 ? -3.953 10.863 48.177 1.00 88.94 376 ASP A CA 1
ATOM 3005 C C . ASP A 1 376 ? -4.691 10.936 46.824 1.00 88.94 376 ASP A C 1
ATOM 3007 O O . ASP A 1 376 ? -4.643 10.023 45.987 1.00 88.94 376 ASP A O 1
ATOM 3011 N N . GLU A 1 377 ? -5.480 11.995 46.643 1.00 85.88 377 GLU A N 1
ATOM 3012 C CA . GLU A 1 377 ? -6.291 12.198 45.439 1.00 85.88 377 GLU A CA 1
ATOM 3013 C C . GLU A 1 377 ? -5.435 12.261 44.162 1.00 85.88 377 GLU A C 1
ATOM 3015 O O . GLU A 1 377 ? -5.858 11.794 43.097 1.00 85.88 377 GLU A O 1
ATOM 3020 N N . GLU A 1 378 ? -4.224 12.819 44.261 1.00 86.12 378 GLU A N 1
ATOM 3021 C CA . GLU A 1 378 ? -3.295 12.964 43.141 1.00 86.12 378 GLU A CA 1
ATOM 3022 C C . GLU A 1 378 ? -2.731 11.599 42.726 1.00 86.12 378 GLU A C 1
ATOM 3024 O O . GLU A 1 378 ? -2.744 11.266 41.535 1.00 86.12 378 GLU A O 1
ATOM 3029 N N . ASP A 1 379 ? -2.341 10.771 43.697 1.00 87.81 379 ASP A N 1
ATOM 3030 C CA . ASP A 1 379 ? -1.884 9.399 43.492 1.00 87.81 379 ASP A CA 1
ATOM 3031 C C . ASP A 1 379 ? -2.956 8.550 42.789 1.00 87.81 379 ASP A C 1
ATOM 3033 O O . ASP A 1 379 ? -2.679 7.892 41.779 1.00 87.81 379 ASP A O 1
ATOM 3037 N N . ALA A 1 380 ? -4.204 8.583 43.271 1.00 86.88 380 ALA A N 1
ATOM 3038 C CA . ALA A 1 380 ? -5.295 7.811 42.674 1.00 86.88 380 ALA A CA 1
ATOM 3039 C C . ALA A 1 380 ? -5.626 8.275 41.247 1.00 86.88 380 ALA A C 1
ATOM 3041 O O . ALA A 1 380 ? -5.806 7.446 40.345 1.00 86.88 380 ALA A O 1
ATOM 3042 N N . ALA A 1 381 ? -5.652 9.592 41.011 1.00 84.38 381 ALA A N 1
ATOM 3043 C CA . ALA A 1 381 ? -5.837 10.150 39.675 1.00 84.38 381 ALA A CA 1
ATOM 3044 C C . ALA A 1 381 ? -4.697 9.740 38.729 1.00 84.38 381 ALA A C 1
ATOM 3046 O O . ALA A 1 381 ? -4.941 9.391 37.568 1.00 84.38 381 ALA A O 1
ATOM 3047 N N . GLN A 1 382 ? -3.453 9.734 39.217 1.00 85.50 382 GLN A N 1
ATOM 3048 C CA . GLN A 1 382 ? -2.295 9.302 38.445 1.00 85.50 382 GLN A CA 1
ATOM 3049 C C . GLN A 1 382 ? -2.362 7.808 38.098 1.00 85.50 382 GLN A C 1
ATOM 3051 O O . GLN A 1 382 ? -2.111 7.456 36.941 1.00 85.50 382 GLN A O 1
ATOM 3056 N N . ILE A 1 383 ? -2.726 6.940 39.048 1.00 88.50 383 ILE A N 1
ATOM 3057 C CA . ILE A 1 383 ? -2.893 5.498 38.808 1.00 88.50 383 ILE A CA 1
ATOM 3058 C C . ILE A 1 383 ? -3.948 5.258 37.727 1.00 88.50 383 ILE A C 1
ATOM 3060 O O . ILE A 1 383 ? -3.671 4.562 36.747 1.00 88.50 383 ILE A O 1
ATOM 3064 N N . LEU A 1 384 ? -5.133 5.866 37.857 1.00 84.75 384 LEU A N 1
ATOM 3065 C CA . LEU A 1 384 ? -6.202 5.710 36.869 1.00 84.75 384 LEU A CA 1
ATOM 3066 C C . LEU A 1 384 ? -5.768 6.187 35.490 1.00 84.75 384 LEU A C 1
ATOM 3068 O O . LEU A 1 384 ? -5.956 5.468 34.510 1.00 84.75 384 LEU A O 1
ATOM 3072 N N . LYS A 1 385 ? -5.124 7.353 35.408 1.00 85.12 385 LYS A N 1
ATOM 3073 C CA . LYS A 1 385 ? -4.616 7.885 34.145 1.00 85.12 385 LYS A CA 1
ATOM 3074 C C . LYS A 1 385 ? -3.620 6.930 33.486 1.00 85.12 385 LYS A C 1
ATOM 3076 O O . LYS A 1 385 ? -3.765 6.618 32.305 1.00 85.12 385 LYS A O 1
ATOM 3081 N N . GLN A 1 386 ? -2.630 6.433 34.231 1.00 87.50 386 GLN A N 1
ATOM 3082 C CA . GLN A 1 386 ? -1.645 5.485 33.696 1.00 87.50 386 GLN A CA 1
ATOM 3083 C C . GLN A 1 386 ? -2.314 4.204 33.198 1.00 87.50 386 GLN A C 1
ATOM 3085 O O . GLN A 1 386 ? -1.974 3.671 32.141 1.00 87.50 386 GLN A O 1
ATOM 3090 N N . ALA A 1 387 ? -3.298 3.722 33.944 1.00 86.69 387 ALA A N 1
ATOM 3091 C CA . ALA A 1 387 ? -3.961 2.471 33.661 1.00 86.69 387 ALA A CA 1
ATOM 3092 C C . ALA A 1 387 ? -4.951 2.603 32.476 1.00 86.69 387 ALA A C 1
ATOM 3094 O O . ALA A 1 387 ? -5.043 1.701 31.636 1.00 86.69 387 ALA A O 1
ATOM 3095 N N . GLN A 1 388 ? -5.579 3.769 32.300 1.00 84.06 388 GLN A N 1
ATOM 3096 C CA . GLN A 1 388 ? -6.316 4.148 31.089 1.00 84.06 388 GLN A CA 1
ATOM 3097 C C . GLN A 1 388 ? -5.397 4.270 29.866 1.00 84.06 388 GLN A C 1
ATOM 3099 O O . GLN A 1 388 ? -5.711 3.725 28.805 1.00 84.06 388 GLN A O 1
ATOM 3104 N N . GLU A 1 389 ? -4.260 4.960 29.988 1.00 84.56 389 GLU A N 1
ATOM 3105 C CA . GLU A 1 389 ? -3.271 5.101 28.911 1.00 84.56 389 GLU A CA 1
ATOM 3106 C C . GLU A 1 389 ? -2.756 3.732 28.450 1.00 84.56 389 GLU A C 1
ATOM 3108 O O . GLU A 1 389 ? -2.716 3.444 27.247 1.00 84.56 389 GLU A O 1
ATOM 3113 N N . GLU A 1 390 ? -2.437 2.854 29.400 1.00 86.50 390 GLU A N 1
ATOM 3114 C CA . GLU A 1 390 ? -1.988 1.495 29.121 1.00 86.50 390 GLU A CA 1
ATOM 3115 C C . GLU A 1 390 ? -3.103 0.654 28.481 1.00 86.50 390 GLU A C 1
ATOM 3117 O O . GLU A 1 390 ? -2.867 -0.017 27.471 1.00 86.50 390 GLU A O 1
ATOM 3122 N N . SER A 1 391 ? -4.344 0.754 28.970 1.00 86.88 391 SER A N 1
ATOM 3123 C CA . SER A 1 391 ? -5.505 0.102 28.352 1.00 86.88 391 SER A CA 1
ATOM 3124 C C . SER A 1 391 ? -5.730 0.574 26.907 1.00 86.88 391 SER A C 1
ATOM 3126 O O . SER A 1 391 ? -5.882 -0.252 26.003 1.00 86.88 391 SER A O 1
ATOM 3128 N N . ARG A 1 392 ? -5.648 1.888 26.636 1.00 84.88 392 ARG A N 1
ATOM 3129 C CA . ARG A 1 392 ? -5.744 2.469 25.279 1.00 84.88 392 ARG A CA 1
ATOM 3130 C C . ARG A 1 392 ? -4.629 1.961 24.366 1.00 84.88 392 ARG A C 1
ATOM 3132 O O . ARG A 1 392 ? -4.879 1.643 23.195 1.00 84.88 392 ARG A O 1
ATOM 3139 N N . ARG A 1 393 ? -3.401 1.856 24.886 1.00 85.75 393 ARG A N 1
ATOM 3140 C CA . ARG A 1 393 ? -2.239 1.322 24.160 1.00 85.75 393 ARG A CA 1
ATOM 3141 C C . ARG A 1 393 ? -2.446 -0.145 23.790 1.00 85.75 393 ARG A C 1
ATOM 3143 O O . ARG A 1 393 ? -2.229 -0.519 22.635 1.00 85.75 393 ARG A O 1
ATOM 3150 N N . ILE A 1 394 ? -2.896 -0.958 24.745 1.00 88.06 394 ILE A N 1
ATOM 3151 C CA . ILE A 1 394 ? -3.195 -2.380 24.554 1.00 88.06 394 ILE A CA 1
ATOM 3152 C C . ILE A 1 394 ? -4.334 -2.563 23.550 1.00 88.06 394 ILE A C 1
ATOM 3154 O O . ILE A 1 394 ? -4.180 -3.333 22.603 1.00 88.06 394 ILE A O 1
ATOM 3158 N N . GLY A 1 395 ? -5.438 -1.829 23.708 1.00 89.44 395 GLY A N 1
ATOM 3159 C CA . GLY A 1 395 ? -6.576 -1.874 22.791 1.00 89.44 395 GLY A CA 1
ATOM 3160 C C . GLY A 1 395 ? -6.174 -1.504 21.366 1.00 89.44 395 GLY A C 1
ATOM 3161 O O . GLY A 1 395 ? -6.456 -2.246 20.428 1.00 89.44 395 GLY A O 1
ATOM 3162 N N . SER A 1 396 ? -5.399 -0.430 21.194 1.00 86.56 396 SER A N 1
ATOM 3163 C CA . SER A 1 396 ? -4.872 -0.038 19.880 1.00 86.56 396 SER A CA 1
ATOM 3164 C C . SER A 1 396 ? -4.013 -1.135 19.242 1.00 86.56 396 SER A C 1
ATOM 3166 O O . SER A 1 396 ? -4.172 -1.433 18.058 1.00 86.56 396 SER A O 1
ATOM 3168 N N . ALA A 1 397 ? -3.121 -1.758 20.020 1.00 82.81 397 ALA A N 1
ATOM 3169 C CA . ALA A 1 397 ? -2.277 -2.853 19.544 1.00 82.81 397 ALA A CA 1
ATOM 3170 C C . ALA A 1 397 ? -3.097 -4.103 19.182 1.00 82.81 397 ALA A C 1
ATOM 3172 O O . ALA A 1 397 ? -2.791 -4.779 18.195 1.00 82.81 397 ALA A O 1
ATOM 3173 N N . PHE A 1 398 ? -4.146 -4.392 19.953 1.00 88.06 398 PHE A N 1
ATOM 3174 C CA . PHE A 1 398 ? -5.055 -5.503 19.709 1.00 88.06 398 PHE A CA 1
ATOM 3175 C C . PHE A 1 398 ? -5.852 -5.303 18.412 1.00 88.06 398 PHE A C 1
ATOM 3177 O O . PHE A 1 398 ? -5.835 -6.184 17.550 1.00 88.06 398 PHE A O 1
ATOM 3184 N N . HIS A 1 399 ? -6.462 -4.128 18.210 1.00 86.88 399 HIS A N 1
ATOM 3185 C CA . HIS A 1 399 ? -7.168 -3.789 16.965 1.00 86.88 399 HIS A CA 1
ATOM 3186 C C . HIS A 1 399 ? -6.242 -3.895 15.748 1.00 86.88 399 HIS A C 1
ATOM 3188 O O . HIS A 1 399 ? -6.594 -4.516 14.742 1.00 86.88 399 HIS A O 1
ATOM 3194 N N . ASP A 1 400 ? -5.018 -3.369 15.845 1.00 82.38 400 ASP A N 1
ATOM 3195 C CA . ASP A 1 400 ? -4.021 -3.459 14.773 1.00 82.38 400 ASP A CA 1
ATOM 3196 C C . ASP A 1 400 ? -3.604 -4.900 14.463 1.00 82.38 400 ASP A C 1
ATOM 3198 O O . ASP A 1 400 ? -3.192 -5.208 13.341 1.00 82.38 400 ASP A O 1
ATOM 3202 N N . PHE A 1 401 ? -3.642 -5.793 15.448 1.00 84.00 401 PHE A N 1
ATOM 3203 C CA . PHE A 1 401 ? -3.346 -7.200 15.227 1.00 84.00 401 PHE A CA 1
ATOM 3204 C C . PHE A 1 401 ? -4.524 -7.927 14.580 1.00 84.00 401 PHE A C 1
ATOM 3206 O O . PHE A 1 401 ? -4.342 -8.602 13.566 1.00 84.00 401 PHE A O 1
ATOM 3213 N N . VAL A 1 402 ? -5.724 -7.776 15.141 1.00 84.06 402 VAL A N 1
ATOM 3214 C CA . VAL A 1 402 ? -6.931 -8.454 14.659 1.00 84.06 402 VAL A CA 1
ATOM 3215 C C . VAL A 1 402 ? -7.284 -8.007 13.245 1.00 84.06 402 VAL A C 1
ATOM 3217 O O . VAL A 1 402 ? -7.531 -8.848 12.380 1.00 84.06 402 VAL A O 1
ATOM 3220 N N . SER A 1 403 ? -7.211 -6.703 12.967 1.00 84.88 403 SER A N 1
ATOM 3221 C CA . SER A 1 403 ? -7.502 -6.141 11.643 1.00 84.88 403 SER A CA 1
ATOM 3222 C C . SER A 1 403 ? -6.642 -6.749 10.531 1.00 84.88 403 SER A C 1
ATOM 3224 O O . SER A 1 403 ? -7.149 -6.931 9.425 1.00 84.88 403 SER A O 1
ATOM 3226 N N . LYS A 1 404 ? -5.391 -7.153 10.812 1.00 81.69 404 LYS A N 1
ATOM 3227 C CA . LYS A 1 404 ? -4.491 -7.814 9.841 1.00 81.69 404 LYS A CA 1
ATOM 3228 C C . LYS A 1 404 ? -4.970 -9.195 9.392 1.00 81.69 404 LYS A C 1
ATOM 3230 O O . LYS A 1 404 ? -4.473 -9.691 8.381 1.00 81.69 404 LYS A O 1
ATOM 3235 N N . GLY A 1 405 ? -5.886 -9.825 10.130 1.00 83.50 405 GLY A N 1
ATOM 3236 C CA . GLY A 1 405 ? -6.524 -11.082 9.731 1.00 83.50 405 GLY A CA 1
ATOM 3237 C C . GLY A 1 405 ? -7.517 -10.921 8.576 1.00 83.50 405 GLY A C 1
ATOM 3238 O O . GLY A 1 405 ? -7.775 -11.879 7.848 1.00 83.50 405 GLY A O 1
ATOM 3239 N N . PHE A 1 406 ? -8.017 -9.703 8.358 1.00 89.62 406 PHE A N 1
ATOM 3240 C CA . PHE A 1 406 ? -9.080 -9.410 7.403 1.00 89.62 406 PHE A CA 1
ATOM 3241 C C . PHE A 1 406 ? -8.594 -8.456 6.300 1.00 89.62 406 PHE A C 1
ATOM 3243 O O . PHE A 1 406 ? -7.653 -7.683 6.502 1.00 89.62 406 PHE A O 1
ATOM 3250 N N . PRO A 1 407 ? -9.197 -8.480 5.100 1.00 89.50 407 PRO A N 1
ATOM 3251 C CA . PRO A 1 407 ? -8.968 -7.445 4.101 1.00 89.50 407 PRO A CA 1
ATOM 3252 C C . PRO A 1 407 ? -9.321 -6.053 4.649 1.00 89.50 407 PRO A C 1
ATOM 3254 O O . PRO A 1 407 ? -10.413 -5.864 5.173 1.00 89.50 407 PRO A O 1
ATOM 3257 N N . SER A 1 408 ? -8.441 -5.065 4.448 1.00 91.12 408 SER A N 1
ATOM 3258 C CA . SER A 1 408 ? -8.676 -3.664 4.852 1.00 91.12 408 SER A CA 1
ATOM 3259 C C . SER A 1 408 ? -8.697 -2.716 3.640 1.00 91.12 408 SER A C 1
ATOM 3261 O O . SER A 1 408 ? -7.694 -2.065 3.323 1.00 91.12 408 SER A O 1
ATOM 3263 N N . PRO A 1 409 ? -9.791 -2.692 2.864 1.00 85.19 409 PRO A N 1
ATOM 3264 C CA . PRO A 1 409 ? -9.897 -1.874 1.664 1.00 85.19 409 PRO A CA 1
ATOM 3265 C C . PRO A 1 409 ? -10.104 -0.392 2.007 1.00 85.19 409 PRO A C 1
ATOM 3267 O O . PRO A 1 409 ? -10.861 -0.031 2.899 1.00 85.19 409 PRO A O 1
ATOM 3270 N N . PHE A 1 410 ? -9.471 0.491 1.230 1.00 77.69 410 PHE A N 1
ATOM 3271 C CA . PHE A 1 410 ? -9.504 1.944 1.470 1.00 77.69 410 PHE A CA 1
ATOM 3272 C C . PHE A 1 410 ? -10.842 2.613 1.167 1.00 77.69 410 PHE A C 1
ATOM 3274 O O . PHE A 1 410 ? -11.096 3.716 1.633 1.00 77.69 410 PHE A O 1
ATOM 3281 N N . VAL A 1 411 ? -11.654 2.011 0.300 1.00 84.56 411 VAL A N 1
ATOM 3282 C CA . VAL A 1 411 ? -12.921 2.591 -0.147 1.00 84.56 411 VAL A CA 1
ATOM 3283 C C . VAL A 1 411 ? -13.962 1.495 -0.262 1.00 84.56 411 VAL A C 1
ATOM 3285 O O . VAL A 1 411 ? -13.693 0.439 -0.838 1.00 84.56 411 VAL A O 1
ATOM 3288 N N . MET A 1 412 ? -15.178 1.782 0.193 1.00 94.06 412 MET A N 1
ATOM 3289 C CA . MET A 1 412 ? -16.297 0.844 0.112 1.00 94.06 412 MET A CA 1
ATOM 3290 C C . MET A 1 412 ? -16.566 0.373 -1.320 1.00 94.06 412 MET A C 1
ATOM 3292 O O . MET A 1 412 ? -16.801 -0.808 -1.545 1.00 94.06 412 MET A O 1
ATOM 3296 N N . SER A 1 413 ? -16.431 1.260 -2.314 1.00 89.38 413 SER A N 1
ATOM 3297 C CA . SER A 1 413 ? -16.600 0.888 -3.729 1.00 89.38 413 SER A CA 1
ATOM 3298 C C . SER A 1 413 ? -15.719 -0.290 -4.175 1.00 89.38 413 SER A C 1
ATOM 3300 O O . SER A 1 413 ? -16.140 -1.067 -5.029 1.00 89.38 413 SER A O 1
ATOM 3302 N N . ALA A 1 414 ? -14.524 -0.458 -3.595 1.00 85.75 414 ALA A N 1
ATOM 3303 C CA . ALA A 1 414 ? -13.663 -1.590 -3.918 1.00 85.75 414 ALA A CA 1
ATOM 3304 C C . ALA A 1 414 ? -14.265 -2.906 -3.407 1.00 85.75 414 ALA A C 1
ATOM 3306 O O . ALA A 1 414 ? -14.226 -3.902 -4.118 1.00 85.75 414 ALA A O 1
ATOM 3307 N N . VAL A 1 415 ? -14.872 -2.895 -2.219 1.00 94.25 415 VAL A N 1
ATOM 3308 C CA . VAL A 1 415 ? -15.567 -4.059 -1.652 1.00 94.25 415 VAL A CA 1
ATOM 3309 C C . VAL A 1 415 ? -16.800 -4.389 -2.476 1.00 94.25 415 VAL A C 1
ATOM 3311 O O . VAL A 1 415 ? -16.940 -5.506 -2.962 1.00 94.25 415 VAL A O 1
ATOM 3314 N N . VAL A 1 416 ? -17.646 -3.386 -2.715 1.00 95.62 416 VAL A N 1
ATOM 3315 C CA . VAL A 1 416 ? -18.939 -3.561 -3.387 1.00 95.62 416 VAL A CA 1
ATOM 3316 C C . VAL A 1 416 ? -18.777 -4.153 -4.785 1.00 95.62 416 VAL A C 1
ATOM 3318 O O . VAL A 1 416 ? -19.525 -5.057 -5.147 1.00 95.62 416 VAL A O 1
ATOM 3321 N N . HIS A 1 417 ? -17.794 -3.685 -5.563 1.00 91.50 417 HIS A N 1
ATOM 3322 C CA . HIS A 1 417 ? -17.614 -4.116 -6.957 1.00 91.50 417 HIS A CA 1
ATOM 3323 C C . HIS A 1 417 ? -16.572 -5.227 -7.146 1.00 91.50 417 HIS A C 1
ATOM 3325 O O . HIS A 1 417 ? -16.586 -5.881 -8.188 1.00 91.50 417 HIS A O 1
ATOM 3331 N N . HIS A 1 418 ? -15.675 -5.452 -6.178 1.00 89.94 418 HIS A N 1
ATOM 3332 C CA . HIS A 1 418 ? -14.568 -6.416 -6.297 1.00 89.94 418 HIS A CA 1
ATOM 3333 C C . HIS A 1 418 ? -14.443 -7.375 -5.106 1.00 89.94 418 HIS A C 1
ATOM 3335 O O . HIS A 1 418 ? -13.390 -7.986 -4.926 1.00 89.94 418 HIS A O 1
ATOM 3341 N N . GLY A 1 419 ? -15.494 -7.550 -4.303 1.00 90.12 419 GLY A N 1
ATOM 3342 C CA . GLY A 1 419 ? -15.449 -8.426 -3.131 1.00 90.12 419 GLY A CA 1
ATOM 3343 C C . GLY A 1 419 ? -15.085 -9.878 -3.457 1.00 90.12 419 GLY A C 1
ATOM 3344 O O . GLY A 1 419 ? -14.344 -10.479 -2.690 1.00 90.12 419 GLY A O 1
ATOM 3345 N N . ASP A 1 420 ? -15.455 -10.402 -4.638 1.00 89.56 420 ASP A N 1
ATOM 3346 C CA . ASP A 1 420 ? -15.075 -11.754 -5.103 1.00 89.56 420 ASP A CA 1
ATOM 3347 C C . ASP A 1 420 ? -13.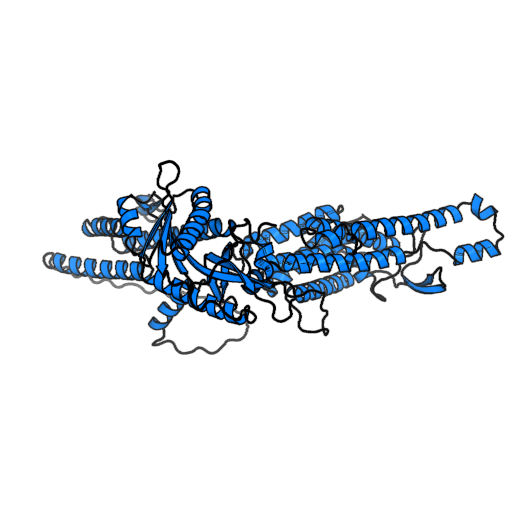538 -11.942 -5.179 1.00 89.56 420 ASP A C 1
ATOM 3349 O O . ASP A 1 420 ? -13.051 -13.068 -5.129 1.00 89.56 420 ASP A O 1
ATOM 3353 N N . GLU A 1 421 ? -12.755 -10.859 -5.289 1.00 84.38 421 GLU A N 1
ATOM 3354 C CA . GLU A 1 421 ? -11.283 -10.900 -5.262 1.00 84.38 421 GLU A CA 1
ATOM 3355 C C . GLU A 1 421 ? -10.698 -10.856 -3.838 1.00 84.38 421 GLU A C 1
ATOM 3357 O O . GLU A 1 421 ? -9.496 -11.071 -3.660 1.00 84.38 421 GLU A O 1
ATOM 3362 N N . MET A 1 422 ? -11.524 -10.535 -2.839 1.00 86.25 422 MET A N 1
ATOM 3363 C CA . MET A 1 422 ? -11.137 -10.346 -1.436 1.00 86.25 422 MET A CA 1
ATOM 3364 C C . MET A 1 422 ? -11.624 -11.474 -0.521 1.00 86.25 422 MET A C 1
ATOM 3366 O O . MET A 1 422 ? -11.050 -11.652 0.553 1.00 86.25 422 MET A O 1
ATOM 3370 N N . VAL A 1 423 ? -12.659 -12.218 -0.925 1.00 86.88 423 VAL A N 1
ATOM 3371 C CA . VAL A 1 423 ? -13.209 -13.322 -0.128 1.00 86.88 423 VAL A CA 1
ATOM 3372 C C . VAL A 1 423 ? -12.166 -14.418 0.067 1.00 86.88 423 VAL A C 1
ATOM 3374 O O . VAL A 1 423 ? -11.504 -14.848 -0.880 1.00 86.88 423 VAL A O 1
ATOM 3377 N N . GLN A 1 424 ? -12.023 -14.861 1.315 1.00 78.81 424 GLN A N 1
ATOM 3378 C CA . GLN A 1 424 ? -11.082 -15.914 1.698 1.00 78.81 424 GLN A CA 1
ATOM 3379 C C . GLN A 1 424 ? -11.702 -17.318 1.605 1.00 78.81 424 GLN A C 1
ATOM 3381 O O . GLN A 1 424 ? -10.982 -18.286 1.362 1.00 78.81 424 GLN A O 1
ATOM 3386 N N . ASP A 1 425 ? -13.026 -17.430 1.738 1.00 85.06 425 ASP A N 1
ATOM 3387 C CA . ASP A 1 425 ? -13.768 -18.690 1.703 1.00 85.06 425 ASP A CA 1
ATOM 3388 C C . ASP A 1 425 ? -14.916 -18.694 0.662 1.00 85.06 425 ASP A C 1
ATOM 3390 O O . ASP A 1 425 ? -14.923 -17.934 -0.305 1.00 85.06 425 ASP A O 1
ATOM 3394 N N . ARG A 1 426 ? -15.856 -19.641 0.777 1.00 85.12 426 ARG A N 1
ATOM 3395 C CA . ARG A 1 426 ? -17.025 -19.762 -0.116 1.00 85.12 426 ARG A CA 1
ATOM 3396 C C . ARG A 1 426 ? -18.355 -19.511 0.598 1.00 85.12 426 ARG A C 1
ATOM 3398 O O . ARG A 1 426 ? -19.392 -19.864 0.042 1.00 85.12 426 ARG A O 1
ATOM 3405 N N . SER A 1 427 ? -18.332 -18.919 1.791 1.00 86.75 427 SER A N 1
ATOM 3406 C CA . SER A 1 427 ? -19.539 -18.601 2.569 1.00 86.75 427 SER A CA 1
ATOM 3407 C C . SER A 1 427 ? -20.451 -17.609 1.838 1.00 86.75 427 SER A C 1
ATOM 3409 O O . SER A 1 427 ? -21.657 -17.582 2.052 1.00 86.75 427 SER A O 1
ATOM 3411 N N . GLY A 1 428 ? -19.878 -16.806 0.934 1.00 92.38 428 GLY A N 1
ATOM 3412 C CA . GLY A 1 428 ? -20.566 -15.656 0.353 1.00 92.38 428 GLY A CA 1
ATOM 3413 C C . GLY A 1 428 ? -20.571 -14.447 1.289 1.00 92.38 428 GLY A C 1
ATOM 3414 O O . GLY A 1 428 ? -21.165 -13.431 0.937 1.00 92.38 428 GLY A O 1
ATOM 3415 N N . LEU A 1 429 ? -19.893 -14.535 2.434 1.00 96.31 429 LEU A N 1
ATOM 3416 C CA . LEU A 1 429 ? -19.621 -13.425 3.330 1.00 96.31 429 LEU A CA 1
ATOM 3417 C C . LEU A 1 429 ? -18.192 -12.926 3.127 1.00 96.31 429 LEU A C 1
ATOM 3419 O O . LEU A 1 429 ? -17.282 -13.665 2.755 1.00 96.31 429 LEU A O 1
ATOM 3423 N N . LEU A 1 430 ? -18.003 -11.637 3.360 1.00 95.94 430 LEU A N 1
ATOM 3424 C CA . LEU A 1 430 ? -16.716 -10.970 3.327 1.00 95.94 430 LEU A CA 1
ATOM 3425 C C . LEU A 1 430 ? -16.626 -10.063 4.547 1.00 95.94 430 LEU A C 1
ATOM 3427 O O . LEU A 1 430 ? -17.298 -9.037 4.611 1.00 95.94 430 LEU A O 1
ATOM 3431 N N . ILE A 1 431 ? -15.783 -10.444 5.500 1.00 96.19 431 ILE A N 1
ATOM 3432 C CA . ILE A 1 431 ? -15.458 -9.612 6.656 1.00 96.19 431 ILE A CA 1
ATOM 3433 C C . ILE A 1 431 ? -14.295 -8.711 6.254 1.00 96.19 431 ILE A C 1
ATOM 3435 O O . ILE A 1 431 ? -13.239 -9.204 5.858 1.00 96.19 431 ILE A O 1
ATOM 3439 N N . VAL A 1 432 ? -14.489 -7.400 6.333 1.00 95.81 432 VAL A N 1
ATOM 3440 C CA . VAL A 1 432 ? -13.436 -6.404 6.113 1.00 95.81 432 VAL A CA 1
ATOM 3441 C C . VAL A 1 432 ? -13.161 -5.647 7.399 1.00 95.81 432 VAL A C 1
ATOM 3443 O O . VAL A 1 432 ? -14.075 -5.415 8.186 1.00 95.81 432 VAL A O 1
ATOM 3446 N N . SER A 1 433 ? -11.911 -5.246 7.595 1.00 95.19 433 SER A N 1
ATOM 3447 C CA . SER A 1 433 ? -11.487 -4.431 8.731 1.00 95.19 433 SER A CA 1
ATOM 3448 C C . SER A 1 433 ? -11.164 -3.003 8.314 1.00 95.19 433 SER A C 1
ATOM 3450 O O . SER A 1 433 ? -10.781 -2.756 7.168 1.00 95.19 433 SER A O 1
ATOM 3452 N N . GLU A 1 434 ? -11.277 -2.061 9.252 1.00 92.62 434 GLU A N 1
ATOM 3453 C CA . GLU A 1 434 ? -10.809 -0.677 9.088 1.00 92.62 434 GLU A CA 1
ATOM 3454 C C . GLU A 1 434 ? -11.398 0.025 7.849 1.00 92.62 434 GLU A C 1
ATOM 3456 O O . GLU A 1 434 ? -10.734 0.826 7.173 1.00 92.62 434 GLU A O 1
ATOM 3461 N N . LEU A 1 435 ? -12.651 -0.297 7.509 1.00 93.50 435 LEU A N 1
ATOM 3462 C CA . LEU A 1 435 ? -13.277 0.215 6.300 1.00 93.50 435 LEU A CA 1
ATOM 3463 C C . LEU A 1 435 ? -13.540 1.712 6.454 1.00 93.50 435 LEU A C 1
ATOM 3465 O O . LEU A 1 435 ? -14.266 2.152 7.346 1.00 93.50 435 LEU A O 1
ATOM 3469 N N . SER A 1 436 ? -12.960 2.501 5.552 1.00 88.62 436 SER A N 1
ATOM 3470 C CA . SER A 1 436 ? -13.142 3.950 5.559 1.00 88.62 436 SER A CA 1
ATOM 3471 C C . SER A 1 436 ? -14.540 4.341 5.068 1.00 88.62 436 SER A C 1
ATOM 3473 O O . SER A 1 436 ? -14.970 3.924 3.989 1.00 88.62 436 SER A O 1
ATOM 3475 N N . VAL A 1 437 ? -15.209 5.190 5.845 1.00 89.19 437 VAL A N 1
ATOM 3476 C CA . VAL A 1 437 ? -16.566 5.711 5.613 1.00 89.19 437 VAL A CA 1
ATOM 3477 C C . VAL A 1 437 ? -16.578 7.240 5.627 1.00 89.19 437 VAL A C 1
ATOM 3479 O O . VAL A 1 437 ? -15.564 7.875 5.930 1.00 89.19 437 VAL A O 1
ATOM 3482 N N . ALA A 1 438 ? -17.713 7.846 5.260 1.00 85.56 438 ALA A N 1
ATOM 3483 C CA . ALA A 1 438 ? -17.909 9.300 5.262 1.00 85.56 438 ALA A CA 1
ATOM 3484 C C . ALA A 1 438 ? -16.811 10.059 4.486 1.00 85.56 438 ALA A C 1
ATOM 3486 O O . ALA A 1 438 ? -16.221 11.027 4.971 1.00 85.56 438 ALA A O 1
ATOM 3487 N N . GLY A 1 439 ? -16.474 9.579 3.283 1.00 74.38 439 GLY A N 1
ATOM 3488 C CA . GLY A 1 439 ? -15.401 10.169 2.475 1.00 74.38 439 GLY A CA 1
ATOM 3489 C C . GLY A 1 439 ? -13.997 10.030 3.080 1.00 74.38 439 GLY A C 1
ATOM 3490 O O . GLY A 1 439 ? -13.112 10.814 2.744 1.00 74.38 439 GLY A O 1
ATOM 3491 N N . GLY A 1 440 ? -13.791 9.051 3.963 1.00 74.38 440 GLY A N 1
ATOM 3492 C CA . GLY A 1 440 ? -12.516 8.793 4.624 1.00 74.38 440 GLY A CA 1
ATOM 3493 C C . GLY A 1 440 ? -12.322 9.540 5.938 1.00 74.38 440 GLY A C 1
ATOM 3494 O O . GLY A 1 440 ? -11.221 9.479 6.468 1.00 74.38 440 GLY A O 1
ATOM 3495 N N . LYS A 1 441 ? -13.349 10.226 6.457 1.00 76.25 441 LYS A N 1
ATOM 3496 C CA . LYS A 1 441 ? -13.306 10.888 7.772 1.00 76.25 441 LYS A CA 1
ATOM 3497 C C . LYS A 1 441 ? -13.465 9.921 8.944 1.00 76.25 441 LYS A C 1
ATOM 3499 O O . LYS A 1 441 ? -13.084 10.273 10.045 1.00 76.25 441 LYS A O 1
ATOM 3504 N N . GLY A 1 442 ? -14.017 8.732 8.707 1.00 82.50 442 GLY A N 1
ATOM 3505 C CA . GLY A 1 442 ? -14.277 7.740 9.744 1.00 82.50 442 GLY A CA 1
ATOM 3506 C C . GLY A 1 442 ? -13.890 6.335 9.312 1.00 82.50 442 GLY A C 1
ATOM 3507 O O . GLY A 1 442 ? -13.698 6.071 8.121 1.00 82.50 442 GLY A O 1
ATOM 3508 N N . ARG A 1 443 ? -13.794 5.427 10.286 1.00 88.06 443 ARG A N 1
ATOM 3509 C CA . ARG A 1 443 ? -13.510 4.005 10.072 1.00 88.06 443 ARG A CA 1
ATOM 3510 C C . ARG A 1 443 ? -14.345 3.136 10.978 1.00 88.06 443 ARG A C 1
ATOM 3512 O O . ARG A 1 443 ? -14.455 3.440 12.164 1.00 88.06 443 ARG A O 1
ATOM 3519 N N . VAL A 1 444 ? -14.884 2.078 10.392 1.00 94.69 444 VAL A N 1
ATOM 3520 C CA . VAL A 1 444 ? -15.572 1.009 11.110 1.00 94.69 444 VAL A CA 1
ATOM 3521 C C . VAL A 1 444 ? -14.560 -0.101 11.374 1.00 94.69 444 VAL A C 1
ATOM 3523 O O . VAL A 1 444 ? -13.848 -0.493 10.444 1.00 94.69 444 VAL A O 1
ATOM 3526 N N . ASP A 1 445 ? -14.496 -0.591 12.615 1.00 95.31 445 ASP A N 1
ATOM 3527 C CA . ASP A 1 445 ? -13.541 -1.631 13.022 1.00 95.31 445 ASP A CA 1
ATOM 3528 C C . ASP A 1 445 ? -13.666 -2.864 12.131 1.00 95.31 445 ASP A C 1
ATOM 3530 O O . ASP A 1 445 ? -12.693 -3.274 11.494 1.00 95.31 445 ASP A O 1
ATOM 3534 N N . LEU A 1 446 ? -14.882 -3.408 12.040 1.00 97.00 446 LEU A N 1
ATOM 3535 C CA . LEU A 1 446 ? -15.225 -4.528 11.182 1.00 97.00 446 LEU A CA 1
ATOM 3536 C C . LEU A 1 446 ? -16.566 -4.296 10.481 1.00 97.00 446 LEU A C 1
ATOM 3538 O O . LEU A 1 446 ? -17.527 -3.759 11.032 1.00 97.00 446 LEU A O 1
ATOM 3542 N N . THR A 1 447 ? -16.654 -4.741 9.236 1.00 97.81 447 THR A N 1
ATOM 3543 C CA . THR A 1 447 ? -17.903 -4.754 8.475 1.00 97.81 447 THR A CA 1
ATOM 3544 C C . THR A 1 447 ? -18.040 -6.086 7.765 1.00 97.81 447 THR A C 1
ATOM 3546 O O . THR A 1 447 ? -17.108 -6.541 7.102 1.00 97.81 447 THR A O 1
ATOM 3549 N N . VAL A 1 448 ? -19.217 -6.696 7.860 1.00 97.88 448 VAL A N 1
ATOM 3550 C CA . VAL A 1 448 ? -19.558 -7.889 7.088 1.00 97.88 448 VAL A CA 1
ATOM 3551 C C . VAL A 1 448 ? -20.342 -7.467 5.859 1.00 97.88 448 VAL A C 1
ATOM 3553 O O . VAL A 1 448 ? -21.320 -6.719 5.941 1.00 97.88 448 VAL A O 1
ATOM 3556 N N . PHE A 1 449 ? -19.905 -7.970 4.715 1.00 98.12 449 PHE A N 1
ATOM 3557 C CA . PHE A 1 449 ? -20.608 -7.862 3.454 1.00 98.12 449 PHE A CA 1
ATOM 3558 C C . PHE A 1 449 ? -21.123 -9.228 3.040 1.00 98.12 449 PHE A C 1
ATOM 3560 O O . PHE A 1 449 ? -20.397 -10.215 3.137 1.00 98.12 449 PHE A O 1
ATOM 3567 N N . ARG A 1 450 ? -22.333 -9.276 2.490 1.00 96.81 450 ARG A N 1
ATOM 3568 C CA . ARG A 1 450 ? -22.867 -10.469 1.839 1.00 96.81 450 ARG A CA 1
ATOM 3569 C C . ARG A 1 450 ? -22.852 -10.307 0.328 1.00 96.81 450 ARG A C 1
ATOM 3571 O O . ARG A 1 450 ? -23.070 -9.226 -0.223 1.00 96.81 450 ARG A O 1
ATOM 3578 N N . ARG A 1 451 ? -22.588 -11.407 -0.359 1.00 96.88 451 ARG A N 1
ATOM 3579 C CA . ARG A 1 451 ? -22.567 -11.486 -1.814 1.00 96.88 451 ARG A CA 1
ATOM 3580 C C . ARG A 1 451 ? -23.997 -11.475 -2.358 1.00 96.88 451 ARG A C 1
ATOM 3582 O O . ARG A 1 451 ? -24.746 -12.426 -2.153 1.00 96.88 451 ARG A O 1
ATOM 3589 N N . LYS A 1 452 ? -24.353 -10.442 -3.119 1.00 95.75 452 LYS A N 1
ATOM 3590 C CA . LYS A 1 452 ? -25.674 -10.251 -3.735 1.00 95.75 452 LYS A CA 1
ATOM 3591 C C . LYS A 1 452 ? -25.591 -10.403 -5.251 1.00 95.75 452 LYS A C 1
ATOM 3593 O O . LYS A 1 452 ? -24.698 -9.855 -5.900 1.00 95.75 452 LYS A O 1
ATOM 3598 N N . LEU A 1 453 ? -26.531 -11.148 -5.829 1.00 95.81 453 LEU A N 1
ATOM 3599 C CA . LEU A 1 453 ? -26.705 -11.240 -7.279 1.00 95.81 453 LEU A CA 1
ATOM 3600 C C . LEU A 1 453 ? -27.773 -10.246 -7.721 1.00 95.81 453 LEU A C 1
ATOM 3602 O O . LEU A 1 453 ? -28.942 -10.400 -7.376 1.00 95.81 453 LEU A O 1
ATOM 3606 N N . LEU A 1 454 ? -27.376 -9.253 -8.511 1.00 93.50 454 LEU A N 1
ATOM 3607 C CA . LEU A 1 454 ? -28.315 -8.327 -9.121 1.00 93.50 454 LEU A CA 1
ATOM 3608 C C . LEU A 1 454 ? -28.913 -8.944 -10.393 1.00 93.50 454 LEU A C 1
ATOM 3610 O O . LEU A 1 454 ? -28.153 -9.406 -11.260 1.00 93.50 454 LEU A O 1
ATOM 3614 N N . PRO A 1 455 ? -30.252 -8.947 -10.539 1.00 89.12 455 PRO A N 1
ATOM 3615 C CA . PRO A 1 455 ? -30.888 -9.354 -11.781 1.00 89.12 455 PRO A CA 1
ATOM 3616 C C . PRO A 1 455 ? -30.479 -8.394 -12.903 1.00 89.12 455 PRO A C 1
ATOM 3618 O O . PRO A 1 455 ? -30.482 -7.176 -12.733 1.00 89.12 455 PRO A O 1
ATOM 3621 N N . SER A 1 456 ? -30.107 -8.947 -14.058 1.00 85.81 456 SER A N 1
ATOM 3622 C CA . SER A 1 456 ? -29.862 -8.141 -15.252 1.00 85.81 456 SER A CA 1
ATOM 3623 C C . SER A 1 456 ? -31.180 -7.867 -15.968 1.00 85.81 456 SER A C 1
ATOM 3625 O O . SER A 1 456 ? -31.947 -8.796 -16.220 1.00 85.81 456 SER A O 1
ATOM 3627 N N . VAL A 1 457 ? -31.421 -6.603 -16.321 1.00 80.00 457 VAL A N 1
ATOM 3628 C CA . VAL A 1 457 ? -32.603 -6.179 -17.089 1.00 80.00 457 VAL A CA 1
ATOM 3629 C C . VAL A 1 457 ? -32.550 -6.710 -18.532 1.00 80.00 457 VAL A C 1
ATOM 3631 O O . VAL A 1 457 ? -33.586 -7.023 -19.108 1.00 80.00 457 VAL A O 1
ATOM 3634 N N . ASP A 1 458 ? -31.348 -6.921 -19.081 1.00 85.50 458 ASP A N 1
ATOM 3635 C CA . ASP A 1 458 ? -31.130 -7.189 -20.513 1.00 85.50 458 ASP A CA 1
ATOM 3636 C C . ASP A 1 458 ? -30.706 -8.639 -20.822 1.00 85.50 458 ASP A C 1
ATOM 3638 O O . ASP A 1 458 ? -30.020 -8.895 -21.812 1.00 85.50 458 ASP A O 1
ATOM 3642 N N . ALA A 1 459 ? -31.031 -9.606 -19.955 1.00 65.88 459 ALA A N 1
ATOM 3643 C CA . ALA A 1 459 ? -30.583 -11.006 -20.074 1.00 65.88 459 ALA A CA 1
ATOM 3644 C C . ALA A 1 459 ? -29.045 -11.195 -20.159 1.00 65.88 459 ALA A C 1
ATOM 3646 O O . ALA A 1 459 ? -28.554 -12.257 -20.552 1.00 65.88 459 ALA A O 1
ATOM 3647 N N . THR A 1 460 ? -28.260 -10.186 -19.766 1.00 79.19 460 THR A N 1
ATOM 3648 C CA . THR A 1 460 ? -26.803 -10.311 -19.607 1.00 79.19 460 THR A CA 1
ATOM 3649 C C . THR A 1 460 ? -26.465 -11.062 -18.315 1.00 79.19 460 THR A C 1
ATOM 3651 O O . THR A 1 460 ? -27.329 -11.302 -17.470 1.00 79.19 460 THR A O 1
ATOM 3654 N N . GLN A 1 461 ? -25.205 -11.485 -18.161 1.00 84.81 461 GLN A N 1
ATOM 3655 C CA . GLN A 1 461 ? -24.777 -12.213 -16.963 1.00 84.81 461 GLN A CA 1
ATOM 3656 C C . GLN A 1 461 ? -25.112 -11.412 -15.690 1.00 84.81 461 GLN A C 1
ATOM 3658 O O . GLN A 1 461 ? -24.855 -10.205 -15.662 1.00 84.81 461 GLN A O 1
ATOM 3663 N N . PRO A 1 462 ? -25.672 -12.057 -14.646 1.00 87.19 462 PRO A N 1
ATOM 3664 C CA . PRO A 1 462 ? -26.043 -11.377 -13.411 1.00 87.19 462 PRO A CA 1
ATOM 3665 C C . PRO A 1 462 ? -24.817 -10.697 -12.810 1.00 87.19 462 PRO A C 1
ATOM 3667 O O . PRO A 1 462 ? -23.732 -11.287 -12.733 1.00 87.19 462 PRO A O 1
ATOM 3670 N N . LYS A 1 463 ? -24.986 -9.442 -12.394 1.00 91.81 463 LYS A N 1
ATOM 3671 C CA . LYS A 1 463 ? -23.901 -8.679 -11.789 1.00 91.81 463 LYS A CA 1
ATOM 3672 C C . LYS A 1 463 ? -23.797 -9.057 -10.318 1.00 91.81 463 LYS A C 1
ATOM 3674 O O . LYS A 1 463 ? -24.778 -9.001 -9.585 1.00 91.81 463 LYS A O 1
ATOM 3679 N N . VAL A 1 464 ? -22.605 -9.449 -9.894 1.00 94.19 464 VAL A N 1
ATOM 3680 C CA . VAL A 1 464 ? -22.309 -9.737 -8.489 1.00 94.19 464 VAL A CA 1
ATOM 3681 C C . VAL A 1 464 ? -21.889 -8.436 -7.823 1.00 94.19 464 VAL A C 1
ATOM 3683 O O . VAL A 1 464 ? -21.045 -7.721 -8.367 1.00 94.19 464 VAL A O 1
ATOM 3686 N N . ILE A 1 465 ? -22.453 -8.150 -6.656 1.00 96.62 465 ILE A N 1
ATOM 3687 C CA . ILE A 1 465 ? -21.971 -7.101 -5.761 1.00 96.62 465 ILE A CA 1
ATOM 3688 C C . ILE A 1 465 ? -21.833 -7.650 -4.341 1.00 96.62 465 ILE A C 1
ATOM 3690 O O . ILE A 1 465 ? -22.339 -8.728 -4.030 1.00 96.62 465 ILE A O 1
ATOM 3694 N N . TYR A 1 466 ? -21.167 -6.894 -3.481 1.00 97.50 466 TYR A N 1
ATOM 3695 C CA . TYR A 1 466 ? -21.116 -7.148 -2.045 1.00 97.50 466 TYR A CA 1
ATOM 3696 C C . TYR A 1 466 ? -21.864 -6.025 -1.331 1.00 97.50 466 TYR A C 1
ATOM 3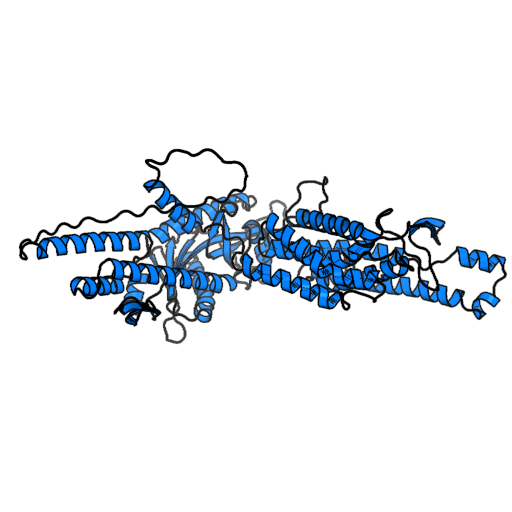698 O O . TYR A 1 466 ? -21.474 -4.864 -1.436 1.00 97.50 466 TYR A O 1
ATOM 3706 N N . GLU A 1 467 ? -22.963 -6.351 -0.656 1.00 97.56 467 GLU A N 1
ATOM 3707 C CA . GLU A 1 467 ? -23.762 -5.396 0.123 1.00 97.56 467 GLU A CA 1
ATOM 3708 C C . GLU A 1 467 ? -23.394 -5.503 1.610 1.00 97.56 467 GLU A C 1
ATOM 3710 O O . GLU A 1 467 ? -23.230 -6.624 2.099 1.00 97.56 467 GLU A O 1
ATOM 3715 N N . PRO A 1 468 ? -23.212 -4.387 2.338 1.00 97.88 468 PRO A N 1
ATOM 3716 C CA . PRO A 1 468 ? -22.964 -4.444 3.771 1.00 97.88 468 PRO A CA 1
ATOM 3717 C C . PRO A 1 468 ? -24.211 -4.994 4.466 1.00 97.88 468 PRO A C 1
ATOM 3719 O O . PRO A 1 468 ? -25.331 -4.633 4.113 1.00 97.88 468 PRO A O 1
ATOM 3722 N N . CYS A 1 469 ? -24.020 -5.868 5.447 1.00 97.56 469 CYS A N 1
ATOM 3723 C CA . CYS A 1 469 ? -25.119 -6.464 6.207 1.00 97.56 469 CYS A CA 1
ATOM 3724 C C . CYS A 1 469 ? -24.918 -6.405 7.724 1.00 97.56 469 CYS A C 1
ATOM 3726 O O . CYS A 1 469 ? -25.889 -6.555 8.461 1.00 97.56 469 CYS A O 1
ATOM 3728 N N . MET A 1 470 ? -23.692 -6.161 8.195 1.00 97.81 470 MET A N 1
ATOM 3729 C CA . MET A 1 470 ? -23.386 -6.046 9.620 1.00 97.81 470 MET A CA 1
ATOM 3730 C C . MET A 1 470 ? -22.221 -5.083 9.850 1.00 97.81 470 MET A C 1
ATOM 3732 O O . MET A 1 470 ? -21.241 -5.101 9.100 1.00 97.81 470 MET A O 1
ATOM 3736 N N . VAL A 1 471 ? -22.316 -4.271 10.897 1.00 97.75 471 VAL A N 1
ATOM 3737 C CA . VAL A 1 471 ? -21.204 -3.499 11.461 1.00 97.75 471 VAL A CA 1
ATOM 3738 C C . VAL A 1 471 ? -20.860 -4.077 12.823 1.00 97.75 471 VAL A C 1
ATOM 3740 O O . VAL A 1 471 ? -21.749 -4.388 13.617 1.00 97.75 471 VAL A O 1
ATOM 3743 N N . VAL A 1 472 ? -19.566 -4.256 13.068 1.00 97.56 472 VAL A N 1
ATOM 3744 C CA . VAL A 1 472 ? -19.068 -4.827 14.314 1.00 97.56 472 VAL A CA 1
ATOM 3745 C C . VAL A 1 472 ? -18.020 -3.896 14.895 1.00 97.56 472 VAL A C 1
ATOM 3747 O O . VAL A 1 472 ? -17.048 -3.549 14.223 1.00 97.56 472 VAL A O 1
ATOM 3750 N N . GLU A 1 473 ? -18.239 -3.488 16.137 1.00 96.12 473 GLU A N 1
ATOM 3751 C CA . GLU A 1 473 ? -17.266 -2.757 16.939 1.00 96.12 473 GLU A CA 1
ATOM 3752 C C . GLU A 1 473 ? -16.492 -3.737 17.820 1.00 96.12 473 GLU A C 1
ATOM 3754 O O . GLU A 1 473 ? -17.082 -4.658 18.380 1.00 96.12 473 GLU A O 1
ATOM 3759 N N . ILE A 1 474 ? -15.182 -3.547 17.961 1.00 95.56 474 ILE A N 1
ATOM 3760 C CA . ILE A 1 474 ? -14.370 -4.342 18.883 1.00 95.56 474 ILE A CA 1
ATOM 3761 C C . ILE A 1 474 ? -14.066 -3.482 20.109 1.00 95.56 474 ILE A C 1
ATOM 3763 O O . ILE A 1 474 ? -13.613 -2.348 19.996 1.00 95.56 474 ILE A O 1
ATOM 3767 N N . LYS A 1 475 ? -14.278 -4.026 21.306 1.00 94.50 475 LYS A N 1
ATOM 3768 C CA . LYS A 1 475 ? -13.849 -3.421 22.565 1.00 94.50 475 LYS A CA 1
ATOM 3769 C C . LYS A 1 475 ? -12.908 -4.370 23.288 1.00 94.50 475 LYS A C 1
ATOM 3771 O O . LYS A 1 475 ? -13.283 -5.465 23.707 1.00 94.50 475 LYS A O 1
ATOM 3776 N N . THR A 1 476 ? -11.673 -3.914 23.450 1.00 93.62 476 THR A N 1
ATOM 3777 C CA . THR A 1 476 ? -10.654 -4.625 24.223 1.00 93.62 476 THR A CA 1
ATOM 3778 C C . THR A 1 476 ? -10.783 -4.259 25.697 1.00 93.62 476 THR A C 1
ATOM 3780 O O . THR A 1 476 ? -10.848 -3.079 26.034 1.00 93.62 476 THR A O 1
ATOM 3783 N N . LYS A 1 477 ? -10.813 -5.271 26.559 1.00 93.56 477 LYS A N 1
ATOM 3784 C CA . LYS A 1 477 ? -11.017 -5.160 28.002 1.00 93.56 477 LYS A CA 1
ATOM 3785 C C . LYS A 1 477 ? -9.733 -5.532 28.719 1.00 93.56 477 LYS A C 1
ATOM 3787 O O . LYS A 1 477 ? -9.114 -6.549 28.407 1.00 93.56 477 LYS A O 1
ATOM 3792 N N . SER A 1 478 ? -9.299 -4.689 29.643 1.00 91.88 478 SER A N 1
ATOM 3793 C CA . SER A 1 478 ? -8.036 -4.868 30.358 1.00 91.88 478 SER A CA 1
ATOM 3794 C C . SER A 1 478 ? -8.297 -4.793 31.849 1.00 91.88 478 SER A C 1
ATOM 3796 O O . SER A 1 478 ? -9.011 -3.902 32.292 1.00 91.88 478 SER A O 1
ATOM 3798 N N . ALA A 1 479 ? -7.690 -5.707 32.597 1.00 91.12 479 ALA A N 1
ATOM 3799 C CA . ALA A 1 479 ? -7.632 -5.649 34.046 1.00 91.12 479 ALA A CA 1
ATOM 3800 C C . ALA A 1 479 ? -6.172 -5.558 34.490 1.00 91.12 479 ALA A C 1
ATOM 3802 O O . ALA A 1 479 ? -5.274 -6.121 33.848 1.00 91.12 479 ALA A O 1
ATOM 3803 N N . PHE A 1 480 ? -5.946 -4.852 35.592 1.00 89.62 480 PHE A N 1
ATOM 3804 C CA . PHE A 1 480 ? -4.621 -4.583 36.132 1.00 89.62 480 PHE A CA 1
ATOM 3805 C C . PHE A 1 480 ? -4.566 -4.976 37.608 1.00 89.62 480 PHE A C 1
ATOM 3807 O O . PHE A 1 480 ? -5.550 -4.854 38.336 1.00 89.62 480 PHE A O 1
ATOM 3814 N N . GLU A 1 481 ? -3.416 -5.490 38.018 1.00 89.44 481 GLU A N 1
ATOM 3815 C CA . GLU A 1 481 ? -2.949 -5.505 39.398 1.00 89.44 481 GLU A CA 1
ATOM 3816 C C . GLU A 1 481 ? -2.071 -4.270 39.579 1.00 89.44 481 GLU A C 1
ATOM 3818 O O . GLU A 1 481 ? -1.302 -3.905 38.684 1.00 89.44 481 GLU A O 1
ATOM 3823 N N . ILE A 1 482 ? -2.259 -3.587 40.703 1.00 86.75 482 ILE A N 1
ATOM 3824 C CA . ILE A 1 482 ? -1.576 -2.337 41.009 1.00 86.75 482 ILE A CA 1
ATOM 3825 C C . ILE A 1 482 ? -0.648 -2.628 42.178 1.00 86.75 482 ILE A C 1
ATOM 3827 O O . ILE A 1 482 ? -1.113 -2.841 43.296 1.00 86.75 482 ILE A O 1
ATOM 3831 N N . ASP A 1 483 ? 0.652 -2.618 41.911 1.00 86.88 483 ASP A N 1
ATOM 3832 C CA . ASP A 1 483 ? 1.674 -2.648 42.949 1.00 86.88 483 ASP A CA 1
ATOM 3833 C C . ASP A 1 483 ? 2.242 -1.243 43.146 1.00 86.88 483 ASP A C 1
ATOM 3835 O O . ASP A 1 483 ? 2.521 -0.520 42.186 1.00 86.88 483 ASP A O 1
ATOM 3839 N N . ILE A 1 484 ? 2.435 -0.854 44.404 1.00 87.19 484 ILE A N 1
ATOM 3840 C CA . ILE A 1 484 ? 2.896 0.485 44.776 1.00 87.19 484 ILE A CA 1
ATOM 3841 C C . ILE A 1 484 ? 4.252 0.359 45.460 1.00 87.19 484 ILE A C 1
ATOM 3843 O O . ILE A 1 484 ? 4.386 -0.303 46.492 1.00 87.19 484 ILE A O 1
ATOM 3847 N N . TYR A 1 485 ? 5.271 0.998 44.886 1.00 84.69 485 TYR A N 1
ATOM 3848 C CA . TYR A 1 485 ? 6.634 0.961 45.402 1.00 84.69 485 TYR A CA 1
ATOM 3849 C C . TYR A 1 485 ? 7.129 2.354 45.768 1.00 84.69 485 TYR A C 1
ATOM 3851 O O . TYR A 1 485 ? 6.967 3.311 45.021 1.00 84.69 485 TYR A O 1
ATOM 3859 N N . GLY A 1 486 ? 7.835 2.452 46.893 1.00 86.62 486 GLY A N 1
ATOM 3860 C CA . GLY A 1 486 ? 8.639 3.627 47.205 1.00 86.62 486 GLY A CA 1
ATOM 3861 C C . GLY A 1 486 ? 10.010 3.529 46.540 1.00 86.62 486 GLY A C 1
ATOM 3862 O O . GLY A 1 486 ? 10.844 2.715 46.949 1.00 86.62 486 GLY A O 1
ATOM 3863 N N . VAL A 1 487 ? 10.286 4.377 45.551 1.00 86.12 487 VAL A N 1
ATOM 3864 C CA . VAL A 1 487 ? 11.561 4.385 44.822 1.00 86.12 487 VAL A CA 1
ATOM 3865 C C . VAL A 1 487 ? 12.354 5.631 45.180 1.00 86.12 487 VAL A C 1
ATOM 3867 O O . VAL A 1 487 ? 11.843 6.747 45.204 1.00 86.12 487 VAL A O 1
ATOM 3870 N N . ARG A 1 488 ? 13.648 5.465 45.479 1.00 85.88 488 ARG A N 1
ATOM 3871 C CA . ARG A 1 488 ? 14.522 6.617 45.736 1.00 85.88 488 ARG A CA 1
ATOM 3872 C C . ARG A 1 488 ? 14.694 7.423 44.452 1.00 85.88 488 ARG A C 1
ATOM 3874 O O . ARG A 1 488 ? 15.284 6.938 43.485 1.00 85.88 488 ARG A O 1
ATOM 3881 N N . SER A 1 489 ? 14.232 8.667 44.475 1.00 82.56 489 SER A N 1
ATOM 3882 C CA . SER A 1 489 ? 14.474 9.639 43.417 1.00 82.56 489 SER A CA 1
ATOM 3883 C C . SER A 1 489 ? 15.976 9.851 43.225 1.00 82.56 489 SER A C 1
ATOM 3885 O O . SER A 1 489 ? 16.748 9.891 44.182 1.00 82.56 489 SER A O 1
ATOM 3887 N N . LYS A 1 490 ? 16.401 10.013 41.967 1.00 79.38 490 LYS A N 1
ATOM 3888 C CA . LYS A 1 490 ? 17.794 10.345 41.611 1.00 79.38 490 LYS A CA 1
ATOM 3889 C C . LYS A 1 490 ? 18.164 11.799 41.928 1.00 79.38 490 LYS A C 1
ATOM 3891 O O . LYS A 1 490 ? 19.305 12.191 41.703 1.00 79.38 490 LYS A O 1
ATOM 3896 N N . SER A 1 491 ? 17.210 12.607 42.386 1.00 79.12 491 SER A N 1
ATOM 3897 C CA . SER A 1 491 ? 17.458 13.986 42.795 1.00 79.12 491 SER A CA 1
ATOM 3898 C C . SER A 1 491 ? 18.331 14.023 44.053 1.00 79.12 491 SER A C 1
ATOM 3900 O O . SER A 1 491 ? 18.040 13.332 45.023 1.00 79.12 491 SER A O 1
ATOM 3902 N N . GLU A 1 492 ? 19.380 14.852 44.056 1.00 71.38 492 GLU A N 1
ATOM 3903 C CA . GLU A 1 492 ? 20.267 15.054 45.218 1.00 71.38 492 GLU A CA 1
ATOM 3904 C C . GLU A 1 492 ? 19.593 15.802 46.384 1.00 71.38 492 GLU A C 1
ATOM 3906 O O . GLU A 1 492 ? 20.186 15.942 47.452 1.00 71.38 492 GLU A O 1
ATOM 3911 N N . LYS A 1 493 ? 18.352 16.280 46.211 1.00 73.88 493 LYS A N 1
ATOM 3912 C CA . LYS A 1 493 ? 17.576 16.879 47.303 1.00 73.88 493 LYS A CA 1
ATOM 3913 C C . LYS A 1 493 ? 17.157 15.779 48.292 1.00 73.88 493 LYS A C 1
ATOM 3915 O O . LYS A 1 493 ? 16.614 14.753 47.889 1.00 73.88 493 LYS A O 1
ATOM 3920 N N . GLU A 1 494 ? 17.477 15.983 49.570 1.00 53.28 494 GLU A N 1
ATOM 3921 C CA . GLU A 1 494 ? 17.400 14.989 50.650 1.00 53.28 494 GLU A CA 1
ATOM 3922 C C . GLU A 1 494 ? 16.078 14.193 50.695 1.00 53.28 494 GLU A C 1
ATOM 3924 O O . GLU A 1 494 ? 14.994 14.755 50.620 1.00 53.28 494 GLU A O 1
ATOM 3929 N N . LYS A 1 495 ? 16.197 12.867 50.885 1.00 54.78 495 LYS A N 1
ATOM 3930 C CA . LYS A 1 495 ? 15.125 11.906 51.233 1.00 54.78 495 LYS A CA 1
ATOM 3931 C C . LYS A 1 495 ? 13.864 11.890 50.345 1.00 54.78 495 LYS A C 1
ATOM 3933 O O . LYS A 1 495 ? 12.779 11.625 50.846 1.00 54.78 495 LYS A O 1
ATOM 3938 N N . ASN A 1 496 ? 13.994 12.021 49.029 1.00 70.25 496 ASN A N 1
ATOM 3939 C CA . ASN A 1 496 ? 12.843 11.842 48.137 1.00 70.25 496 ASN A CA 1
ATOM 3940 C C . ASN A 1 496 ? 12.634 10.367 47.760 1.00 70.25 496 ASN A C 1
ATOM 3942 O O . ASN A 1 496 ? 13.168 9.891 46.757 1.00 70.25 496 ASN A O 1
ATOM 3946 N N . ILE A 1 497 ? 11.880 9.629 48.578 1.00 77.25 497 ILE A N 1
ATOM 3947 C CA . ILE A 1 497 ? 11.188 8.420 48.110 1.00 77.25 497 ILE A CA 1
ATOM 3948 C C . ILE A 1 497 ? 9.957 8.916 47.348 1.00 77.25 497 ILE A C 1
ATOM 3950 O O . ILE A 1 497 ? 9.148 9.630 47.925 1.00 77.25 497 ILE A O 1
ATOM 3954 N N . VAL A 1 498 ? 9.860 8.594 46.060 1.00 81.69 498 VAL A N 1
ATOM 3955 C CA . VAL A 1 498 ? 8.678 8.871 45.233 1.00 81.69 498 VAL A CA 1
ATOM 3956 C C . VAL A 1 498 ? 7.899 7.579 45.024 1.00 81.69 498 VAL A C 1
ATOM 3958 O O . VAL A 1 498 ? 8.510 6.511 44.920 1.00 81.69 498 VAL A O 1
ATOM 3961 N N . SER A 1 499 ? 6.575 7.678 44.969 1.00 81.31 499 SER A N 1
ATOM 3962 C CA . SER A 1 499 ? 5.709 6.555 44.618 1.00 81.31 499 SER A CA 1
ATOM 3963 C C . SER A 1 499 ? 5.904 6.200 43.142 1.00 81.31 499 SER A C 1
ATOM 3965 O O . SER A 1 499 ? 5.848 7.060 42.262 1.00 81.31 499 SER A O 1
ATOM 3967 N N . GLU A 1 500 ? 6.174 4.929 42.864 1.00 85.81 500 GLU A N 1
ATOM 3968 C CA . GLU A 1 500 ? 6.147 4.350 41.525 1.00 85.81 500 GLU A CA 1
ATOM 3969 C C . GLU A 1 500 ? 5.059 3.279 41.496 1.00 85.81 500 GLU A C 1
ATOM 3971 O O . GLU A 1 500 ? 5.068 2.344 42.302 1.00 85.81 500 GLU A O 1
ATOM 3976 N N . PHE A 1 501 ? 4.121 3.430 40.566 1.00 85.31 501 PHE A N 1
ATOM 3977 C CA . PHE A 1 501 ? 3.024 2.494 40.364 1.00 85.31 501 PHE A CA 1
ATOM 3978 C C . PHE A 1 501 ? 3.408 1.506 39.267 1.00 85.31 501 PHE A C 1
ATOM 3980 O O . PHE A 1 501 ? 3.718 1.897 38.139 1.00 85.31 501 PHE A O 1
ATOM 3987 N N . LEU A 1 502 ? 3.388 0.217 39.592 1.00 85.12 502 LEU A N 1
ATOM 3988 C CA . LEU A 1 502 ? 3.553 -0.851 38.623 1.00 85.12 502 LEU A CA 1
ATOM 3989 C C . LEU A 1 502 ? 2.177 -1.422 38.295 1.00 85.12 502 LEU A C 1
ATOM 3991 O O . LEU A 1 502 ? 1.508 -2.011 39.139 1.00 85.12 502 LEU A O 1
ATOM 3995 N N . LEU A 1 503 ? 1.773 -1.251 37.041 1.00 88.56 503 LEU A N 1
ATOM 3996 C CA . LEU A 1 503 ? 0.541 -1.817 36.512 1.00 88.56 503 LEU A CA 1
ATOM 3997 C C . LEU A 1 503 ? 0.853 -3.151 35.843 1.00 88.56 503 LEU A C 1
ATOM 3999 O O . LEU A 1 503 ? 1.255 -3.201 34.674 1.00 88.56 503 LEU A O 1
ATOM 4003 N N . GLU A 1 504 ? 0.663 -4.248 36.571 1.00 89.81 504 GLU A N 1
ATOM 4004 C CA . GLU A 1 504 ? 0.757 -5.572 35.976 1.00 89.81 504 GLU A CA 1
ATOM 4005 C C . GLU A 1 504 ? -0.591 -5.948 35.371 1.00 89.81 504 GLU A C 1
ATOM 4007 O O . GLU A 1 504 ? -1.595 -6.162 36.042 1.00 89.81 504 GLU A O 1
ATOM 4012 N N . ARG A 1 505 ? -0.635 -6.051 34.045 1.00 91.62 505 ARG A N 1
ATOM 4013 C CA . ARG A 1 505 ? -1.826 -6.563 33.371 1.00 91.62 505 ARG A CA 1
ATOM 4014 C C . ARG A 1 505 ? -2.124 -7.965 33.903 1.00 91.62 505 ARG A C 1
ATOM 4016 O O . ARG A 1 505 ? -1.249 -8.829 33.831 1.00 91.62 505 ARG A O 1
ATOM 4023 N N . ARG A 1 506 ? -3.369 -8.249 34.270 1.00 92.75 506 ARG A N 1
ATOM 4024 C CA . ARG A 1 506 ? -3.846 -9.591 34.642 1.00 92.75 506 ARG A CA 1
ATOM 4025 C C . ARG A 1 506 ? -5.017 -10.021 33.772 1.00 92.75 506 ARG A C 1
ATOM 4027 O O . ARG A 1 506 ? -5.541 -9.246 32.975 1.00 92.75 506 ARG A O 1
ATOM 4034 N N . ARG A 1 507 ? -5.371 -11.302 33.865 1.00 93.38 507 ARG A N 1
ATOM 4035 C CA . ARG A 1 507 ? -6.575 -11.830 33.219 1.00 93.38 507 ARG A CA 1
ATOM 4036 C C . ARG A 1 507 ? -7.780 -11.311 34.013 1.00 93.38 507 ARG A C 1
ATOM 4038 O O . ARG A 1 507 ? -7.692 -11.182 35.235 1.00 93.38 507 ARG A O 1
ATOM 4045 N N . ILE A 1 508 ? -8.882 -11.005 33.332 1.00 92.38 508 ILE A N 1
ATOM 4046 C CA . ILE A 1 508 ? -10.132 -10.585 33.991 1.00 92.38 508 ILE A CA 1
ATOM 4047 C C . ILE A 1 508 ? -10.586 -11.729 34.945 1.00 92.38 508 ILE A C 1
ATOM 4049 O O . ILE A 1 508 ? -10.084 -12.856 34.868 1.00 92.38 508 ILE A O 1
ATOM 4053 N N . THR A 1 509 ? -11.468 -11.525 35.906 1.00 92.25 509 THR A N 1
ATOM 4054 C CA . THR A 1 509 ? -12.048 -12.638 36.681 1.00 92.25 509 THR A CA 1
ATOM 4055 C C . THR A 1 509 ? -13.338 -13.126 36.026 1.00 92.25 509 THR A C 1
ATOM 4057 O O . THR A 1 509 ? -13.878 -12.483 35.130 1.00 92.25 509 THR A O 1
ATOM 4060 N N . ASP A 1 510 ? -13.847 -14.298 36.406 1.00 92.38 510 ASP A N 1
ATOM 4061 C CA . ASP A 1 510 ? -15.104 -14.789 35.818 1.00 92.38 510 ASP A CA 1
ATOM 4062 C C . ASP A 1 510 ? -16.307 -13.936 36.235 1.00 92.38 510 ASP A C 1
ATOM 4064 O O . ASP A 1 510 ? -17.243 -13.783 35.452 1.00 92.38 510 ASP A O 1
ATOM 4068 N N . LYS A 1 511 ? -16.245 -13.344 37.436 1.00 91.56 511 LYS A N 1
ATOM 4069 C CA . LYS A 1 511 ? -17.221 -12.368 37.925 1.00 91.56 511 LYS A CA 1
ATOM 4070 C C . LYS A 1 511 ? -17.151 -11.084 37.097 1.00 91.56 511 LYS A C 1
ATOM 4072 O O . LYS A 1 511 ? -18.127 -10.761 36.433 1.00 91.56 511 LYS A O 1
ATOM 4077 N N . GLU A 1 512 ? -15.976 -10.452 37.019 1.00 88.94 512 GLU A N 1
ATOM 4078 C CA . GLU A 1 512 ? -15.765 -9.248 36.197 1.00 88.94 512 GLU A CA 1
ATOM 4079 C C . GLU A 1 512 ? -16.180 -9.483 34.735 1.00 88.94 512 GLU A C 1
ATOM 4081 O O . GLU A 1 512 ? -16.809 -8.638 34.111 1.00 88.94 512 GLU A O 1
ATOM 4086 N N . TRP A 1 513 ? -15.880 -10.659 34.173 1.00 92.69 513 TRP A N 1
ATOM 4087 C CA . TRP A 1 513 ? -16.281 -11.000 32.808 1.00 92.69 513 TRP A CA 1
ATOM 4088 C C . TRP A 1 513 ? -17.789 -11.220 32.651 1.00 92.69 513 TRP A C 1
ATOM 4090 O O . TRP A 1 513 ? -18.334 -11.020 31.566 1.00 92.69 513 TRP A O 1
ATOM 4100 N N . ALA A 1 514 ? -18.485 -11.691 33.685 1.00 91.81 514 ALA A N 1
ATOM 4101 C CA . ALA A 1 514 ? -19.942 -11.749 33.670 1.00 91.81 514 ALA A CA 1
ATOM 4102 C C . ALA A 1 514 ? -20.539 -10.336 33.699 1.00 91.81 514 ALA A C 1
ATOM 4104 O O . ALA A 1 514 ? -21.432 -10.060 32.900 1.00 91.81 514 ALA A O 1
ATOM 4105 N N . ASP A 1 515 ? -19.981 -9.451 34.523 1.00 89.00 515 ASP A N 1
ATOM 4106 C CA . ASP A 1 515 ? -20.437 -8.068 34.682 1.00 89.00 515 ASP A CA 1
ATOM 4107 C C . ASP A 1 515 ? -20.202 -7.248 33.400 1.00 89.00 515 ASP A C 1
ATOM 4109 O O . ASP A 1 515 ? -21.139 -6.663 32.857 1.00 89.00 515 ASP A O 1
ATOM 4113 N N . ILE A 1 516 ? -18.997 -7.326 32.819 1.00 89.69 516 ILE A N 1
ATOM 4114 C CA . ILE A 1 516 ? -18.641 -6.694 31.532 1.00 89.69 516 ILE A CA 1
ATOM 4115 C C . ILE A 1 516 ? -19.559 -7.157 30.393 1.00 89.69 516 ILE A C 1
ATOM 4117 O O . ILE A 1 516 ? -19.840 -6.409 29.462 1.00 89.69 516 ILE A O 1
ATOM 4121 N N . ARG A 1 517 ? -20.029 -8.407 30.425 1.00 90.56 517 ARG A N 1
ATOM 4122 C CA . ARG A 1 517 ? -20.951 -8.922 29.404 1.00 90.56 517 ARG A CA 1
ATOM 4123 C C . ARG A 1 517 ? -22.385 -8.470 29.620 1.00 90.56 517 ARG A C 1
ATOM 4125 O O . ARG A 1 517 ? -23.112 -8.340 28.643 1.00 90.56 517 ARG A O 1
ATOM 4132 N N . ALA A 1 518 ? -22.797 -8.286 30.869 1.00 89.00 518 ALA A N 1
ATOM 4133 C CA . ALA A 1 518 ? -24.163 -7.914 31.206 1.00 89.00 518 ALA A CA 1
ATOM 4134 C C . ALA A 1 518 ? -24.50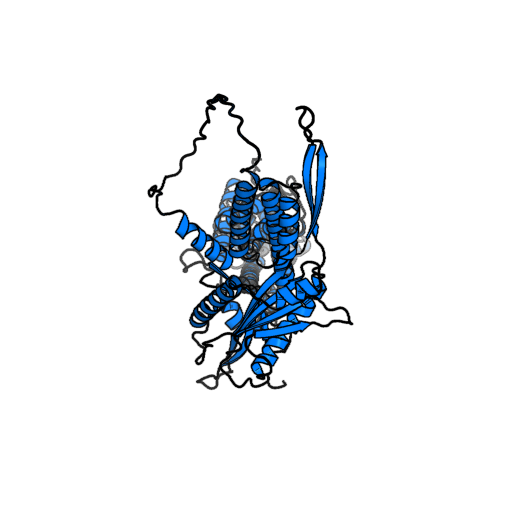2 -6.468 30.809 1.00 89.00 518 ALA A C 1
ATOM 4136 O O . ALA A 1 518 ? -25.681 -6.137 30.700 1.00 89.00 518 ALA A O 1
ATOM 4137 N N . SER A 1 519 ? -23.493 -5.621 30.580 1.00 84.62 519 SER A N 1
ATOM 4138 C CA . SER A 1 519 ? -23.674 -4.213 30.237 1.00 84.62 519 SER A CA 1
ATOM 4139 C C . SER A 1 519 ? -22.791 -3.803 29.059 1.00 84.62 519 SER A C 1
ATOM 4141 O O . SER A 1 519 ? -21.569 -3.908 29.118 1.00 84.62 519 SER A O 1
ATOM 4143 N N . ILE A 1 520 ? -23.399 -3.290 27.986 1.00 87.69 520 ILE A N 1
ATOM 4144 C CA . ILE A 1 520 ? -22.667 -2.514 26.979 1.00 87.69 520 ILE A CA 1
ATOM 4145 C C . ILE A 1 520 ? -22.734 -1.041 27.373 1.00 87.69 520 ILE A C 1
ATOM 4147 O O . ILE A 1 520 ? -23.825 -0.506 27.579 1.00 87.69 520 ILE A O 1
ATOM 4151 N N . SER A 1 521 ? -21.588 -0.359 27.346 1.00 86.56 521 SER A N 1
ATOM 4152 C CA . SER A 1 521 ? -21.551 1.084 27.573 1.00 86.56 521 SER A CA 1
ATOM 4153 C C . SER A 1 521 ? -22.410 1.853 26.550 1.00 86.56 521 SER A C 1
ATOM 4155 O O . SER A 1 521 ? -22.322 1.599 25.337 1.00 86.56 521 SER A O 1
ATOM 4157 N N . PRO A 1 522 ? -23.201 2.854 26.980 1.00 87.25 522 PRO A N 1
ATOM 4158 C CA . PRO A 1 522 ? -24.001 3.689 26.078 1.00 87.25 522 PRO A CA 1
ATOM 4159 C C . PRO A 1 522 ? -23.178 4.326 24.946 1.00 87.25 522 PRO A C 1
ATOM 4161 O O . PRO A 1 522 ? -23.662 4.471 23.820 1.00 87.25 522 PRO A O 1
ATOM 4164 N N . GLY A 1 523 ? -21.907 4.649 25.216 1.00 86.38 523 GLY A N 1
ATOM 4165 C CA . GLY A 1 523 ? -20.967 5.166 24.222 1.00 86.38 523 GLY A CA 1
ATOM 4166 C C . GLY A 1 523 ? -20.723 4.203 23.055 1.00 86.38 523 GLY A C 1
ATOM 4167 O O . GLY A 1 523 ? -20.706 4.639 21.904 1.00 86.38 523 GLY A O 1
ATOM 4168 N N . SER A 1 524 ? -20.624 2.896 23.320 1.00 88.81 524 SER A N 1
ATOM 4169 C CA . SER A 1 524 ? -20.470 1.876 22.269 1.00 88.81 524 SER A CA 1
ATOM 4170 C C . SER A 1 524 ? -21.730 1.782 21.403 1.00 88.81 524 SER A C 1
ATOM 4172 O O . SER A 1 524 ? -21.653 1.749 20.177 1.00 88.81 524 SER A O 1
ATOM 4174 N N . VAL A 1 525 ? -22.916 1.835 22.024 1.00 92.00 525 VAL A N 1
ATOM 4175 C CA . VAL A 1 525 ? -24.204 1.841 21.304 1.00 92.00 525 VAL A CA 1
ATOM 4176 C C . VAL A 1 525 ? -24.328 3.073 20.397 1.00 92.00 525 VAL A C 1
ATOM 4178 O O . VAL A 1 525 ? -24.731 2.957 19.238 1.00 92.00 525 VAL A O 1
ATOM 4181 N N . LYS A 1 526 ? -23.937 4.254 20.887 1.00 92.00 526 LYS A N 1
ATOM 4182 C CA . LYS A 1 526 ? -23.914 5.491 20.089 1.00 92.00 526 LYS A CA 1
ATOM 4183 C C . LYS A 1 526 ? -22.914 5.400 18.933 1.00 92.00 526 LYS A C 1
ATOM 4185 O O . LYS A 1 526 ? -23.225 5.790 17.810 1.00 92.00 526 LYS A O 1
ATOM 4190 N N . GLN A 1 527 ? -21.717 4.879 19.187 1.00 89.56 527 GLN A N 1
ATOM 4191 C CA . GLN A 1 527 ? -20.661 4.767 18.184 1.00 89.56 527 GLN A CA 1
ATOM 4192 C C . GLN A 1 527 ? -21.038 3.809 17.048 1.00 89.56 527 GLN A C 1
ATOM 4194 O O . GLN A 1 527 ? -20.874 4.155 15.875 1.00 89.56 527 GLN A O 1
ATOM 4199 N N . ILE A 1 528 ? -21.584 2.634 17.370 1.00 95.19 528 ILE A N 1
ATOM 4200 C CA . ILE A 1 528 ? -22.006 1.666 16.354 1.00 95.19 528 ILE A CA 1
ATOM 4201 C C . ILE A 1 528 ? -23.191 2.173 15.520 1.00 95.19 528 ILE A C 1
ATOM 4203 O O . ILE A 1 528 ? -23.300 1.845 14.336 1.00 95.19 528 ILE A O 1
ATOM 4207 N N . GLU A 1 529 ? -24.041 3.027 16.093 1.00 95.06 529 GLU A N 1
ATOM 4208 C CA . GLU A 1 529 ? -25.109 3.702 15.356 1.00 95.06 529 GLU A CA 1
ATOM 4209 C C . GLU A 1 529 ? -24.546 4.687 14.322 1.00 95.06 529 GLU A C 1
ATOM 4211 O O . GLU A 1 529 ? -24.926 4.644 13.151 1.00 95.06 529 GLU A O 1
ATOM 4216 N N . LEU A 1 530 ? -23.546 5.489 14.700 1.00 94.19 530 LEU A N 1
ATOM 4217 C CA . LEU A 1 530 ? -22.848 6.372 13.758 1.00 94.19 530 LEU A CA 1
ATOM 4218 C C . LEU A 1 530 ? -22.130 5.580 12.653 1.00 94.19 530 LEU A C 1
ATOM 4220 O O . LEU A 1 530 ? -22.106 6.005 11.494 1.00 94.19 530 LEU A O 1
ATOM 4224 N N . TYR A 1 531 ? -21.566 4.411 12.982 1.00 95.25 531 TYR A N 1
ATOM 4225 C CA . TYR A 1 531 ? -21.011 3.497 11.982 1.00 95.25 531 TYR A CA 1
ATOM 4226 C C . TYR A 1 531 ? -22.070 3.014 11.001 1.00 95.25 531 TYR A C 1
ATOM 4228 O O . TYR A 1 531 ? -21.830 3.066 9.792 1.00 95.25 531 TYR A O 1
ATOM 4236 N N . ARG A 1 532 ? -23.236 2.589 11.493 1.00 95.88 532 ARG A N 1
ATOM 4237 C CA . ARG A 1 532 ? -24.358 2.153 10.657 1.00 95.88 532 ARG A CA 1
ATOM 4238 C C . ARG A 1 532 ? -24.773 3.253 9.679 1.00 95.88 532 ARG A C 1
ATOM 4240 O O . ARG A 1 532 ? -24.810 3.009 8.472 1.00 95.88 532 ARG A O 1
ATOM 4247 N N . GLU A 1 533 ? -25.019 4.465 10.168 1.00 96.44 533 GLU A N 1
ATOM 4248 C CA . GLU A 1 533 ? -25.432 5.600 9.335 1.00 96.44 533 GLU A CA 1
ATOM 4249 C C . GLU A 1 533 ? -24.387 5.950 8.270 1.00 96.44 533 GLU A C 1
ATOM 4251 O O . GLU A 1 533 ? -24.705 6.075 7.083 1.00 96.44 533 GLU A O 1
ATOM 4256 N N . ALA A 1 534 ? -23.116 6.066 8.667 1.00 95.69 534 ALA A N 1
ATOM 4257 C CA . ALA A 1 534 ? -22.028 6.383 7.746 1.00 95.69 534 ALA A CA 1
ATOM 4258 C C . ALA A 1 534 ? -21.860 5.305 6.661 1.00 95.69 534 ALA A C 1
ATOM 4260 O O . ALA A 1 534 ? -21.591 5.627 5.498 1.00 95.69 534 ALA A O 1
ATOM 4261 N N . MET A 1 535 ? -22.046 4.035 7.030 1.00 96.62 535 MET A N 1
ATOM 4262 C CA . MET A 1 535 ? -21.982 2.887 6.130 1.00 96.62 535 MET A CA 1
ATOM 4263 C C . MET A 1 535 ? -23.119 2.878 5.112 1.00 96.62 535 MET A C 1
ATOM 4265 O O . MET A 1 535 ? -22.860 2.745 3.915 1.00 96.62 535 MET A O 1
ATOM 4269 N N . LEU A 1 536 ? -24.363 3.047 5.564 1.00 96.56 536 LEU A N 1
ATOM 4270 C CA . LEU A 1 536 ? -25.535 3.086 4.688 1.00 96.56 536 LEU A CA 1
ATOM 4271 C C . LEU A 1 536 ? -25.447 4.254 3.695 1.00 96.56 536 LEU A C 1
ATOM 4273 O O . LEU A 1 536 ? -25.651 4.060 2.495 1.00 96.56 536 LEU A O 1
ATOM 4277 N N . ASN A 1 537 ? -25.042 5.437 4.164 1.00 96.00 537 ASN A N 1
ATOM 4278 C CA . ASN A 1 537 ? -24.864 6.623 3.324 1.00 96.00 537 ASN A CA 1
ATOM 4279 C C . ASN A 1 537 ? -23.770 6.434 2.257 1.00 96.00 537 ASN A C 1
ATOM 4281 O O . ASN A 1 537 ? -23.954 6.792 1.090 1.00 96.00 537 ASN A O 1
ATOM 4285 N N . GLU A 1 538 ? -22.620 5.860 2.624 1.00 95.31 538 GLU A N 1
ATOM 4286 C CA . GLU A 1 538 ? -21.554 5.573 1.658 1.00 95.31 538 GLU A CA 1
ATOM 4287 C C . GLU A 1 538 ? -21.991 4.480 0.667 1.00 95.31 538 GLU A C 1
ATOM 4289 O O . GLU A 1 538 ? -21.731 4.608 -0.534 1.00 95.31 538 GLU A O 1
ATOM 4294 N N . TYR A 1 539 ? -22.719 3.453 1.128 1.00 96.75 539 TYR A N 1
ATOM 4295 C CA . TYR A 1 539 ? -23.229 2.385 0.269 1.00 96.75 539 TYR A CA 1
ATOM 4296 C C . TYR A 1 539 ? -24.210 2.908 -0.774 1.00 96.75 539 TYR A C 1
ATOM 4298 O O . TYR A 1 539 ? -24.040 2.611 -1.953 1.00 96.75 539 TYR A O 1
ATOM 4306 N N . GLN A 1 540 ? -25.171 3.749 -0.386 1.00 95.81 540 GLN A N 1
ATOM 4307 C CA . GLN A 1 540 ? -26.113 4.374 -1.322 1.00 95.81 540 GLN A CA 1
ATOM 4308 C C . GLN A 1 540 ? -25.393 5.114 -2.460 1.00 95.81 540 GLN A C 1
ATOM 4310 O O . GLN A 1 540 ? -25.816 5.060 -3.615 1.00 95.81 540 GLN A O 1
ATOM 4315 N N . ARG A 1 541 ? -24.251 5.750 -2.169 1.00 94.12 541 ARG A N 1
ATOM 4316 C CA . ARG A 1 541 ? -23.435 6.426 -3.187 1.00 94.12 541 ARG A CA 1
ATOM 4317 C C . ARG A 1 541 ? -22.724 5.458 -4.132 1.00 94.12 541 ARG A C 1
ATOM 4319 O O . ARG A 1 541 ? -22.634 5.729 -5.330 1.00 94.12 541 ARG A O 1
ATOM 4326 N N . VAL A 1 542 ? -22.141 4.373 -3.618 1.00 92.38 542 VAL A N 1
ATOM 4327 C CA . VAL A 1 542 ? -21.291 3.464 -4.421 1.00 92.38 542 VAL A CA 1
ATOM 4328 C C . VAL A 1 542 ? -22.061 2.304 -5.056 1.00 92.38 542 VAL A C 1
ATOM 4330 O O . VAL A 1 542 ? -21.634 1.775 -6.087 1.00 92.38 542 VAL A O 1
ATOM 4333 N N . GLY A 1 543 ? -23.176 1.926 -4.441 1.00 91.81 543 GLY A N 1
ATOM 4334 C CA . GLY A 1 543 ? -24.090 0.846 -4.790 1.00 91.81 543 GLY A CA 1
ATOM 4335 C C . GLY A 1 543 ? -25.335 1.329 -5.528 1.00 91.81 543 GLY A C 1
ATOM 4336 O O . GLY A 1 543 ? -26.333 0.631 -5.523 1.00 91.81 543 GLY A O 1
ATOM 4337 N N . TRP A 1 544 ? 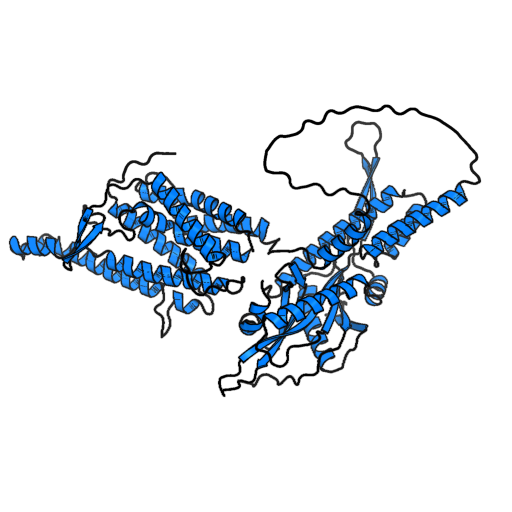-25.282 2.482 -6.205 1.00 93.12 544 TRP A N 1
ATOM 4338 C CA . TRP A 1 544 ? -26.400 3.099 -6.947 1.00 93.12 544 TRP A CA 1
ATOM 4339 C C . TRP A 1 544 ? -27.090 2.198 -7.994 1.00 93.12 544 TRP A C 1
ATOM 4341 O O . TRP A 1 544 ? -28.149 2.538 -8.508 1.00 93.12 544 TRP A O 1
ATOM 4351 N N . ILE A 1 545 ? -26.468 1.072 -8.344 1.00 91.69 545 ILE A N 1
ATOM 4352 C CA . ILE A 1 545 ? -27.003 0.042 -9.245 1.00 91.69 545 ILE A CA 1
ATOM 4353 C C . ILE A 1 545 ? -27.872 -1.006 -8.538 1.00 91.69 545 ILE A C 1
ATOM 4355 O O . ILE A 1 545 ? -28.499 -1.814 -9.217 1.00 91.69 545 ILE A O 1
ATOM 4359 N N . ASP A 1 546 ? -27.830 -1.069 -7.207 1.00 95.19 546 ASP A N 1
ATOM 4360 C CA . ASP A 1 546 ? -28.620 -1.996 -6.408 1.00 95.19 546 ASP A CA 1
ATOM 4361 C C . ASP A 1 546 ? -30.055 -1.456 -6.305 1.00 95.19 546 ASP A C 1
ATOM 4363 O O . ASP A 1 546 ? -30.252 -0.380 -5.739 1.00 95.19 546 ASP A O 1
ATOM 4367 N N . PRO A 1 547 ? -31.065 -2.149 -6.864 1.00 93.75 547 PRO A N 1
ATOM 4368 C CA . PRO A 1 547 ? -32.449 -1.690 -6.813 1.00 93.75 547 PRO A CA 1
ATOM 4369 C C . PRO A 1 547 ? -33.067 -1.814 -5.414 1.00 93.75 547 PRO A C 1
ATOM 4371 O O . PRO A 1 547 ? -34.107 -1.212 -5.159 1.00 93.75 547 PRO A O 1
ATOM 4374 N N . SER A 1 548 ? -32.463 -2.602 -4.521 1.00 95.19 548 SER A N 1
ATOM 4375 C CA . SER A 1 548 ? -32.947 -2.832 -3.159 1.00 95.19 548 SER A CA 1
ATOM 4376 C C . SER A 1 548 ? -31.802 -2.706 -2.150 1.00 95.19 548 SER A C 1
ATOM 4378 O O . SER A 1 548 ? -31.442 -3.700 -1.510 1.00 95.19 548 SER A O 1
ATOM 4380 N N . PRO A 1 549 ? -31.197 -1.509 -2.015 1.00 95.88 549 PRO A N 1
ATOM 4381 C CA . PRO A 1 549 ? -30.104 -1.309 -1.074 1.00 95.88 549 PRO A CA 1
ATOM 4382 C C . PRO A 1 549 ? -30.580 -1.595 0.361 1.00 95.88 549 PRO A C 1
ATOM 4384 O O . PRO A 1 549 ? -31.753 -1.354 0.670 1.00 95.88 549 PRO A O 1
ATOM 4387 N N . PRO A 1 550 ? -29.699 -2.091 1.249 1.00 95.69 550 PRO A N 1
ATOM 4388 C CA . PRO A 1 550 ? -30.049 -2.284 2.646 1.00 95.69 550 PRO A CA 1
ATOM 4389 C C . PRO A 1 550 ? -30.432 -0.938 3.265 1.00 95.69 550 PRO A C 1
ATOM 4391 O O . PRO A 1 550 ? -29.792 0.086 3.020 1.00 95.69 550 PRO A O 1
ATOM 4394 N N . ASN A 1 551 ? -31.500 -0.950 4.055 1.00 95.31 551 ASN A N 1
ATOM 4395 C CA . ASN A 1 551 ? -31.956 0.182 4.858 1.00 95.31 551 ASN A CA 1
ATOM 4396 C C . ASN A 1 551 ? -31.517 0.071 6.324 1.00 95.31 551 ASN A C 1
ATOM 4398 O O . ASN A 1 551 ? -31.523 1.071 7.029 1.00 95.31 551 ASN A O 1
ATOM 4402 N N . GLU A 1 552 ? -31.116 -1.125 6.752 1.00 95.25 552 GLU A N 1
ATOM 4403 C CA . GLU A 1 552 ? -30.616 -1.417 8.090 1.00 95.25 552 GLU A CA 1
ATOM 4404 C C . GLU A 1 552 ? -29.430 -2.379 8.022 1.00 95.25 552 GLU A C 1
ATOM 4406 O O . GLU A 1 552 ? -29.289 -3.140 7.059 1.00 95.25 552 GLU A O 1
ATOM 4411 N N . LEU A 1 553 ? -28.582 -2.339 9.051 1.00 96.31 553 LEU A N 1
ATOM 4412 C CA . LEU A 1 553 ? -27.469 -3.268 9.249 1.00 96.31 553 LEU A CA 1
ATOM 4413 C C . LEU A 1 553 ? -27.581 -3.893 10.638 1.00 96.31 553 LEU A C 1
ATOM 4415 O O . LEU A 1 553 ? -27.982 -3.228 11.592 1.00 96.31 553 LEU A O 1
ATOM 4419 N N . ILE A 1 554 ? -27.154 -5.147 10.756 1.00 97.31 554 ILE A N 1
ATOM 4420 C CA . ILE A 1 554 ? -26.957 -5.790 12.056 1.00 97.31 554 ILE A CA 1
ATOM 4421 C C . ILE A 1 554 ? -25.850 -5.031 12.794 1.00 97.31 554 ILE A C 1
ATOM 4423 O O . ILE A 1 554 ? -24.816 -4.705 12.205 1.00 97.31 554 ILE A O 1
ATOM 4427 N N . LYS A 1 555 ? -26.060 -4.753 14.078 1.00 97.25 555 LYS A N 1
ATOM 4428 C CA . LYS A 1 555 ? -25.091 -4.063 14.934 1.00 97.25 555 LYS A CA 1
ATOM 4429 C C . LYS A 1 555 ? -24.653 -5.017 16.032 1.00 97.25 555 LYS A C 1
ATOM 4431 O O . LYS A 1 555 ? -25.503 -5.557 16.740 1.00 97.25 555 LYS A O 1
ATOM 4436 N N . ALA A 1 556 ? -23.351 -5.209 16.193 1.00 97.69 556 ALA A N 1
ATOM 4437 C CA . ALA A 1 556 ? -22.813 -6.011 17.284 1.00 97.69 556 ALA A CA 1
ATOM 4438 C C . ALA A 1 556 ? -21.539 -5.409 17.879 1.00 97.69 556 ALA A C 1
ATOM 4440 O O . ALA A 1 556 ? -20.721 -4.825 17.169 1.00 97.69 556 ALA A O 1
ATOM 4441 N N . VAL A 1 557 ? -21.355 -5.599 19.182 1.00 97.31 557 VAL A N 1
ATOM 4442 C CA . VAL A 1 557 ? -20.124 -5.244 19.892 1.00 97.31 557 VAL A CA 1
ATOM 4443 C C . VAL A 1 557 ? -19.428 -6.533 20.302 1.00 97.31 557 VAL A C 1
ATOM 4445 O O . VAL A 1 557 ? -20.004 -7.369 20.994 1.00 97.31 557 VAL A O 1
ATOM 4448 N N . VAL A 1 558 ? -18.186 -6.705 19.872 1.00 97.00 558 VAL A N 1
ATOM 4449 C CA . VAL A 1 558 ? -17.323 -7.800 20.302 1.00 97.00 558 VAL A CA 1
ATOM 4450 C C . VAL A 1 558 ? -16.498 -7.337 21.491 1.00 97.00 558 VAL A C 1
ATOM 4452 O O . VAL A 1 558 ? -15.750 -6.368 21.400 1.00 97.00 558 VAL A O 1
ATOM 4455 N N . LEU A 1 559 ? -16.601 -8.068 22.591 1.00 96.00 559 LEU A N 1
ATOM 4456 C CA . LEU A 1 559 ? -15.831 -7.872 23.809 1.00 96.00 559 LEU A CA 1
ATOM 4457 C C . LEU A 1 559 ? -14.712 -8.908 23.849 1.00 96.00 559 LEU A C 1
ATOM 4459 O O . LEU A 1 559 ? -14.961 -10.095 23.624 1.00 96.00 559 LEU A O 1
ATOM 4463 N N . VAL A 1 560 ? -13.492 -8.480 24.163 1.00 95.44 560 VAL A N 1
ATOM 4464 C CA . VAL A 1 560 ? -12.341 -9.383 24.275 1.00 95.44 560 VAL A CA 1
ATOM 4465 C C . VAL A 1 560 ? -11.440 -9.012 25.440 1.00 95.44 560 VAL A C 1
ATOM 4467 O O . VAL A 1 560 ? -11.047 -7.857 25.580 1.00 95.44 560 VAL A O 1
ATOM 4470 N N . ASP A 1 561 ? -11.081 -9.998 26.257 1.00 95.38 561 ASP A N 1
ATOM 4471 C CA . ASP A 1 561 ? -10.060 -9.833 27.292 1.00 95.38 561 ASP A CA 1
ATOM 4472 C C . ASP A 1 561 ? -8.676 -9.702 26.633 1.00 95.38 561 ASP A C 1
ATOM 4474 O O . ASP A 1 561 ? -8.224 -10.557 25.867 1.00 95.38 561 ASP A O 1
ATOM 4478 N N . SER A 1 562 ? -7.977 -8.614 26.937 1.00 93.62 562 SER A N 1
ATOM 4479 C CA . SER A 1 562 ? -6.674 -8.283 26.367 1.00 93.62 562 SER A CA 1
ATOM 4480 C C . SER A 1 562 ? -5.561 -9.280 26.707 1.00 93.62 562 SER A C 1
ATOM 4482 O O . SER A 1 562 ? -4.499 -9.256 26.065 1.00 93.62 562 SER A O 1
ATOM 4484 N N . LYS A 1 563 ? -5.763 -10.137 27.717 1.00 94.25 563 LYS A N 1
ATOM 4485 C CA . LYS A 1 563 ? -4.847 -11.233 28.055 1.00 94.25 563 LYS A CA 1
ATOM 4486 C C . LYS A 1 563 ? -5.027 -12.470 27.195 1.00 94.25 563 LYS A C 1
ATOM 4488 O O . LYS A 1 563 ? -4.131 -13.316 27.214 1.00 94.25 563 LYS A O 1
ATOM 4493 N N . GLU A 1 564 ? -6.114 -12.577 26.436 1.00 93.56 564 GLU A N 1
ATOM 4494 C CA . GLU A 1 564 ? -6.257 -13.675 25.493 1.00 93.56 564 GLU A CA 1
ATOM 4495 C C . GLU A 1 564 ? -5.161 -13.617 24.433 1.00 93.56 564 GLU A C 1
ATOM 4497 O O . GLU A 1 564 ? -4.735 -12.549 23.972 1.00 93.56 564 GLU A O 1
ATOM 4502 N N . THR A 1 565 ? -4.670 -14.794 24.040 1.00 90.38 565 THR A N 1
ATOM 4503 C CA . THR A 1 565 ? -3.658 -14.847 22.987 1.00 90.38 565 THR A CA 1
ATOM 4504 C C . THR A 1 565 ? -4.269 -14.319 21.698 1.00 90.38 565 THR A C 1
ATOM 4506 O O . THR A 1 565 ? -5.343 -14.744 21.270 1.00 90.38 565 THR A O 1
ATOM 4509 N N . TRP A 1 566 ? -3.580 -13.376 21.060 1.00 86.25 566 TRP A N 1
ATOM 4510 C CA . TRP A 1 566 ? -4.154 -12.673 19.919 1.00 86.25 566 TRP A CA 1
ATOM 4511 C C . TRP A 1 566 ? -4.475 -13.607 18.746 1.00 86.25 566 TRP A C 1
ATOM 4513 O O . TRP A 1 566 ? -5.419 -13.358 18.003 1.00 86.25 566 TRP A O 1
ATOM 4523 N N . SER A 1 567 ? -3.714 -14.696 18.584 1.00 83.62 567 SER A N 1
ATOM 4524 C CA . SER A 1 567 ? -4.001 -15.733 17.589 1.00 83.62 567 SER A CA 1
ATOM 4525 C C . SER A 1 567 ? -5.323 -16.443 17.865 1.00 83.62 567 SER A C 1
ATOM 4527 O O . SER A 1 567 ? -6.138 -16.526 16.953 1.00 83.62 567 SER A O 1
ATOM 4529 N N . ALA A 1 568 ? -5.563 -16.882 19.106 1.00 89.69 568 ALA A N 1
ATOM 4530 C CA . ALA A 1 568 ? -6.811 -17.554 19.467 1.00 89.69 568 ALA A CA 1
ATOM 4531 C C . ALA A 1 568 ? -8.006 -16.606 19.311 1.00 89.69 568 ALA A C 1
ATOM 4533 O O . ALA A 1 568 ? -8.992 -16.959 18.673 1.00 89.69 568 ALA A O 1
ATOM 4534 N N . ALA A 1 569 ? -7.877 -15.362 19.792 1.00 91.31 569 ALA A N 1
ATOM 4535 C CA . ALA A 1 569 ? -8.918 -14.351 19.641 1.00 91.31 569 ALA A CA 1
ATOM 4536 C C . ALA A 1 569 ? -9.251 -14.075 18.166 1.00 91.31 569 ALA A C 1
ATOM 4538 O O . ALA A 1 569 ? -10.420 -14.047 17.799 1.00 91.31 569 ALA A O 1
ATOM 4539 N N . ARG A 1 570 ? -8.241 -13.921 17.299 1.00 87.69 570 ARG A N 1
ATOM 4540 C CA . ARG A 1 570 ? -8.443 -13.708 15.856 1.00 87.69 570 ARG A CA 1
ATOM 4541 C C . ARG A 1 570 ? -9.134 -14.898 15.189 1.00 87.69 570 ARG A C 1
ATOM 4543 O O . ARG A 1 570 ? -10.049 -14.692 14.395 1.00 87.69 570 ARG A O 1
ATOM 4550 N N . ASP A 1 571 ? -8.670 -16.112 15.471 1.00 86.25 571 ASP A N 1
ATOM 4551 C CA . ASP A 1 571 ? -9.173 -17.325 14.821 1.00 86.25 571 ASP A CA 1
ATOM 4552 C C . ASP A 1 571 ? -10.627 -17.602 15.242 1.00 86.25 571 ASP A C 1
ATOM 4554 O O . ASP A 1 571 ? -11.471 -17.920 14.403 1.00 86.25 571 ASP A O 1
ATOM 4558 N N . ALA A 1 572 ? -10.950 -17.352 16.512 1.00 93.31 572 ALA A N 1
ATOM 4559 C CA . ALA A 1 572 ? -12.304 -17.430 17.045 1.00 93.31 572 ALA A CA 1
ATOM 4560 C C . ALA A 1 572 ? -13.228 -16.305 16.546 1.00 93.31 572 ALA A C 1
ATOM 4562 O O . ALA A 1 572 ? -14.418 -16.534 16.333 1.00 93.31 572 ALA A O 1
ATOM 4563 N N . LEU A 1 573 ? -12.700 -15.096 16.326 1.00 94.31 573 LEU A N 1
ATOM 4564 C CA . LEU A 1 573 ? -13.494 -13.929 15.936 1.00 94.31 573 LEU A CA 1
ATOM 4565 C C . LEU A 1 573 ? -14.220 -14.118 14.604 1.00 94.31 573 LEU A C 1
ATOM 4567 O O . LEU A 1 573 ? -15.379 -13.733 14.478 1.00 94.31 573 LEU A O 1
ATOM 4571 N N . HIS A 1 574 ? -13.556 -14.716 13.612 1.00 91.75 574 HIS A N 1
ATOM 4572 C CA . HIS A 1 574 ? -14.198 -14.993 12.328 1.00 91.75 574 HIS A CA 1
ATOM 4573 C C . HIS A 1 574 ? -15.397 -15.931 12.508 1.00 91.75 574 HIS A C 1
ATOM 4575 O O . HIS A 1 574 ? -16.475 -15.653 11.987 1.00 91.75 574 HIS A O 1
ATOM 4581 N N . ALA A 1 575 ? -15.214 -17.029 13.249 1.00 92.56 575 ALA A N 1
ATOM 4582 C CA . ALA A 1 575 ? -16.278 -17.992 13.516 1.00 92.56 575 ALA A CA 1
ATOM 4583 C C . ALA A 1 575 ? -17.445 -17.338 14.268 1.00 92.56 575 ALA A C 1
ATOM 4585 O O . ALA A 1 575 ? -18.584 -17.472 13.835 1.00 92.56 575 ALA A O 1
ATOM 4586 N N . LEU A 1 576 ? -17.147 -16.550 15.306 1.00 95.75 576 LEU A N 1
ATOM 4587 C CA . LEU A 1 576 ? -18.144 -15.849 16.115 1.00 95.75 576 LEU A CA 1
ATOM 4588 C C . LEU A 1 576 ? -18.995 -14.869 15.292 1.00 95.75 576 LEU A C 1
ATOM 4590 O O . LEU A 1 576 ? -20.214 -14.834 15.443 1.00 95.75 576 LEU A O 1
ATOM 4594 N N . ILE A 1 577 ? -18.373 -14.087 14.402 1.00 95.81 577 ILE A N 1
ATOM 4595 C CA . ILE A 1 577 ? -19.089 -13.126 13.547 1.00 95.81 577 ILE A CA 1
ATOM 4596 C C . ILE A 1 577 ? -19.984 -13.849 12.536 1.00 95.81 577 ILE A C 1
ATOM 4598 O O . ILE A 1 577 ? -21.126 -13.439 12.328 1.00 95.81 577 ILE A O 1
ATOM 4602 N N . VAL A 1 578 ? -19.478 -14.916 11.907 1.00 94.56 578 VAL A N 1
ATOM 4603 C CA . VAL A 1 578 ? -20.263 -15.713 10.951 1.00 94.56 578 VAL A CA 1
ATOM 4604 C C . VAL A 1 578 ? -21.439 -16.387 11.654 1.00 94.56 578 VAL A C 1
ATOM 4606 O O . VAL A 1 578 ? -22.562 -16.270 11.175 1.00 94.56 578 VAL A O 1
ATOM 4609 N N . GLU A 1 579 ? -21.205 -17.015 12.807 1.00 95.00 579 GLU A N 1
ATOM 4610 C CA . GLU A 1 579 ? -22.246 -17.657 13.613 1.00 95.00 579 GLU A CA 1
ATOM 4611 C C . GLU A 1 579 ? -23.327 -16.656 14.020 1.00 95.00 579 GLU A C 1
ATOM 4613 O O . GLU A 1 579 ? -24.508 -16.906 13.788 1.00 95.00 579 GLU A O 1
ATOM 4618 N N . GLY A 1 580 ? -22.954 -15.485 14.544 1.00 95.31 580 GLY A N 1
ATOM 4619 C CA . GLY A 1 580 ? -23.957 -14.493 14.921 1.00 95.31 580 GLY A CA 1
ATOM 4620 C C . GLY A 1 580 ? -24.726 -13.922 13.740 1.00 95.31 580 GLY A C 1
ATOM 4621 O O . GLY A 1 580 ? -25.937 -13.742 13.841 1.00 95.31 580 GLY A O 1
ATOM 4622 N N . TYR A 1 581 ? -24.075 -13.713 12.592 1.00 95.50 581 TYR A N 1
ATOM 4623 C CA . TYR A 1 581 ? -24.785 -13.345 11.369 1.00 95.50 581 TYR A CA 1
ATOM 4624 C C . TYR A 1 581 ? -25.810 -14.419 10.967 1.00 95.50 581 TYR A C 1
ATOM 4626 O O . TYR A 1 581 ? -26.972 -14.105 10.709 1.00 95.50 581 TYR A O 1
ATOM 4634 N N . GLU A 1 582 ? -25.405 -15.689 10.941 1.00 94.31 582 GLU A N 1
ATOM 4635 C CA . GLU A 1 582 ? -26.281 -16.807 10.584 1.00 94.31 582 GLU A CA 1
ATOM 4636 C C . GLU A 1 582 ? -27.436 -16.978 11.577 1.00 94.31 582 GLU A C 1
ATOM 4638 O O . GLU A 1 582 ? -28.572 -17.210 11.161 1.00 94.31 582 GLU A O 1
ATOM 4643 N N . MET A 1 583 ? -27.187 -16.821 12.878 1.00 94.62 583 MET A N 1
ATOM 4644 C CA . MET A 1 583 ? -28.234 -16.894 13.894 1.00 94.62 583 MET A CA 1
ATOM 4645 C C . MET A 1 583 ? -29.252 -15.759 13.745 1.00 94.62 583 MET A C 1
ATOM 4647 O O . MET A 1 583 ? -30.445 -16.042 13.825 1.00 94.62 583 MET A O 1
ATOM 4651 N N . VAL A 1 584 ? -28.838 -14.519 13.446 1.00 93.12 584 VAL A N 1
ATOM 4652 C CA . VAL A 1 584 ? -29.792 -13.430 13.143 1.00 93.12 584 VAL A CA 1
ATOM 4653 C C . VAL A 1 584 ? -30.631 -13.779 11.915 1.00 93.12 584 VAL A C 1
ATOM 4655 O O . VAL A 1 584 ? -31.856 -13.685 11.951 1.00 93.12 584 VAL A O 1
ATOM 4658 N N . MET A 1 585 ? -29.997 -14.244 10.834 1.00 91.38 585 MET A N 1
ATOM 4659 C CA . MET A 1 585 ? -30.706 -14.595 9.596 1.00 91.38 585 MET A CA 1
ATOM 4660 C C . MET A 1 585 ? -31.707 -15.747 9.781 1.00 91.38 585 MET A C 1
ATOM 4662 O O . MET A 1 585 ? -32.696 -15.823 9.053 1.00 91.38 585 MET A O 1
ATOM 4666 N N . ASN A 1 586 ? -31.468 -16.622 10.759 1.00 92.12 586 ASN A N 1
ATOM 4667 C CA . ASN A 1 586 ? -32.344 -17.735 11.115 1.00 92.12 586 ASN A CA 1
ATOM 4668 C C . ASN A 1 586 ? -33.342 -17.399 12.243 1.00 92.12 586 ASN A C 1
ATOM 4670 O O . ASN A 1 586 ? -34.045 -18.300 12.701 1.00 92.12 586 ASN A O 1
ATOM 4674 N N . ASN A 1 587 ? -33.424 -16.137 12.691 1.00 89.25 587 ASN A N 1
ATOM 4675 C CA . ASN A 1 587 ? -34.206 -15.695 13.859 1.00 89.25 587 ASN A CA 1
ATOM 4676 C C . ASN A 1 587 ? -33.874 -16.472 15.152 1.00 89.25 587 ASN A C 1
ATOM 4678 O O . ASN A 1 587 ? -34.746 -16.709 15.987 1.00 89.25 587 ASN A O 1
ATOM 4682 N N . GLY A 1 588 ? -32.627 -16.927 15.287 1.00 84.94 588 GLY A N 1
ATOM 4683 C CA . GLY A 1 588 ? -32.127 -17.683 16.436 1.00 84.94 588 GLY A CA 1
ATOM 4684 C C . GLY A 1 588 ? -31.563 -16.818 17.564 1.00 84.94 588 GLY A C 1
ATOM 4685 O O . GLY A 1 588 ? -31.357 -17.340 18.654 1.00 84.94 588 GLY A O 1
ATOM 4686 N N . ILE A 1 589 ? -31.320 -15.529 17.306 1.00 90.44 589 ILE A N 1
ATOM 4687 C CA . ILE A 1 589 ? -30.928 -14.527 18.305 1.00 90.44 589 ILE A CA 1
ATOM 4688 C C . ILE A 1 589 ? -31.647 -13.204 18.055 1.00 90.44 589 ILE A C 1
ATOM 4690 O O . ILE A 1 589 ? -32.080 -12.918 16.937 1.00 90.44 589 ILE A O 1
ATOM 4694 N N . SER A 1 590 ? -31.730 -12.409 19.110 1.00 92.00 590 SER A N 1
ATOM 4695 C CA . SER A 1 590 ? -32.417 -11.135 19.213 1.00 92.00 590 SER A CA 1
ATOM 4696 C C . SER A 1 590 ? -31.516 -10.042 19.795 1.00 92.00 590 SER A C 1
ATOM 4698 O O . SER A 1 590 ? -30.406 -10.289 20.275 1.00 92.00 590 SER A O 1
ATOM 4700 N N . THR A 1 591 ? -31.983 -8.797 19.729 1.00 92.31 591 THR A N 1
ATOM 4701 C CA . THR A 1 591 ? -31.325 -7.661 20.392 1.00 92.31 591 THR A CA 1
ATOM 4702 C C . THR A 1 591 ? -31.133 -7.931 21.890 1.00 92.31 591 THR A C 1
ATOM 4704 O O . THR A 1 591 ? -32.101 -8.197 22.596 1.00 92.31 591 THR A O 1
ATOM 4707 N N . GLY A 1 592 ? -29.896 -7.820 22.384 1.00 91.31 592 GLY A N 1
ATOM 4708 C CA . GLY A 1 592 ? -29.538 -8.138 23.770 1.00 91.31 592 GLY A CA 1
ATOM 4709 C C . GLY A 1 592 ? -28.841 -9.487 23.953 1.00 91.31 592 GLY A C 1
ATOM 4710 O O . GLY A 1 592 ? -28.180 -9.688 24.968 1.00 91.31 592 GLY A O 1
ATOM 4711 N N . ASP A 1 593 ? -28.937 -10.396 22.978 1.00 94.50 593 ASP A N 1
ATOM 4712 C CA . ASP A 1 593 ? -28.322 -11.716 23.101 1.00 94.50 593 ASP A CA 1
ATOM 4713 C C . ASP A 1 593 ? -26.792 -11.657 23.021 1.00 94.50 593 ASP A C 1
ATOM 4715 O O . ASP A 1 593 ? -26.198 -10.821 22.326 1.00 94.50 593 ASP A O 1
ATOM 4719 N N . ILE A 1 594 ? -26.151 -12.589 23.732 1.00 94.56 594 ILE A N 1
ATOM 4720 C CA . ILE A 1 594 ? -24.696 -12.679 23.861 1.00 94.56 594 ILE A CA 1
ATOM 4721 C C . ILE A 1 594 ? -24.229 -14.039 23.357 1.00 94.56 594 ILE A C 1
ATOM 4723 O O . ILE A 1 594 ? -24.572 -15.081 23.914 1.00 94.56 594 ILE A O 1
ATOM 4727 N N . LEU A 1 595 ? -23.377 -14.016 22.339 1.00 94.31 595 LEU A N 1
ATOM 4728 C CA . LEU A 1 595 ? -22.707 -15.193 21.803 1.00 94.31 595 LEU A CA 1
ATOM 4729 C C . LEU A 1 595 ? -21.323 -15.334 22.421 1.00 94.31 595 LEU A C 1
ATOM 4731 O O . LEU A 1 595 ? -20.612 -14.344 22.603 1.00 94.31 595 LEU A O 1
ATOM 4735 N N . GLN A 1 596 ? -20.932 -16.565 22.744 1.00 92.69 596 GLN A N 1
ATOM 4736 C CA . GLN A 1 596 ? -19.650 -16.859 23.377 1.00 92.69 596 GLN A CA 1
ATOM 4737 C C . GLN A 1 596 ? -18.937 -18.002 22.679 1.00 92.69 596 GLN A C 1
ATOM 4739 O O . GLN A 1 596 ? -19.547 -19.009 22.327 1.00 92.69 596 GLN A O 1
ATOM 4744 N N . VAL A 1 597 ? -17.617 -17.878 22.570 1.00 87.69 597 VAL A N 1
ATOM 4745 C CA . VAL A 1 597 ? -16.777 -18.957 22.054 1.00 87.69 597 VAL A CA 1
ATOM 4746 C C . VAL A 1 597 ? -16.335 -19.852 23.207 1.00 87.69 597 VAL A C 1
ATOM 4748 O O . VAL A 1 597 ? -15.728 -19.393 24.173 1.00 87.69 597 VAL A O 1
ATOM 4751 N N . SER A 1 598 ? -16.601 -21.153 23.093 1.00 79.88 598 SER A N 1
ATOM 4752 C CA . SER A 1 598 ? -16.028 -22.169 23.979 1.00 79.88 598 SER A CA 1
ATOM 4753 C C . SER A 1 598 ? -15.060 -23.042 23.181 1.00 79.88 598 SER A C 1
ATOM 4755 O O . SER A 1 598 ? -15.467 -23.797 22.303 1.00 79.88 598 SER A O 1
ATOM 4757 N N . GLU A 1 599 ? -13.758 -22.925 23.451 1.00 69.12 599 GLU A N 1
ATOM 4758 C CA . GLU A 1 599 ? -12.725 -23.705 22.763 1.00 69.12 599 GLU A CA 1
ATOM 4759 C C . GLU A 1 599 ? -12.052 -24.663 23.760 1.00 69.12 599 GLU A C 1
ATOM 4761 O O . GLU A 1 599 ? -11.547 -24.247 24.799 1.00 69.12 599 GLU A O 1
ATOM 4766 N N . ASN A 1 600 ? -12.057 -25.969 23.472 1.00 65.19 600 ASN A N 1
ATOM 4767 C CA . ASN A 1 600 ? -11.281 -26.988 24.202 1.00 65.19 600 ASN A CA 1
ATOM 4768 C C . ASN A 1 600 ? -11.413 -26.978 25.746 1.00 65.19 600 ASN A C 1
ATOM 4770 O O . ASN A 1 600 ? -10.481 -27.356 26.453 1.00 65.19 600 ASN A O 1
ATOM 4774 N N . GLY A 1 601 ? -12.563 -26.558 26.284 1.00 70.19 601 GLY A N 1
ATOM 4775 C CA . GLY A 1 601 ? -12.849 -26.585 27.724 1.00 70.19 601 GLY A CA 1
ATOM 4776 C C . GLY A 1 601 ? -12.252 -25.438 28.551 1.00 70.19 601 GLY A C 1
ATOM 4777 O O . GLY A 1 601 ? -12.550 -25.363 29.740 1.00 70.19 601 GLY A O 1
ATOM 4778 N N . SER A 1 602 ? -11.479 -24.522 27.955 1.00 66.50 602 SER A N 1
ATOM 4779 C CA . SER A 1 602 ? -11.136 -23.238 28.584 1.00 66.50 602 SER A CA 1
ATOM 4780 C C . SER A 1 602 ? -11.917 -22.133 27.875 1.00 66.50 602 SER A C 1
ATOM 4782 O O . SER A 1 602 ? -11.721 -21.948 26.675 1.00 66.50 602 SER A O 1
ATOM 4784 N N . PRO A 1 603 ? -12.790 -21.379 28.564 1.00 78.94 603 PRO A N 1
ATOM 4785 C CA . PRO A 1 603 ? -13.523 -20.298 27.924 1.00 78.94 603 PRO A CA 1
ATOM 4786 C C . PRO A 1 603 ? -12.527 -19.233 27.457 1.00 78.94 603 PRO A C 1
ATOM 4788 O O . PRO A 1 603 ? -11.850 -18.595 28.269 1.00 78.94 603 PRO A O 1
ATOM 4791 N N . LEU A 1 604 ? -12.410 -19.076 26.138 1.00 92.50 604 LEU A N 1
ATOM 4792 C CA . LEU A 1 604 ? -11.808 -17.899 25.533 1.00 92.50 604 LEU A CA 1
ATOM 4793 C C . LEU A 1 604 ? -12.715 -16.726 25.900 1.00 92.50 604 LEU A C 1
ATOM 4795 O O . LEU A 1 604 ? -13.915 -16.764 25.622 1.00 92.50 604 LEU A O 1
ATOM 4799 N N . ARG A 1 605 ? -12.177 -15.681 26.527 1.00 94.94 605 ARG A N 1
ATOM 4800 C CA . ARG A 1 605 ? -12.968 -14.491 26.857 1.00 94.94 605 ARG A CA 1
ATOM 4801 C C . ARG A 1 605 ? -13.122 -13.583 25.656 1.00 94.94 605 ARG A C 1
ATOM 4803 O O . ARG A 1 605 ? -12.527 -12.513 25.553 1.00 94.94 605 ARG A O 1
ATOM 4810 N N . LEU A 1 606 ? -13.943 -14.082 24.747 1.00 95.44 606 LEU A N 1
ATOM 4811 C CA . LEU A 1 606 ? -14.407 -13.435 23.544 1.00 95.44 606 LEU A CA 1
ATOM 4812 C C . LEU A 1 606 ? -15.921 -13.629 23.488 1.00 95.44 606 LEU A C 1
ATOM 4814 O O . LEU A 1 606 ? -16.414 -14.761 23.474 1.00 95.44 606 LEU A O 1
ATOM 4818 N N . ALA A 1 607 ? -16.654 -12.526 23.492 1.00 96.25 607 ALA A N 1
ATOM 4819 C CA . ALA A 1 607 ? -18.104 -12.536 23.399 1.00 96.25 607 ALA A CA 1
ATOM 4820 C C . ALA A 1 607 ? -18.566 -11.516 22.363 1.00 96.25 607 ALA A C 1
ATOM 4822 O O . ALA A 1 607 ? -17.900 -10.509 22.142 1.00 96.25 607 ALA A O 1
ATOM 4823 N N . MET A 1 608 ? -19.706 -11.770 21.736 1.00 97.19 608 MET A N 1
ATOM 4824 C CA . MET A 1 608 ? -20.347 -10.829 20.828 1.00 97.19 608 MET A CA 1
ATOM 4825 C C . MET A 1 608 ? -21.741 -10.531 21.344 1.00 97.19 608 MET A C 1
ATOM 4827 O O . MET A 1 608 ? -22.559 -11.436 21.476 1.00 97.19 608 MET A O 1
ATOM 4831 N N . HIS A 1 609 ? -21.995 -9.265 21.635 1.00 96.50 609 HIS A N 1
ATOM 4832 C CA . HIS A 1 609 ? -23.277 -8.795 22.112 1.00 96.50 609 HIS A CA 1
ATOM 4833 C C . HIS A 1 609 ? -24.030 -8.118 20.968 1.00 96.50 609 HIS A C 1
ATOM 4835 O O . HIS A 1 609 ? -23.524 -7.204 20.306 1.00 96.50 609 HIS A O 1
ATOM 4841 N N . MET A 1 610 ? -25.256 -8.576 20.733 1.00 96.69 610 MET A N 1
ATOM 4842 C CA . MET A 1 610 ? -26.111 -8.087 19.658 1.00 96.69 610 MET A CA 1
ATOM 4843 C C . MET A 1 610 ? -26.796 -6.790 20.087 1.00 96.69 610 MET A C 1
ATOM 4845 O O . MET A 1 610 ? -27.524 -6.767 21.076 1.00 96.69 610 MET A O 1
ATOM 4849 N N . VAL A 1 611 ? -26.551 -5.701 19.357 1.00 93.62 611 VAL A N 1
ATOM 4850 C CA . VAL A 1 611 ? -27.151 -4.377 19.613 1.00 93.62 611 VAL A CA 1
ATOM 4851 C C . VAL A 1 611 ? -28.413 -4.173 18.777 1.00 93.62 611 VAL A C 1
ATOM 4853 O O . VAL A 1 611 ? -29.333 -3.485 19.207 1.00 93.62 611 VAL A O 1
ATOM 4856 N N . SER A 1 612 ? -28.472 -4.761 17.580 1.00 90.38 612 SER A N 1
ATOM 4857 C CA . SER A 1 612 ? -29.716 -4.889 16.819 1.00 90.38 612 SER A CA 1
ATOM 4858 C C . SER A 1 612 ? -29.695 -6.108 15.906 1.00 90.38 612 SER A C 1
ATOM 4860 O O . SER A 1 612 ? -28.680 -6.405 15.273 1.00 90.38 612 SER A O 1
ATOM 4862 N N . ASP A 1 613 ? -30.848 -6.754 15.783 1.00 81.31 613 ASP A N 1
ATOM 4863 C CA . ASP A 1 613 ? -31.121 -7.929 14.945 1.00 81.31 613 ASP A CA 1
ATOM 4864 C C . ASP A 1 613 ? -31.872 -7.596 13.643 1.00 81.31 613 ASP A C 1
ATOM 4866 O O . ASP A 1 613 ? -32.047 -8.455 12.780 1.00 81.31 613 ASP A O 1
ATOM 4870 N N . SER A 1 614 ? -32.304 -6.347 13.460 1.00 74.69 614 SER A N 1
ATOM 4871 C CA . SER A 1 614 ? -33.098 -5.939 12.305 1.00 74.69 614 SER A CA 1
ATOM 4872 C C . SER A 1 614 ? -32.290 -6.022 11.004 1.00 74.69 614 SER A C 1
ATOM 4874 O O . SER A 1 614 ? -31.550 -5.104 10.646 1.00 74.69 614 SER A O 1
ATOM 4876 N N . CYS A 1 615 ? -32.475 -7.109 10.258 1.00 62.06 615 CYS A N 1
ATOM 4877 C CA . CYS A 1 615 ? -32.116 -7.212 8.850 1.00 62.06 615 CYS A CA 1
ATOM 4878 C C . CYS A 1 615 ? -33.410 -7.378 8.048 1.00 62.06 615 CYS A C 1
ATOM 4880 O O . CYS A 1 615 ? -34.232 -8.241 8.361 1.00 62.06 615 CYS A O 1
ATOM 4882 N N . SER A 1 616 ? -33.624 -6.565 7.011 1.00 59.69 616 SER A N 1
ATOM 4883 C CA . SER A 1 616 ? -34.724 -6.810 6.078 1.00 59.69 616 SER A CA 1
ATOM 4884 C C . SER A 1 616 ? -34.518 -8.197 5.458 1.00 59.69 616 SER A C 1
ATOM 4886 O O . SER A 1 616 ? -33.521 -8.445 4.776 1.00 59.69 616 SER A O 1
ATOM 4888 N N . ALA A 1 617 ? -35.426 -9.129 5.759 1.00 51.25 617 ALA A N 1
ATOM 4889 C CA . ALA A 1 617 ? -35.340 -10.505 5.291 1.00 51.25 617 ALA A CA 1
ATOM 4890 C C . ALA A 1 617 ? -35.373 -10.522 3.755 1.00 51.25 617 ALA A C 1
ATOM 4892 O O . ALA A 1 617 ? -36.406 -10.275 3.133 1.00 51.25 617 ALA A O 1
ATOM 4893 N N . ILE A 1 618 ? -34.226 -10.794 3.137 1.00 55.84 618 ILE A N 1
ATOM 4894 C CA . ILE A 1 618 ? -34.109 -11.051 1.703 1.00 55.84 618 ILE A CA 1
ATOM 4895 C C . ILE A 1 618 ? -33.725 -12.522 1.562 1.00 55.84 618 ILE A C 1
ATOM 4897 O O . ILE A 1 618 ? -32.754 -12.960 2.177 1.00 55.84 618 ILE A O 1
ATOM 4901 N N . GLU A 1 619 ? -34.484 -13.286 0.769 1.00 50.38 619 GLU A N 1
ATOM 4902 C CA . GLU A 1 619 ? -34.182 -14.689 0.457 1.00 50.38 619 GLU A CA 1
ATOM 4903 C C . GLU A 1 619 ? -32.742 -14.831 -0.066 1.00 50.38 619 GLU A C 1
ATOM 4905 O O . GLU A 1 619 ? -32.427 -14.466 -1.204 1.00 50.38 619 GLU A O 1
ATOM 4910 N N . VAL A 1 620 ? -31.856 -15.399 0.754 1.00 51.09 620 VAL A N 1
ATOM 4911 C CA . VAL A 1 620 ? -30.499 -15.755 0.339 1.00 51.09 620 VAL A CA 1
ATOM 4912 C C . VAL A 1 620 ? -30.584 -17.047 -0.470 1.00 51.09 620 VAL A C 1
ATOM 4914 O O . VAL A 1 620 ? -30.734 -18.136 0.082 1.00 51.09 620 VAL A O 1
ATOM 4917 N N . LYS A 1 621 ? -30.491 -16.955 -1.801 1.00 48.19 621 LYS A N 1
ATOM 4918 C CA . LYS A 1 621 ? -30.327 -18.155 -2.634 1.00 48.19 621 LYS A CA 1
ATOM 4919 C C . LYS A 1 621 ? -28.883 -18.658 -2.513 1.00 48.19 621 LYS A C 1
ATOM 4921 O O . LYS A 1 621 ? -27.971 -17.906 -2.867 1.00 48.19 621 LYS A O 1
ATOM 4926 N N . PRO A 1 622 ? -28.647 -19.907 -2.066 1.00 47.03 622 PRO A N 1
ATOM 4927 C CA . PRO A 1 622 ? -27.299 -20.452 -1.982 1.00 47.03 622 PRO A CA 1
ATOM 4928 C C . PRO A 1 622 ? -26.635 -20.458 -3.368 1.00 47.03 622 PRO A C 1
ATOM 4930 O O . PRO A 1 622 ? -27.322 -20.619 -4.386 1.00 47.03 622 PRO A O 1
ATOM 4933 N N . PRO A 1 623 ? -25.303 -20.283 -3.442 1.00 45.50 623 PRO A N 1
ATOM 4934 C CA . PRO A 1 623 ? -24.593 -20.287 -4.711 1.00 45.50 623 PRO A CA 1
ATOM 4935 C C . PRO A 1 623 ? -24.837 -21.612 -5.439 1.00 45.50 623 PRO A C 1
ATOM 4937 O O . PRO A 1 623 ? -24.657 -22.691 -4.870 1.00 45.50 623 PRO A O 1
ATOM 4940 N N . ALA A 1 624 ? -25.244 -21.535 -6.709 1.00 41.38 624 ALA A N 1
ATOM 4941 C CA . ALA A 1 624 ? -25.395 -22.716 -7.549 1.00 41.38 624 ALA A CA 1
ATOM 4942 C C . ALA A 1 624 ? -24.073 -23.500 -7.551 1.00 41.38 624 ALA A C 1
ATOM 4944 O O . ALA A 1 624 ? -23.024 -22.945 -7.899 1.00 41.38 624 ALA A O 1
ATOM 4945 N N . LYS A 1 625 ? -24.115 -24.774 -7.133 1.00 40.84 625 LYS A N 1
ATOM 4946 C CA . LYS A 1 625 ? -22.966 -25.684 -7.227 1.00 40.84 625 LYS A CA 1
ATOM 4947 C C . LYS A 1 625 ? -22.524 -25.715 -8.695 1.00 40.84 625 LYS A C 1
ATOM 4949 O O . LYS A 1 625 ? -23.307 -26.118 -9.551 1.00 40.84 625 LYS A O 1
ATOM 4954 N N . ARG A 1 626 ? -21.321 -25.203 -8.965 1.00 34.97 626 ARG A N 1
ATOM 4955 C CA . ARG A 1 626 ? -20.686 -25.256 -10.288 1.00 34.97 626 ARG A CA 1
ATOM 4956 C C . ARG A 1 626 ? -20.249 -26.665 -10.633 1.00 34.97 626 ARG A C 1
ATOM 4958 O O . ARG A 1 626 ? -19.726 -27.338 -9.715 1.00 34.97 626 ARG A O 1
#

pLDDT: mean 83.09, std 18.25, range [29.12, 98.56]

Solvent-accessible surface area (backbone atoms only — not comparable to full-atom values): 35788 Å² total; per-residue (Å²): 131,86,82,57,73,60,51,96,53,56,28,60,33,42,55,52,28,45,55,48,16,51,52,33,39,53,52,59,41,58,82,54,36,51,79,95,30,25,38,46,38,73,28,58,99,88,40,82,5,38,56,59,47,49,52,53,27,52,49,56,41,47,52,37,45,52,52,48,52,51,58,69,33,69,77,54,46,71,78,48,53,74,69,54,47,54,51,51,68,62,42,56,68,39,56,44,59,50,46,53,57,34,46,56,53,36,53,54,38,44,52,45,35,54,35,60,69,30,35,72,50,60,46,83,56,84,67,92,54,55,96,86,74,60,91,65,54,75,57,40,52,44,44,52,50,50,54,49,51,42,41,57,52,24,60,75,57,46,51,73,71,85,69,41,85,39,79,40,56,86,72,49,77,46,52,21,33,72,56,60,94,92,42,52,36,33,69,56,87,41,89,96,33,65,34,46,53,40,40,50,34,56,45,55,61,50,50,50,45,38,53,48,30,47,66,25,50,46,55,71,72,62,40,51,53,52,47,54,52,48,51,61,69,45,44,38,36,51,41,14,46,59,57,70,68,74,44,64,38,75,65,46,60,59,54,48,50,49,54,50,46,57,54,49,51,51,46,40,64,71,20,52,79,37,59,60,71,40,53,36,50,64,56,50,53,54,49,59,58,54,52,77,73,66,67,88,79,72,81,88,78,77,89,81,80,95,76,94,76,89,82,84,84,83,87,81,88,84,85,87,84,87,84,90,84,90,83,78,94,80,63,52,68,71,53,50,55,52,49,53,50,55,48,48,54,50,54,49,49,52,35,40,76,74,69,49,78,81,40,62,72,59,51,51,49,50,47,50,37,41,75,71,65,75,40,55,74,66,55,52,53,50,52,51,51,54,52,49,54,49,42,52,54,50,34,53,53,48,51,63,52,49,37,69,79,34,55,63,43,62,36,58,56,54,43,28,70,42,35,86,80,66,43,89,72,84,83,49,57,37,63,32,10,56,38,30,26,64,93,48,53,23,45,37,56,28,37,34,23,39,64,41,78,41,84,46,93,79,80,51,81,63,47,67,34,32,45,71,49,32,43,36,44,78,46,63,42,75,37,70,44,81,46,81,42,80,41,77,51,90,61,89,61,83,86,45,64,41,86,44,78,45,75,45,76,40,70,72,49,76,64,59,53,49,54,58,67,75,50,79,57,68,67,57,59,52,49,53,48,54,44,49,54,33,47,46,57,47,42,57,69,63,44,68,85,51,93,75,66,70,90,51,50,26,32,34,42,33,42,33,43,64,68,54,56,67,65,61,52,44,62,48,46,57,53,52,52,52,50,52,52,52,30,34,78,67,70,71,49,50,62,72,40,72,49,72,51,77,52,97,89,50,75,51,62,41,36,38,36,28,70,34,48,60,57,82,89,66,91,79,75,75,82,77,86,127

Radius of gyration: 34.32 Å; Cα contacts (8 Å, |Δi|>4): 842; chains: 1; bounding box: 74×63×121 Å

Mean predicted aligned error: 13.64 Å

Nearest PDB structures (foldseek):
  6ff6-assembly1_A-2  TM=2.091E-01  e=5.450E+00  synthetic construct

Foldseek 3Di:
DDADDAFPALQQLLVVLLVLLLLLLLVVLVVLCDDPLVCCAPNDPVHDHLVNLQVVLVVLLVVLLVVVVVCPDPVNVVVDDPVRNVVVVLAGFRDCVSVVVSVVSSVQSSVQSLQVSLVLLVRPDRGQQAVPNDDDDQLNVQLNLLLVVQQVVLVVHHDYDFWDWDQYNVRDIATWHPDDDSRGIDGDPDVRRSSSSSSSSLSSLSSVLSSLCSNLVPPSVVSSVLSVVLSVVLVLCSVCSRVVNPGGDHDCSVVSVVSSVVSSVVSCVVRVLVSQDQPAVLSVVVVVVVCVPPPPDDDDDDDDDDDDDDDDDDDDDDDDDDDDDDDDDDPVVVVVVVVLVVLLCVLVVVCLVVVNVQCVVVSVVLSVCVVVVVDDSVRSSVVSVVVVVVQVVLQSVLLVLLQVLFSAGAAVLCCFQPVVVRDPDQPQKHKHAQYAFPNRNHTFGIWIWGWDFADDPPPPHTGITTATAAGEAEDEDWDWDWDWDQDDDPDPPPDDRDIDIDTHIDWADPVSLVVPLQDDRVSLLVSQVVVFVRRQVSCCVSVVVHPDHWPGHWYKYKYAYSPFDSVVQSVVVVVQVVVVLVCLLVVNDAQQDKDFDDDPNDGHSIIMHTNGSDTDRDDDDRPDDD

Sequence (626 aa):
MAHFGSPKQPNKVLITAFKRGMAATLALARDRAMGAARPLYYGDHRVKGMAKIWDEAKNAYRETLDLDKQRRSASYRQSFSPDQLEELDRKVLPDSRLLLKAENNIRRNFYRIMLKTAVKYGNKETKRVKRGEGPQGYLNLLWDYAGSRIRDVCKARYFFPPPTELKLADGSEGVGYPALGGQSAYLLNHDNLPELDFGDMIRSHLVELARQCMKYNVPLRPAKRYIDQLLNRLLPFLDYVYSGRKSGRSNFVREGTEELRDVVDRISILYGMRNGRAPSITSMVAVDTEVTLSDADAPVVEEYPDDLTEPQFEHTPQTPEESIIASDTSVEEDFEQSKNQDFFATLVGRAEEEGVDEWSDALDTLKQLLDDGILDEEDAAQILKQAQEESRRIGSAFHDFVSKGFPSPFVMSAVVHHGDEMVQDRSGLLIVSELSVAGGKGRVDLTVFRRKLLPSVDATQPKVIYEPCMVVEIKTKSAFEIDIYGVRSKSEKEKNIVSEFLLERRRITDKEWADIRASISPGSVKQIELYREAMLNEYQRVGWIDPSPPNELIKAVVLVDSKETWSAARDALHALIVEGYEMVMNNGISTGDILQVSENGSPLRLAMHMVSDSCSAIEVKPPAKR

Secondary structure (DSSP, 8-state):
---PPPPS-HHHHHHHHHHHHHHHHHHHHHTT--GGGHHHHH--SSS--HHHHHHHHHHHHHHHHHHHHHHHSHHHHTTS-HHHHHHHHHH----THHHHHHHHHHHHHHHHHHHHHHGGGT---SS---TTSSPPPHHHHHHHHHHHHHHHHHHHH--PPPPEEEE-TTS-EEEEE---TTPPPEE-SSTT-HHHHHHHHHHHHHHHHHHHHHHTT--HHHHHHHHHHHHHHHHHHHHHHHTTSSSS-S-HHHHHHHHHHHHHHHHHHHHSTTSS----HHHHHHHHHHHHHHTTS---PPPPP----PPPPPP-PPPPPP------TTSHHHHHHHHHHHHHHHHHHHHHHTT-TT-HHHHHHHHHHHHTTSS-HHHHHHHHHHHHHHHHHHHHHHHHHHHTTS---SSHHHHHHHGGGT-SSSSSEEEEEEEEEGGGTEEEEEEEEEEEEEPPTTSPPPEEEEEEEEEEEEEEE-EEEEEEEEEE-S-SSTT-EEEEEEEEEEPPPHHHHHHHHH---HHHHHHHHHHHHHHHHHHHHH-TT-SS--S--EEEEEEEETTS-HHHHHHHHHHHHHHHHHHHHTT---TT-EEEEEETTEEEEEEEEEEE--------PPPP--